Protein 8B7S (pdb70)

Structure (mmCIF, N/CA/C/O backbone):
data_8B7S
#
_entry.id   8B7S
#
_cell.length_a   74.623
_cell.length_b   43.806
_cell.length_c   164.698
_cell.angle_alpha   90.000
_cell.angle_beta   91.060
_cell.angle_gamma   90.000
#
_symmetry.space_group_name_H-M   'I 1 2 1'
#
loop_
_entity.id
_entity.type
_entity.pdbx_description
1 polymer 'Chloramphenicol-inactivating oxidoreductase'
2 non-polymer 'FLAVIN-ADENINE DINUCLEOTIDE'
3 water water
#
loop_
_atom_site.group_PDB
_atom_site.id
_atom_site.type_symbol
_atom_site.label_atom_id
_atom_site.label_alt_id
_atom_site.label_comp_id
_atom_site.label_asym_id
_atom_site.label_entity_id
_atom_site.label_seq_id
_atom_site.pdbx_PDB_ins_code
_atom_site.Cartn_x
_atom_site.Cartn_y
_atom_site.Cartn_z
_atom_site.occupancy
_atom_site.B_iso_or_equiv
_atom_site.auth_seq_id
_atom_site.auth_comp_id
_atom_site.auth_asym_id
_atom_site.auth_atom_id
_atom_site.pdbx_PDB_model_num
ATOM 1 N N . GLY A 1 4 ? 35.662 -3.191 28.951 1.00 145.02 2 GLY A N 1
ATOM 2 C CA . GLY A 1 4 ? 35.330 -3.255 27.540 1.00 140.42 2 GLY A CA 1
ATOM 3 C C . GLY A 1 4 ? 36.137 -4.296 26.789 1.00 141.91 2 GLY A C 1
ATOM 4 O O . GLY A 1 4 ? 36.353 -4.177 25.584 1.00 140.57 2 GLY A O 1
ATOM 7 N N . SER A 1 5 ? 36.584 -5.325 27.512 1.00 145.32 3 SER A N 1
ATOM 8 C CA . SER A 1 5 ? 37.374 -6.383 26.890 1.00 141.91 3 SER A CA 1
ATOM 9 C C . SER A 1 5 ? 36.632 -7.008 25.713 1.00 129.21 3 SER A C 1
ATOM 10 O O . SER A 1 5 ? 37.239 -7.305 24.677 1.00 134.62 3 SER A O 1
ATOM 18 N N . LYS A 1 6 ? 35.327 -7.222 25.853 1.00 116.56 4 LYS A N 1
ATOM 19 C CA . LYS A 1 6 ? 34.526 -7.795 24.780 1.00 105.97 4 LYS A CA 1
ATOM 20 C C . LYS A 1 6 ? 34.152 -6.706 23.784 1.00 90.09 4 LYS A C 1
ATOM 21 O O . LYS A 1 6 ? 33.755 -5.604 24.165 1.00 82.55 4 LYS A O 1
ATOM 40 N N . GLN A 1 7 ? 34.291 -7.017 22.492 1.00 81.89 5 GLN A N 1
ATOM 41 C CA . GLN A 1 7 ? 33.983 -6.056 21.438 1.00 76.08 5 GLN A CA 1
ATOM 42 C C . GLN A 1 7 ? 33.102 -6.704 20.382 1.00 66.98 5 GLN A C 1
ATOM 43 O O . GLN A 1 7 ? 33.428 -7.779 19.865 1.00 65.95 5 GLN A O 1
ATOM 57 N N . PHE A 1 8 ? 31.991 -6.043 20.064 1.00 67.21 6 PHE A N 1
ATOM 58 C CA . PHE A 1 8 ? 31.062 -6.495 19.042 1.00 54.73 6 PHE A CA 1
ATOM 59 C C . PHE A 1 8 ? 30.867 -5.397 18.006 1.00 52.67 6 PHE A C 1
ATOM 60 O O . PHE A 1 8 ? 31.169 -4.225 18.244 1.00 51.87 6 PHE A O 1
ATOM 77 N N . ASP A 1 9 ? 30.355 -5.783 16.838 1.00 47.31 7 ASP A N 1
ATOM 78 C CA . ASP A 1 9 ? 30.015 -4.784 15.833 1.00 44.62 7 ASP A CA 1
ATOM 79 C C . ASP A 1 9 ? 28.849 -3.926 16.306 1.00 41.56 7 ASP A C 1
ATOM 80 O O . ASP A 1 9 ? 28.946 -2.693 16.334 1.00 39.96 7 ASP A O 1
ATOM 89 N N . TYR A 1 10 ? 27.755 -4.561 16.725 1.00 39.18 8 TYR A N 1
ATOM 90 C CA . TYR A 1 10 ? 26.594 -3.842 17.221 1.00 35.94 8 TYR A CA 1
ATOM 91 C C . TYR A 1 10 ? 26.179 -4.353 18.594 1.00 34.92 8 TYR A C 1
ATOM 92 O O . TYR A 1 10 ? 26.198 -5.564 18.856 1.00 34.71 8 TYR A O 1
ATOM 110 N N . ILE A 1 11 ? 25.774 -3.425 19.454 1.00 37.41 9 ILE A N 1
ATOM 111 C CA . ILE A 1 11 ? 25.141 -3.745 20.725 1.00 38.10 9 ILE A CA 1
ATOM 112 C C . ILE A 1 11 ? 23.710 -3.241 20.667 1.00 35.65 9 ILE A C 1
ATOM 113 O O . ILE A 1 11 ? 23.474 -2.070 20.341 1.00 33.86 9 ILE A O 1
ATOM 129 N N . ILE A 1 12 ? 22.759 -4.110 20.991 1.00 33.35 10 ILE A N 1
ATOM 130 C CA . ILE A 1 12 ? 21.342 -3.774 20.955 1.00 29.26 10 ILE A CA 1
ATOM 131 C C . ILE A 1 12 ? 20.831 -3.767 22.388 1.00 27.91 10 ILE A C 1
ATOM 132 O O . ILE A 1 12 ? 20.960 -4.768 23.108 1.00 26.89 10 ILE A O 1
ATOM 148 N N . ILE A 1 13 ? 20.258 -2.645 22.800 1.00 29.03 11 ILE A N 1
ATOM 149 C CA . ILE A 1 13 ? 19.737 -2.473 24.149 1.00 29.14 11 ILE A CA 1
ATOM 150 C C . ILE A 1 13 ? 18.235 -2.718 24.098 1.00 28.93 11 ILE A C 1
ATOM 151 O O . ILE A 1 13 ? 17.482 -1.889 23.570 1.00 28.73 11 ILE A O 1
ATOM 167 N N . GLY A 1 14 ? 17.793 -3.832 24.675 1.00 32.79 12 GLY A N 1
ATOM 168 C CA . GLY A 1 14 ? 16.384 -4.138 24.741 1.00 32.70 12 GLY A CA 1
ATOM 169 C C . GLY A 1 14 ? 15.987 -5.232 23.778 1.00 32.24 12 GLY A C 1
ATOM 170 O O . GLY A 1 14 ? 16.113 -5.070 22.559 1.00 32.70 12 GLY A O 1
ATOM 174 N N . GLY A 1 15 ? 15.507 -6.356 24.303 1.00 36.49 13 GLY A N 1
ATOM 175 C CA . GLY A 1 15 ? 15.118 -7.454 23.451 1.00 37.16 13 GLY A CA 1
ATOM 176 C C . GLY A 1 15 ? 13.621 -7.637 23.374 1.00 35.01 13 GLY A C 1
ATOM 177 O O . GLY A 1 15 ? 13.120 -8.760 23.484 1.00 35.96 13 GLY A O 1
ATOM 181 N N . GLY A 1 16 ? 12.888 -6.551 23.195 1.00 32.67 14 GLY A N 1
ATOM 182 C CA . GLY A 1 16 ? 11.452 -6.607 23.028 1.00 33.34 14 GLY A CA 1
ATOM 183 C C . GLY A 1 16 ? 11.056 -6.760 21.578 1.00 35.55 14 GLY A C 1
ATOM 184 O O . GLY A 1 16 ? 11.754 -7.391 20.778 1.00 34.26 14 GLY A O 1
ATOM 188 N N . SER A 1 17 ? 9.926 -6.143 21.225 1.00 35.47 15 SER A N 1
ATOM 189 C CA . SER A 1 17 ? 9.365 -6.341 19.896 1.00 36.93 15 SER A CA 1
ATOM 190 C C . SER A 1 17 ? 10.321 -5.871 18.813 1.00 34.25 15 SER A C 1
ATOM 191 O O . SER A 1 17 ? 10.631 -6.614 17.876 1.00 41.70 15 SER A O 1
ATOM 199 N N . ALA A 1 18 ? 10.807 -4.634 18.921 1.00 27.81 16 ALA A N 1
ATOM 200 C CA . ALA A 1 18 ? 11.692 -4.129 17.879 1.00 26.45 16 ALA A CA 1
ATOM 201 C C . ALA A 1 18 ? 13.107 -4.681 18.031 1.00 30.28 16 ALA A C 1
ATOM 202 O O . ALA A 1 18 ? 13.718 -5.105 17.047 1.00 31.33 16 ALA A O 1
ATOM 209 N N . GLY A 1 19 ? 13.633 -4.696 19.255 1.00 31.88 17 GLY A N 1
ATOM 210 C CA . GLY A 1 19 ? 15.021 -5.094 19.462 1.00 31.08 17 GLY A CA 1
ATOM 211 C C . GLY A 1 19 ? 15.307 -6.529 19.046 1.00 31.88 17 GLY A C 1
ATOM 212 O O . GLY A 1 19 ? 16.387 -6.840 18.548 1.00 35.63 17 GLY A O 1
ATOM 216 N N . ALA A 1 20 ? 14.351 -7.434 19.279 1.00 29.90 18 ALA A N 1
ATOM 217 C CA . ALA A 1 20 ? 14.545 -8.817 18.840 1.00 31.71 18 ALA A CA 1
ATOM 218 C C . ALA A 1 20 ? 14.602 -8.918 17.320 1.00 33.14 18 ALA A C 1
ATOM 219 O O . ALA A 1 20 ? 15.349 -9.748 16.785 1.00 32.07 18 ALA A O 1
ATOM 226 N N . VAL A 1 21 ? 13.837 -8.086 16.612 1.00 34.34 19 VAL A N 1
ATOM 227 C CA . VAL A 1 21 ? 13.906 -8.080 15.156 1.00 31.14 19 VAL A CA 1
ATOM 228 C C . VAL A 1 21 ? 15.272 -7.588 14.694 1.00 28.58 19 VAL A C 1
ATOM 229 O O . VAL A 1 21 ? 15.916 -8.199 13.834 1.00 30.34 19 VAL A O 1
ATOM 242 N N . VAL A 1 22 ? 15.732 -6.468 15.257 1.00 29.81 20 VAL A N 1
ATOM 243 C CA . VAL A 1 22 ? 17.032 -5.931 14.868 1.00 34.54 20 VAL A CA 1
ATOM 244 C C . VAL A 1 22 ? 18.117 -6.974 15.085 1.00 38.13 20 VAL A C 1
ATOM 245 O O . VAL A 1 22 ? 18.966 -7.201 14.215 1.00 34.27 20 VAL A O 1
ATOM 258 N N . ALA A 1 23 ? 18.103 -7.625 16.250 1.00 34.63 21 ALA A N 1
ATOM 259 C CA . ALA A 1 23 ? 19.113 -8.636 16.554 1.00 32.43 21 ALA A CA 1
ATOM 260 C C . ALA A 1 23 ? 19.082 -9.755 15.523 1.00 32.22 21 ALA A C 1
ATOM 261 O O . ALA A 1 23 ? 20.124 -10.199 15.033 1.00 35.02 21 ALA A O 1
ATOM 268 N N . ASN A 1 24 ? 17.887 -10.232 15.192 1.00 31.30 22 ASN A N 1
ATOM 269 C CA . ASN A 1 24 ? 17.761 -11.298 14.204 1.00 35.03 22 ASN A CA 1
ATOM 270 C C . ASN A 1 24 ? 18.277 -10.847 12.845 1.00 36.32 22 ASN A C 1
ATOM 271 O O . ASN A 1 24 ? 19.025 -11.572 12.180 1.00 39.60 22 ASN A O 1
ATOM 282 N N . ARG A 1 25 ? 17.895 -9.643 12.414 1.00 33.96 23 ARG A N 1
ATOM 283 C CA . ARG A 1 25 ? 18.207 -9.224 11.054 1.00 35.40 23 ARG A CA 1
ATOM 284 C C . ARG A 1 25 ? 19.662 -8.799 10.895 1.00 36.00 23 ARG A C 1
ATOM 285 O O . ARG A 1 25 ? 20.281 -9.075 9.863 1.00 36.93 23 ARG A O 1
ATOM 306 N N . LEU A 1 26 ? 20.228 -8.122 11.897 1.00 31.33 24 LEU A N 1
ATOM 307 C CA . LEU A 1 26 ? 21.610 -7.676 11.780 1.00 34.39 24 LEU A CA 1
ATOM 308 C C . LEU A 1 26 ? 22.589 -8.844 11.845 1.00 36.98 24 LEU A C 1
ATOM 309 O O . LEU A 1 26 ? 23.676 -8.771 11.266 1.00 38.82 24 LEU A O 1
ATOM 325 N N . SER A 1 27 ? 22.231 -9.918 12.550 1.00 35.87 25 SER A N 1
ATOM 326 C CA . SER A 1 27 ? 23.105 -11.082 12.644 1.00 39.34 25 SER A CA 1
ATOM 327 C C . SER A 1 27 ? 22.933 -12.040 11.473 1.00 40.58 25 SER A C 1
ATOM 328 O O . SER A 1 27 ? 23.537 -13.117 11.487 1.00 42.19 25 SER A O 1
ATOM 336 N N . GLU A 1 28 ? 22.109 -11.678 10.477 1.00 39.07 26 GLU A N 1
ATOM 337 C CA . GLU A 1 28 ? 22.004 -12.455 9.247 1.00 41.89 26 GLU A CA 1
ATOM 338 C C . GLU A 1 28 ? 23.317 -12.454 8.477 1.00 42.98 26 GLU A C 1
ATOM 339 O O . GLU A 1 28 ? 23.583 -13.378 7.696 1.00 43.80 26 GLU A O 1
ATOM 351 N N . ASP A 1 29 ? 24.136 -11.424 8.664 1.00 45.30 27 ASP A N 1
ATOM 352 C CA . ASP A 1 29 ? 25.424 -11.309 7.986 1.00 49.10 27 ASP A CA 1
ATOM 353 C C . ASP A 1 29 ? 26.477 -12.000 8.845 1.00 50.06 27 ASP A C 1
ATOM 354 O O . ASP A 1 29 ? 26.768 -11.561 9.965 1.00 47.00 27 ASP A O 1
ATOM 363 N N . SER A 1 30 ? 27.039 -13.089 8.315 1.00 52.41 28 SER A N 1
ATOM 364 C CA . SER A 1 30 ? 27.958 -13.925 9.081 1.00 55.83 28 SER A CA 1
ATOM 365 C C . SER A 1 30 ? 29.064 -13.112 9.736 1.00 55.95 28 SER A C 1
ATOM 366 O O . SER A 1 30 ? 29.423 -13.358 10.893 1.00 58.64 28 SER A O 1
ATOM 374 N N . GLY A 1 31 ? 29.623 -12.145 9.015 1.00 54.69 29 GLY A N 1
ATOM 375 C CA . GLY A 1 31 ? 30.729 -11.369 9.528 1.00 55.27 29 GLY A CA 1
ATOM 376 C C . GLY A 1 31 ? 30.361 -10.200 10.411 1.00 54.05 29 GLY A C 1
ATOM 377 O O . GLY A 1 31 ? 31.221 -9.359 10.687 1.00 54.84 29 GLY A O 1
ATOM 381 N N . THR A 1 32 ? 29.109 -10.119 10.861 1.00 51.97 30 THR A N 1
ATOM 382 C CA . THR A 1 32 ? 28.643 -9.053 11.741 1.00 49.33 30 THR A CA 1
ATOM 383 C C . THR A 1 32 ? 28.295 -9.668 13.092 1.00 46.68 30 THR A C 1
ATOM 384 O O . THR A 1 32 ? 27.352 -10.459 13.190 1.00 46.21 30 THR A O 1
ATOM 395 N N . SER A 1 33 ? 29.049 -9.306 14.125 1.00 43.30 31 SER A N 1
ATOM 396 C CA . SER A 1 33 ? 28.794 -9.802 15.469 1.00 42.30 31 SER A CA 1
ATOM 397 C C . SER A 1 33 ? 27.787 -8.890 16.155 1.00 38.76 31 SER A C 1
ATOM 398 O O . SER A 1 33 ? 27.832 -7.664 16.002 1.00 35.61 31 SER A O 1
ATOM 406 N N . VAL A 1 34 ? 26.886 -9.498 16.918 1.00 38.79 32 VAL A N 1
ATOM 407 C CA . VAL A 1 34 ? 25.751 -8.804 17.506 1.00 36.04 32 VAL A CA 1
ATOM 408 C C . VAL A 1 34 ? 25.618 -9.248 18.953 1.00 32.74 32 VAL A C 1
ATOM 409 O O . VAL A 1 34 ? 25.597 -10.449 19.238 1.00 32.21 32 VAL A O 1
ATOM 422 N N . LEU A 1 35 ? 25.509 -8.288 19.858 1.00 32.91 33 LEU A N 1
ATOM 423 C CA . LEU A 1 35 ? 25.244 -8.552 21.268 1.00 36.09 33 LEU A CA 1
ATOM 424 C C . LEU A 1 35 ? 23.893 -7.941 21.611 1.00 35.77 33 LEU A C 1
ATOM 425 O O . LEU A 1 35 ? 23.636 -6.778 21.277 1.00 36.55 33 LEU A O 1
ATOM 441 N N . LEU A 1 36 ? 23.025 -8.719 22.253 1.00 36.28 34 LEU A N 1
ATOM 442 C CA . LEU A 1 36 ? 21.716 -8.233 22.672 1.00 35.57 34 LEU A CA 1
ATOM 443 C C . LEU A 1 36 ? 21.650 -8.229 24.192 1.00 35.16 34 LEU A C 1
ATOM 444 O O . LEU A 1 36 ? 21.825 -9.276 24.828 1.00 36.80 34 LEU A O 1
ATOM 460 N N . LEU A 1 37 ? 21.373 -7.063 24.766 1.00 33.94 35 LEU A N 1
ATOM 461 C CA . LEU A 1 37 ? 21.271 -6.904 26.214 1.00 37.03 35 LEU A CA 1
ATOM 462 C C . LEU A 1 37 ? 19.812 -6.691 26.593 1.00 34.69 35 LEU A C 1
ATOM 463 O O . LEU A 1 37 ? 19.167 -5.756 26.102 1.00 33.89 35 LEU A O 1
ATOM 479 N N . GLU A 1 38 ? 19.311 -7.534 27.490 1.00 35.70 36 GLU A N 1
ATOM 480 C CA . GLU A 1 38 ? 17.921 -7.507 27.927 1.00 35.65 36 GLU A CA 1
ATOM 481 C C . GLU A 1 38 ? 17.886 -7.541 29.444 1.00 35.81 36 GLU A C 1
ATOM 482 O O . GLU A 1 38 ? 18.515 -8.403 30.064 1.00 34.02 36 GLU A O 1
ATOM 494 N N . ALA A 1 39 ? 17.159 -6.594 30.042 1.00 36.70 37 ALA A N 1
ATOM 495 C CA . ALA A 1 39 ? 17.077 -6.535 31.496 1.00 38.61 37 ALA A CA 1
ATOM 496 C C . ALA A 1 39 ? 16.326 -7.727 32.070 1.00 39.17 37 ALA A C 1
ATOM 497 O O . ALA A 1 39 ? 16.600 -8.138 33.201 1.00 38.15 37 ALA A O 1
ATOM 504 N N . GLY A 1 40 ? 15.383 -8.290 31.326 1.00 35.08 38 GLY A N 1
ATOM 505 C CA . GLY A 1 40 ? 14.585 -9.404 31.791 1.00 40.00 38 GLY A CA 1
ATOM 506 C C . GLY A 1 40 ? 15.258 -10.740 31.552 1.00 45.20 38 GLY A C 1
ATOM 507 O O . GLY A 1 40 ? 16.412 -10.830 31.108 1.00 44.20 38 GLY A O 1
ATOM 511 N N . GLY A 1 41 ? 14.519 -11.808 31.866 1.00 52.77 39 GLY A N 1
ATOM 512 C CA . GLY A 1 41 ? 14.912 -13.156 31.545 1.00 61.57 39 GLY A CA 1
ATOM 513 C C . GLY A 1 41 ? 14.081 -13.746 30.421 1.00 65.34 39 GLY A C 1
ATOM 514 O O . GLY A 1 41 ? 13.380 -13.038 29.686 1.00 64.83 39 GLY A O 1
ATOM 518 N N . SER A 1 42 ? 14.159 -15.067 30.287 1.00 75.40 40 SER A N 1
ATOM 519 C CA . SER A 1 42 ? 13.393 -15.779 29.275 1.00 85.61 40 SER A CA 1
ATOM 520 C C . SER A 1 42 ? 12.053 -16.245 29.842 1.00 92.04 40 SER A C 1
ATOM 521 O O . SER A 1 42 ? 11.775 -16.127 31.039 1.00 91.01 40 SER A O 1
ATOM 529 N N . ASP A 1 43 ? 11.213 -16.775 28.958 1.00 101.88 41 ASP A N 1
ATOM 530 C CA . ASP A 1 43 ? 9.914 -17.310 29.349 1.00 104.10 41 ASP A CA 1
ATOM 531 C C . ASP A 1 43 ? 9.054 -16.240 30.009 1.00 104.75 41 ASP A C 1
ATOM 532 O O . ASP A 1 43 ? 7.925 -16.506 30.419 1.00 106.05 41 ASP A O 1
ATOM 541 N N . ALA A 1 59 ? 1.009 -7.532 35.610 1.00 142.96 57 ALA A N 1
ATOM 542 C CA . ALA A 1 59 ? 1.503 -8.865 35.943 1.00 137.89 57 ALA A CA 1
ATOM 543 C C . ALA A 1 59 ? 2.275 -8.830 37.268 1.00 128.24 57 ALA A C 1
ATOM 544 O O . ALA A 1 59 ? 1.696 -8.534 38.312 1.00 131.04 57 ALA A O 1
ATOM 550 N N . SER A 1 60 ? 3.567 -9.124 37.230 1.00 122.66 58 SER A N 1
ATOM 551 C CA . SER A 1 60 ? 4.393 -9.169 38.431 1.00 113.40 58 SER A CA 1
ATOM 552 C C . SER A 1 60 ? 5.774 -8.620 38.120 1.00 111.78 58 SER A C 1
ATOM 553 O O . SER A 1 60 ? 6.210 -8.635 36.964 1.00 110.67 58 SER A O 1
ATOM 561 N N . PRO A 1 61 ? 6.496 -8.138 39.139 1.00 110.07 59 PRO A N 1
ATOM 562 C CA . PRO A 1 61 ? 7.790 -7.482 38.876 1.00 106.36 59 PRO A CA 1
ATOM 563 C C . PRO A 1 61 ? 8.795 -8.356 38.148 1.00 102.19 59 PRO A C 1
ATOM 564 O O . PRO A 1 61 ? 9.756 -7.820 37.579 1.00 99.55 59 PRO A O 1
ATOM 575 N N . LYS A 1 62 ? 8.619 -9.678 38.152 1.00 102.22 60 LYS A N 1
ATOM 576 C CA . LYS A 1 62 ? 9.573 -10.544 37.470 1.00 98.33 60 LYS A CA 1
ATOM 577 C C . LYS A 1 62 ? 9.544 -10.321 35.963 1.00 89.91 60 LYS A C 1
ATOM 578 O O . LYS A 1 62 ? 10.593 -10.343 35.307 1.00 89.50 60 LYS A O 1
ATOM 597 N N . PHE A 1 63 ? 8.358 -10.096 35.398 1.00 81.86 61 PHE A N 1
ATOM 598 C CA . PHE A 1 63 ? 8.198 -9.956 33.957 1.00 77.36 61 PHE A CA 1
ATOM 599 C C . PHE A 1 63 ? 7.405 -8.705 33.594 1.00 73.33 61 PHE A C 1
ATOM 600 O O . PHE A 1 63 ? 6.798 -8.629 32.524 1.00 73.90 61 PHE A O 1
ATOM 617 N N . ASN A 1 64 ? 7.422 -7.701 34.476 1.00 68.56 62 ASN A N 1
ATOM 618 C CA . ASN A 1 64 ? 6.706 -6.446 34.266 1.00 65.32 62 ASN A CA 1
ATOM 619 C C . ASN A 1 64 ? 7.485 -5.341 34.960 1.00 59.13 62 ASN A C 1
ATOM 620 O O . ASN A 1 64 ? 7.894 -5.503 36.113 1.00 57.66 62 ASN A O 1
ATOM 631 N N . TRP A 1 65 ? 7.692 -4.224 34.258 1.00 49.67 63 TRP A N 1
ATOM 632 C CA . TRP A 1 65 ? 8.432 -3.112 34.844 1.00 47.28 63 TRP A CA 1
ATOM 633 C C . TRP A 1 65 ? 7.613 -2.373 35.895 1.00 49.97 63 TRP A C 1
ATOM 634 O O . TRP A 1 65 ? 8.183 -1.811 36.838 1.00 54.60 63 TRP A O 1
ATOM 655 N N . MET A 1 66 ? 6.291 -2.349 35.752 1.00 49.64 64 MET A N 1
ATOM 656 C CA . MET A 1 66 ? 5.431 -1.604 36.664 1.00 49.48 64 MET A CA 1
ATOM 657 C C . MET A 1 66 ? 5.954 -0.178 36.860 1.00 48.52 64 MET A C 1
ATOM 658 O O . MET A 1 66 ? 6.425 0.210 37.931 1.00 50.03 64 MET A O 1
ATOM 672 N N . TYR A 1 67 ? 5.861 0.595 35.784 1.00 47.04 65 TYR A N 1
ATOM 673 C CA . TYR A 1 67 ? 6.255 1.998 35.819 1.00 42.39 65 TYR A CA 1
ATOM 674 C C . TYR A 1 67 ? 5.130 2.845 36.412 1.00 43.63 65 TYR A C 1
ATOM 675 O O . TYR A 1 67 ? 4.017 2.873 35.868 1.00 42.85 65 TYR A O 1
ATOM 693 N N . ASP A 1 68 ? 5.431 3.571 37.484 1.00 42.58 66 ASP A N 1
ATOM 694 C CA . ASP A 1 68 ? 4.469 4.486 38.078 1.00 45.00 66 ASP A CA 1
ATOM 695 C C . ASP A 1 68 ? 4.333 5.743 37.237 1.00 41.48 66 ASP A C 1
ATOM 696 O O . ASP A 1 68 ? 5.312 6.224 36.654 1.00 44.29 66 ASP A O 1
ATOM 705 N N . VAL A 1 69 ? 3.121 6.282 37.187 1.00 40.40 67 VAL A N 1
ATOM 706 C CA . VAL A 1 69 ? 2.827 7.500 36.447 1.00 41.21 67 VAL A CA 1
ATOM 707 C C . VAL A 1 69 ? 2.382 8.562 37.445 1.00 40.75 67 VAL A C 1
ATOM 708 O O . VAL A 1 69 ? 1.610 8.274 38.370 1.00 40.23 67 VAL A O 1
ATOM 721 N N . GLU A 1 70 ? 2.864 9.791 37.251 1.00 42.43 68 GLU A N 1
ATOM 722 C CA . GLU A 1 70 ? 2.580 10.866 38.187 1.00 46.82 68 GLU A CA 1
ATOM 723 C C . GLU A 1 70 ? 1.078 11.135 38.251 1.00 49.85 68 GLU A C 1
ATOM 724 O O . GLU A 1 70 ? 0.334 10.794 37.324 1.00 50.62 68 GLU A O 1
ATOM 736 N N . PRO A 1 71 ? 0.610 11.750 39.333 1.00 55.54 69 PRO A N 1
ATOM 737 C CA . PRO A 1 71 ? -0.826 12.013 39.461 1.00 55.70 69 PRO A CA 1
ATOM 738 C C . PRO A 1 71 ? -1.347 12.743 38.235 1.00 54.19 69 PRO A C 1
ATOM 739 O O . PRO A 1 71 ? -0.700 13.645 37.698 1.00 53.64 69 PRO A O 1
ATOM 750 N N . ASP A 1 72 ? -2.525 12.337 37.785 1.00 54.62 70 ASP A N 1
ATOM 751 C CA . ASP A 1 72 ? -3.069 12.827 36.533 1.00 53.34 70 ASP A CA 1
ATOM 752 C C . ASP A 1 72 ? -4.100 13.901 36.824 1.00 56.99 70 ASP A C 1
ATOM 753 O O . ASP A 1 72 ? -5.178 13.584 37.345 1.00 59.48 70 ASP A O 1
ATOM 762 N N . PRO A 1 73 ? -3.823 15.175 36.526 1.00 59.07 71 PRO A N 1
ATOM 763 C CA . PRO A 1 73 ? -4.832 16.212 36.795 1.00 60.12 71 PRO A CA 1
ATOM 764 C C . PRO A 1 73 ? -6.101 16.048 35.981 1.00 58.42 71 PRO A C 1
ATOM 765 O O . PRO A 1 73 ? -7.164 16.520 36.409 1.00 61.21 71 PRO A O 1
ATOM 776 N N . SER A 1 74 ? -6.029 15.408 34.811 1.00 55.07 72 SER A N 1
ATOM 777 C CA . SER A 1 74 ? -7.234 15.140 34.038 1.00 55.71 72 SER A CA 1
ATOM 778 C C . SER A 1 74 ? -8.139 14.122 34.721 1.00 57.67 72 SER A C 1
ATOM 779 O O . SER A 1 74 ? -9.290 13.960 34.300 1.00 54.04 72 SER A O 1
ATOM 787 N N . ARG A 1 75 ? -7.650 13.445 35.759 1.00 64.08 73 ARG A N 1
ATOM 788 C CA . ARG A 1 75 ? -8.429 12.455 36.494 1.00 70.69 73 ARG A CA 1
ATOM 789 C C . ARG A 1 75 ? -8.201 12.622 37.994 1.00 79.02 73 ARG A C 1
ATOM 790 O O . ARG A 1 75 ? -7.885 11.672 38.712 1.00 76.90 73 ARG A O 1
ATOM 811 N N . ASP A 1 76 ? -8.355 13.853 38.479 1.00 95.85 74 ASP A N 1
ATOM 812 C CA . ASP A 1 76 ? -8.295 14.151 39.911 1.00 100.75 74 ASP A CA 1
ATOM 813 C C . ASP A 1 76 ? -7.050 13.554 40.565 1.00 95.05 74 ASP A C 1
ATOM 814 O O . ASP A 1 76 ? -7.110 12.975 41.652 1.00 98.97 74 ASP A O 1
ATOM 823 N N . GLY A 1 77 ? -5.908 13.697 39.897 1.00 86.94 75 GLY A N 1
ATOM 824 C CA . GLY A 1 77 ? -4.668 13.192 40.446 1.00 82.77 75 GLY A CA 1
ATOM 825 C C . GLY A 1 77 ? -4.542 11.688 40.488 1.00 77.35 75 GLY A C 1
ATOM 826 O O . GLY A 1 77 ? -3.647 11.176 41.167 1.00 75.54 75 GLY A O 1
ATOM 830 N N . ARG A 1 78 ? -5.411 10.960 39.790 1.00 73.39 76 ARG A N 1
ATOM 831 C CA . ARG A 1 78 ? -5.290 9.511 39.730 1.00 74.02 76 ARG A CA 1
ATOM 832 C C . ARG A 1 78 ? -3.884 9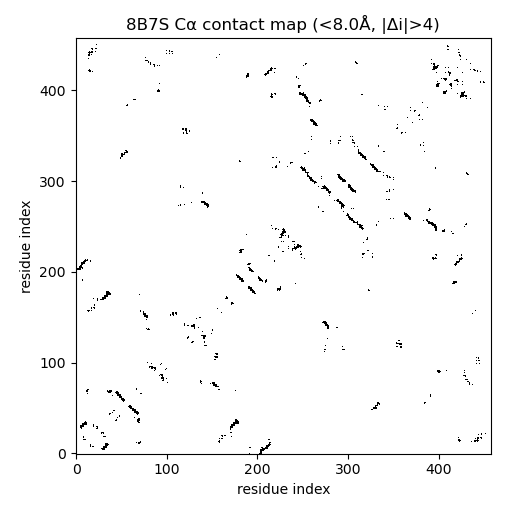.130 39.283 1.00 69.17 76 ARG A C 1
ATOM 833 O O . ARG A 1 78 ? -3.312 9.745 38.378 1.00 69.51 76 ARG A O 1
ATOM 854 N N . VAL A 1 79 ? -3.324 8.122 39.945 1.00 63.70 77 VAL A N 1
ATOM 855 C CA . VAL A 1 79 ? -1.994 7.606 39.638 1.00 63.64 77 VAL A CA 1
ATOM 856 C C . VAL A 1 79 ? -2.164 6.200 39.077 1.00 63.57 77 VAL A C 1
ATOM 857 O O . VAL A 1 79 ? -2.671 5.305 39.767 1.00 66.16 77 VAL A O 1
ATOM 870 N N . ASP A 1 80 ? -1.745 6.004 37.831 1.00 62.48 78 ASP A N 1
ATOM 871 C CA . ASP A 1 80 ? -1.800 4.691 37.212 1.00 62.10 78 ASP A CA 1
ATOM 872 C C . ASP A 1 80 ? -0.429 4.029 37.240 1.00 56.71 78 ASP A C 1
ATOM 873 O O . ASP A 1 80 ? 0.599 4.664 37.483 1.00 54.52 78 ASP A O 1
ATOM 882 N N . ILE A 1 81 ? -0.436 2.722 37.012 1.00 51.66 79 ILE A N 1
ATOM 883 C CA . ILE A 1 81 ? 0.779 1.931 36.871 1.00 52.24 79 ILE A CA 1
ATOM 884 C C . ILE A 1 81 ? 0.779 1.395 35.450 1.00 52.66 79 ILE A C 1
ATOM 885 O O . ILE A 1 81 ? -0.149 0.680 35.051 1.00 55.65 79 ILE A O 1
ATOM 901 N N . TRP A 1 82 ? 1.795 1.761 34.682 1.00 47.58 80 TRP A N 1
ATOM 902 C CA . TRP A 1 82 ? 1.916 1.285 33.311 1.00 43.55 80 TRP A CA 1
ATOM 903 C C . TRP A 1 82 ? 2.748 0.016 33.294 1.00 48.08 80 TRP A C 1
ATOM 904 O O . TRP A 1 82 ? 3.938 0.069 33.626 1.00 52.05 80 TRP A O 1
ATOM 925 N N . PRO A 1 83 ? 2.179 -1.126 32.930 1.00 46.67 81 PRO A N 1
ATOM 926 C CA . PRO A 1 83 ? 3.014 -2.312 32.738 1.00 47.78 81 PRO A CA 1
ATOM 927 C C . PRO A 1 83 ? 3.813 -2.172 31.457 1.00 47.35 81 PRO A C 1
ATOM 928 O O . PRO A 1 83 ? 3.428 -1.455 30.528 1.00 47.81 81 PRO A O 1
ATOM 939 N N . ALA A 1 84 ? 4.947 -2.849 31.422 1.00 44.65 82 ALA A N 1
ATOM 940 C CA . ALA A 1 84 ? 5.784 -2.895 30.238 1.00 38.44 82 ALA A CA 1
ATOM 941 C C . ALA A 1 84 ? 6.550 -4.202 30.309 1.00 40.01 82 ALA A C 1
ATOM 942 O O . ALA A 1 84 ? 6.975 -4.614 31.389 1.00 40.45 82 ALA A O 1
ATOM 949 N N . GLY A 1 85 ? 6.688 -4.868 29.170 1.00 38.16 83 GLY A N 1
ATOM 950 C CA . GLY A 1 85 ? 7.343 -6.156 29.145 1.00 38.61 83 GLY A CA 1
ATOM 951 C C . GLY A 1 85 ? 8.751 -6.101 29.694 1.00 37.78 83 GLY A C 1
ATOM 952 O O . GLY A 1 85 ? 9.543 -5.235 29.309 1.00 37.73 83 GLY A O 1
ATOM 956 N N . LYS A 1 86 ? 9.071 -7.007 30.614 1.00 40.55 84 LYS A N 1
ATOM 957 C CA . LYS A 1 86 ? 10.432 -7.169 31.114 1.00 41.29 84 LYS A CA 1
ATOM 958 C C . LYS A 1 86 ? 10.804 -8.640 30.925 1.00 44.96 84 LYS A C 1
ATOM 959 O O . LYS A 1 86 ? 10.994 -9.389 31.886 1.00 51.00 84 LYS A O 1
ATOM 978 N N . VAL A 1 87 ? 10.910 -9.038 29.656 1.00 46.23 85 VAL A N 1
ATOM 979 C CA . VAL A 1 87 ? 11.036 -10.435 29.264 1.00 47.37 85 VAL A CA 1
ATOM 980 C C . VAL A 1 87 ? 11.486 -10.460 27.812 1.00 45.60 85 VAL A C 1
ATOM 981 O O . VAL A 1 87 ? 11.008 -9.672 26.986 1.00 50.91 85 VAL A O 1
ATOM 994 N N . LEU A 1 88 ? 12.418 -11.355 27.491 1.00 43.26 86 LEU A N 1
ATOM 995 C CA . LEU A 1 88 ? 12.902 -11.461 26.119 1.00 46.81 86 LEU A CA 1
ATOM 996 C C . LEU A 1 88 ? 11.734 -11.705 25.174 1.00 56.35 86 LEU A C 1
ATOM 997 O O . LEU A 1 88 ? 10.847 -12.519 25.451 1.00 58.06 86 LEU A O 1
ATOM 1013 N N . GLY A 1 89 ? 11.737 -10.989 24.055 1.00 61.61 87 GLY A N 1
ATOM 1014 C CA . GLY A 1 89 ? 10.641 -11.060 23.113 1.00 67.31 87 GLY A CA 1
ATOM 1015 C C . GLY A 1 89 ? 9.445 -10.271 23.599 1.00 75.47 87 GLY A C 1
ATOM 1016 O O . GLY A 1 89 ? 9.198 -9.148 23.146 1.00 75.33 87 GLY A O 1
ATOM 1020 N N . GLY A 1 90 ? 8.707 -10.839 24.523 1.00 82.77 88 GLY A N 1
ATOM 1021 C CA . GLY A 1 90 ? 7.553 -10.162 25.062 1.00 84.49 88 GLY A CA 1
ATOM 1022 C C . GLY A 1 90 ? 6.495 -11.173 25.466 1.00 91.21 88 GLY A C 1
ATOM 1023 O O . GLY A 1 90 ? 6.811 -12.309 25.816 1.00 92.06 88 GLY A O 1
ATOM 1027 N N . GLY A 1 91 ? 5.247 -10.727 25.387 1.00 95.89 89 GLY A N 1
ATOM 1028 C CA . GLY A 1 91 ? 4.125 -11.498 25.876 1.00 101.93 89 GLY A CA 1
ATOM 1029 C C . GLY A 1 91 ? 2.893 -10.617 25.922 1.00 108.26 89 GLY A C 1
ATOM 1030 O O . GLY A 1 91 ? 2.909 -9.482 25.451 1.00 105.68 89 GLY A O 1
ATOM 1034 N N . SER A 1 92 ? 1.822 -11.156 26.493 1.00 119.68 90 SER A N 1
ATOM 1035 C CA . SER A 1 92 ? 0.599 -10.377 26.630 1.00 117.76 90 SER A CA 1
ATOM 1036 C C . SER A 1 92 ? 0.093 -9.898 25.267 1.00 116.99 90 SER A C 1
ATOM 1037 O O . SER A 1 92 ? -1.086 -9.624 25.081 1.00 117.74 90 SER A O 1
ATOM 1045 N N . MET A 1 98 ? -0.428 -13.068 14.652 1.00 103.57 96 MET A N 1
ATOM 1046 C CA . MET A 1 98 ? -1.432 -12.009 14.759 1.00 103.38 96 MET A CA 1
ATOM 1047 C C . MET A 1 98 ? -1.657 -11.414 13.358 1.00 105.53 96 MET A C 1
ATOM 1048 O O . MET A 1 98 ? -1.174 -11.964 12.372 1.00 102.96 96 MET A O 1
ATOM 1061 N N . PHE A 1 99 ? -2.432 -10.331 13.263 1.00 110.72 97 PHE A N 1
ATOM 1062 C CA . PHE A 1 99 ? -2.798 -9.706 11.963 1.00 118.78 97 PHE A CA 1
ATOM 1063 C C . PHE A 1 99 ? -2.525 -8.204 12.037 1.00 128.23 97 PHE A C 1
ATOM 1064 O O . PHE A 1 99 ? -2.748 -7.623 13.113 1.00 132.60 97 PHE A O 1
ATOM 1081 N N . VAL A 1 100 ? -2.069 -7.593 10.942 1.00 121.12 98 VAL A N 1
ATOM 1082 C CA . VAL A 1 100 ? -1.717 -6.142 10.917 1.00 105.61 98 VAL A CA 1
ATOM 1083 C C . VAL A 1 100 ? -2.509 -5.439 9.808 1.00 104.64 98 VAL A C 1
ATOM 1084 O O . VAL A 1 100 ? -2.051 -5.459 8.654 1.00 110.20 98 VAL A O 1
ATOM 1097 N N . ARG A 1 101 ? -3.640 -4.816 10.148 1.00 103.96 99 ARG A N 1
ATOM 1098 C CA . ARG A 1 101 ? -4.491 -4.076 9.180 1.00 98.76 99 ARG A CA 1
ATOM 1099 C C . ARG A 1 101 ? -3.923 -2.662 9.057 1.00 97.05 99 ARG A C 1
ATOM 1100 O O . ARG A 1 101 ? -4.389 -1.775 9.797 1.00 93.85 99 ARG A O 1
ATOM 1121 N N . GLY A 1 102 ? -2.949 -2.456 8.172 1.00 97.50 100 GLY A N 1
ATOM 1122 C CA . GLY A 1 102 ? -2.268 -1.155 8.036 1.00 96.59 100 GLY A CA 1
ATOM 1123 C C . GLY A 1 102 ? -3.225 -0.008 7.786 1.00 89.46 100 GLY A C 1
ATOM 1124 O O . GLY A 1 102 ? -3.962 -0.078 6.785 1.00 91.86 100 GLY A O 1
ATOM 1128 N N . ASN A 1 103 ? -3.226 1.012 8.648 1.00 73.83 101 ASN A N 1
ATOM 1129 C CA . ASN A 1 103 ? -4.038 2.235 8.430 1.00 63.61 101 ASN A CA 1
ATOM 1130 C C . ASN A 1 103 ? -3.132 3.207 7.685 1.00 56.34 101 ASN A C 1
ATOM 1131 O O . ASN A 1 103 ? -2.211 3.744 8.324 1.00 51.11 101 ASN A O 1
ATOM 1142 N N . ALA A 1 104 ? -3.369 3.428 6.395 1.00 52.19 102 ALA A N 1
ATOM 1143 C CA . ALA A 1 104 ? -2.469 4.235 5.579 1.00 48.30 102 ALA A CA 1
ATOM 1144 C C . ALA A 1 104 ? -2.470 5.695 6.007 1.00 44.72 102 ALA A C 1
ATOM 1145 O O . ALA A 1 104 ? -1.468 6.396 5.823 1.00 43.27 102 ALA A O 1
ATOM 1152 N N . TRP A 1 105 ? -3.584 6.180 6.558 1.00 41.74 103 TRP A N 1
ATOM 1153 C CA . TRP A 1 105 ? -3.625 7.558 7.032 1.00 45.40 103 TRP A CA 1
ATOM 1154 C C . TRP A 1 105 ? -2.561 7.797 8.092 1.00 39.12 103 TRP A C 1
ATOM 1155 O O . TRP A 1 105 ? -1.926 8.860 8.122 1.00 38.36 103 TRP A O 1
ATOM 1176 N N . ASP A 1 106 ? -2.323 6.804 8.956 1.00 33.41 104 ASP A N 1
ATOM 1177 C CA . ASP A 1 106 ? -1.391 6.984 10.064 1.00 36.75 104 ASP A CA 1
ATOM 1178 C C . ASP A 1 106 ? 0.048 7.088 9.573 1.00 35.26 104 ASP A C 1
ATOM 1179 O O . ASP A 1 106 ? 0.803 7.962 10.013 1.00 37.08 104 ASP A O 1
ATOM 1188 N N . TYR A 1 107 ? 0.455 6.196 8.671 1.00 33.66 105 TYR A N 1
ATOM 1189 C CA . TYR A 1 107 ? 1.831 6.224 8.190 1.00 32.64 105 TYR A CA 1
ATOM 1190 C C . TYR A 1 107 ? 2.062 7.382 7.232 1.00 32.42 105 TYR A C 1
ATOM 1191 O O . TYR A 1 107 ? 3.159 7.949 7.208 1.00 32.63 105 TYR A O 1
ATOM 1209 N N . ASP A 1 108 ? 1.048 7.768 6.456 1.00 32.91 106 ASP A N 1
ATOM 1210 C CA . ASP A 1 108 ? 1.196 8.964 5.637 1.00 33.51 106 ASP A CA 1
ATOM 1211 C C . ASP A 1 108 ? 1.332 10.203 6.517 1.00 34.93 106 ASP A C 1
ATOM 1212 O O . ASP A 1 108 ? 2.060 11.139 6.164 1.00 34.88 106 ASP A O 1
ATOM 1221 N N . LEU A 1 109 ? 0.668 10.210 7.670 1.00 37.03 107 LEU A N 1
ATOM 1222 C CA . LEU A 1 109 ? 0.840 11.308 8.613 1.00 38.63 107 LEU A CA 1
ATOM 1223 C C . LEU A 1 109 ? 2.267 11.359 9.146 1.00 35.91 107 LEU A C 1
ATOM 1224 O O . LEU A 1 109 ? 2.813 12.446 9.364 1.00 39.68 107 LEU A O 1
ATOM 1240 N N . TRP A 1 110 ? 2.889 10.195 9.373 1.00 33.11 108 TRP A N 1
ATOM 1241 C CA . TRP A 1 110 ? 4.282 10.181 9.801 1.00 31.04 108 TRP A CA 1
ATOM 1242 C C . TRP A 1 110 ? 5.165 10.908 8.793 1.00 36.36 108 TRP A C 1
ATOM 1243 O O . TRP A 1 110 ? 5.992 11.750 9.160 1.00 36.95 108 TRP A O 1
ATOM 1264 N N . ALA A 1 111 ? 5.023 10.562 7.510 1.00 39.18 109 ALA A N 1
ATOM 1265 C CA . ALA A 1 111 ? 5.824 11.199 6.476 1.00 40.09 109 ALA A CA 1
ATOM 1266 C C . ALA A 1 111 ? 5.508 12.683 6.364 1.00 42.30 109 ALA A C 1
ATOM 1267 O O . ALA A 1 111 ? 6.407 13.484 6.081 1.00 42.43 109 ALA A O 1
ATOM 1274 N N . GLN A 1 112 ? 4.249 13.063 6.590 1.00 45.13 110 GLN A N 1
ATOM 1275 C CA . GLN A 1 112 ? 3.885 14.475 6.565 1.00 49.06 110 GLN A CA 1
ATOM 1276 C C . GLN A 1 112 ? 4.563 15.252 7.686 1.00 46.90 110 GLN A C 1
ATOM 1277 O O . GLN A 1 112 ? 4.787 16.460 7.556 1.00 46.89 110 GLN A O 1
ATOM 1291 N N . LYS A 1 113 ? 4.895 14.588 8.800 1.00 41.82 111 LYS A N 1
ATOM 1292 C CA . LYS A 1 113 ? 5.602 15.227 9.905 1.00 43.07 111 LYS A CA 1
ATOM 1293 C C . LYS A 1 113 ? 7.110 15.008 9.846 1.00 41.61 111 LYS A C 1
ATOM 1294 O O . LYS A 1 113 ? 7.796 15.182 10.861 1.00 46.66 111 LYS A O 1
ATOM 1313 N N . GLY A 1 114 ? 7.639 14.629 8.686 1.00 41.49 112 GLY A N 1
ATOM 1314 C CA . GLY A 1 114 ? 9.069 14.627 8.460 1.00 39.29 112 GLY A CA 1
ATOM 1315 C C . GLY A 1 114 ? 9.715 13.262 8.402 1.00 39.28 112 GLY A C 1
ATOM 1316 O O . GLY A 1 114 ? 10.909 13.183 8.082 1.00 40.73 112 GLY A O 1
ATOM 1320 N N . ALA A 1 115 ? 8.990 12.186 8.704 1.00 40.95 113 ALA A N 1
ATOM 1321 C CA . ALA A 1 115 ? 9.581 10.850 8.674 1.00 40.51 113 ALA A CA 1
ATOM 1322 C C . ALA A 1 115 ? 9.660 10.388 7.218 1.00 41.00 113 ALA A C 1
ATOM 1323 O O . ALA A 1 115 ? 8.952 9.486 6.764 1.00 40.43 113 ALA A O 1
ATOM 1330 N N . THR A 1 116 ? 10.550 11.045 6.476 1.00 41.32 114 THR A N 1
ATOM 1331 C CA . THR A 1 116 ? 10.746 10.735 5.069 1.00 41.70 114 THR A CA 1
ATOM 1332 C C . THR A 1 116 ? 10.974 9.244 4.868 1.00 39.65 114 THR A C 1
ATOM 1333 O O . THR A 1 116 ? 11.824 8.635 5.523 1.00 37.11 114 THR A O 1
ATOM 1344 N N . GLY A 1 117 ? 10.216 8.664 3.947 1.00 39.46 115 GLY A N 1
ATOM 1345 C CA . GLY A 1 117 ? 10.332 7.260 3.643 1.00 39.22 115 GLY A CA 1
ATOM 1346 C C . GLY A 1 117 ? 9.460 6.347 4.471 1.00 36.68 115 GLY A C 1
ATOM 1347 O O . GLY A 1 117 ? 9.369 5.154 4.153 1.00 35.18 115 GLY A O 1
ATOM 1351 N N . TRP A 1 118 ? 8.818 6.859 5.521 1.00 34.46 116 TRP A N 1
ATOM 1352 C CA . TRP A 1 118 ? 7.967 6.059 6.398 1.00 33.16 116 TRP A CA 1
ATOM 1353 C C . TRP A 1 118 ? 6.488 6.261 6.098 1.00 33.52 116 TRP A C 1
ATOM 1354 O O . TRP A 1 118 ? 5.636 6.088 6.972 1.00 34.96 116 TRP A O 1
ATOM 1375 N N . ASP A 1 119 ? 6.168 6.655 4.869 1.00 33.37 117 ASP A N 1
ATOM 1376 C CA . ASP A 1 119 ? 4.775 6.753 4.480 1.00 36.89 117 ASP A CA 1
ATOM 1377 C C . ASP A 1 119 ? 4.222 5.349 4.281 1.00 36.84 117 ASP A C 1
ATOM 1378 O O . ASP A 1 119 ? 4.931 4.343 4.398 1.00 33.02 117 ASP A O 1
ATOM 1387 N N . TYR A 1 120 ? 2.929 5.282 3.990 1.00 36.61 118 TYR A N 1
ATOM 1388 C CA . TYR A 1 120 ? 2.277 3.991 3.841 1.00 36.34 118 TYR A CA 1
ATOM 1389 C C . TYR A 1 120 ? 2.975 3.143 2.784 1.00 35.97 118 TYR A C 1
ATOM 1390 O O . TYR A 1 120 ? 3.243 1.956 3.000 1.00 31.80 118 TYR A O 1
ATOM 1408 N N . ALA A 1 121 ? 3.296 3.740 1.633 1.00 37.77 119 ALA A N 1
ATOM 1409 C CA . ALA A 1 121 ? 4.039 3.006 0.614 1.00 38.18 119 ALA A CA 1
ATOM 1410 C C . ALA A 1 121 ? 5.394 2.542 1.132 1.00 35.23 119 ALA A C 1
ATOM 1411 O O . ALA A 1 121 ? 5.931 1.533 0.655 1.00 35.34 119 ALA A O 1
ATOM 1418 N N . GLY A 1 122 ? 5.957 3.248 2.120 1.00 36.46 120 GLY A N 1
ATOM 1419 C CA . GLY A 1 122 ? 7.274 2.897 2.611 1.00 35.61 120 GLY A CA 1
ATOM 1420 C C . GLY A 1 122 ? 7.290 1.759 3.607 1.00 33.76 120 GLY A C 1
ATOM 1421 O O . GLY A 1 122 ? 8.263 1.002 3.666 1.00 34.95 120 GLY A O 1
ATOM 1425 N N . VAL A 1 123 ? 6.232 1.619 4.405 1.00 32.05 121 VAL A N 1
ATOM 1426 C CA . VAL A 1 123 ? 6.210 0.570 5.421 1.00 31.95 121 VAL A CA 1
ATOM 1427 C C . VAL A 1 123 ? 5.558 -0.709 4.915 1.00 38.11 121 VAL A C 1
ATOM 1428 O O . VAL A 1 123 ? 5.782 -1.779 5.488 1.00 39.16 121 VAL A O 1
ATOM 1441 N N . LEU A 1 124 ? 4.767 -0.622 3.8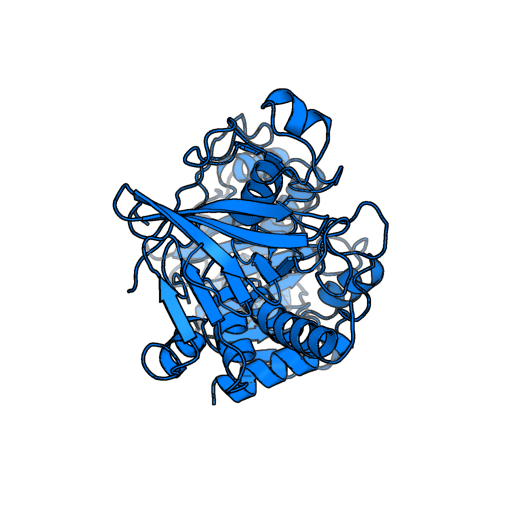52 1.00 38.14 122 LEU A N 1
ATOM 1442 C CA . LEU A 1 124 ? 4.068 -1.794 3.343 1.00 44.33 122 LEU A CA 1
ATOM 1443 C C . LEU A 1 124 ? 4.997 -2.937 2.960 1.00 41.14 122 LEU A C 1
ATOM 1444 O O . LEU A 1 124 ? 4.627 -4.102 3.199 1.00 40.89 122 LEU A O 1
ATOM 1460 N N . PRO A 1 125 ? 6.168 -2.706 2.365 1.00 42.95 123 PRO A N 1
ATOM 1461 C CA . PRO A 1 125 ? 7.068 -3.841 2.085 1.00 44.16 123 PRO A CA 1
ATOM 1462 C C . PRO A 1 125 ? 7.508 -4.563 3.343 1.00 43.16 123 PRO A C 1
ATOM 1463 O O . PRO A 1 125 ? 7.697 -5.785 3.325 1.00 42.01 123 PRO A O 1
ATOM 1474 N N . TYR A 1 126 ? 7.669 -3.832 4.451 1.00 39.81 124 TYR A N 1
ATOM 1475 C CA . TYR A 1 126 ? 8.129 -4.434 5.701 1.00 37.28 124 TYR A CA 1
ATOM 1476 C C . TYR A 1 126 ? 7.007 -5.146 6.436 1.00 40.19 124 TYR A C 1
ATOM 1477 O O . TYR A 1 126 ? 7.274 -6.100 7.172 1.00 42.94 124 TYR A O 1
ATOM 1495 N N . PHE A 1 127 ? 5.751 -4.742 6.232 1.00 37.28 125 PHE A N 1
ATOM 1496 C CA . PHE A 1 127 ? 4.652 -5.577 6.712 1.00 38.54 125 PHE A CA 1
ATOM 1497 C C . PHE A 1 127 ? 4.583 -6.876 5.918 1.00 44.51 125 PHE A C 1
ATOM 1498 O O . PHE A 1 127 ? 4.248 -7.928 6.472 1.00 45.93 125 PHE A O 1
ATOM 1515 N N . ARG A 1 128 ? 4.937 -6.836 4.636 1.00 45.45 126 ARG A N 1
ATOM 1516 C CA . ARG A 1 128 ? 4.964 -8.061 3.844 1.00 52.39 126 ARG A CA 1
ATOM 1517 C C . ARG A 1 128 ? 6.126 -8.953 4.257 1.00 46.60 126 ARG A C 1
ATOM 1518 O O . ARG A 1 128 ? 5.975 -10.175 4.367 1.00 47.56 126 ARG A O 1
ATOM 1539 N N . LYS A 1 129 ? 7.296 -8.359 4.480 1.00 41.18 127 LYS A N 1
ATOM 1540 C CA . LYS A 1 129 ? 8.435 -9.131 4.966 1.00 38.17 127 LYS A CA 1
ATOM 1541 C C . LYS A 1 129 ? 8.097 -9.822 6.280 1.00 42.04 127 LYS A C 1
ATOM 1542 O O . LYS A 1 129 ? 8.479 -10.978 6.503 1.00 46.45 127 LYS A O 1
ATOM 1561 N N . MET A 1 130 ? 7.337 -9.144 7.151 1.00 42.83 128 MET A N 1
ATOM 1562 C CA . MET A 1 130 ? 6.885 -9.764 8.395 1.00 44.91 128 MET A CA 1
ATOM 1563 C C . MET A 1 130 ? 5.988 -10.966 8.127 1.00 48.28 128 MET A C 1
ATOM 1564 O O . MET A 1 130 ? 6.037 -11.961 8.861 1.00 52.61 128 MET A O 1
ATOM 1578 N N . GLU A 1 131 ? 5.147 -10.886 7.088 1.00 51.12 129 GLU A N 1
ATOM 1579 C CA . GLU A 1 131 ? 4.298 -12.019 6.732 1.00 56.92 129 GLU A CA 1
ATOM 1580 C C . GLU A 1 131 ? 5.136 -13.182 6.216 1.00 56.02 129 GLU A C 1
ATOM 1581 O O . GLU A 1 131 ? 4.904 -14.337 6.597 1.00 57.28 129 GLU A O 1
ATOM 1593 N N . SER A 1 132 ? 6.108 -12.895 5.351 1.00 52.87 130 SER A N 1
ATOM 1594 C CA . SER A 1 132 ? 7.039 -13.925 4.914 1.00 55.97 130 SER A CA 1
ATOM 1595 C C . SER A 1 132 ? 7.655 -14.651 6.102 1.00 54.42 130 SER A C 1
ATOM 1596 O O . SER A 1 132 ? 7.788 -15.880 6.089 1.00 54.11 130 SER A O 1
ATOM 1604 N N . TYR A 1 133 ? 8.041 -13.902 7.143 1.00 49.70 131 TYR A N 1
ATOM 1605 C CA . TYR A 1 133 ? 8.745 -14.513 8.266 1.00 53.97 131 TYR A CA 1
ATOM 1606 C C . TYR A 1 133 ? 7.825 -15.439 9.047 1.00 58.97 131 TYR A C 1
ATOM 1607 O O . TYR A 1 133 ? 8.248 -16.508 9.500 1.00 58.93 131 TYR A O 1
ATOM 1625 N N . ALA A 1 134 ? 6.564 -15.055 9.207 1.00 61.77 132 ALA A N 1
ATOM 1626 C CA . ALA A 1 134 ? 5.602 -15.914 9.873 1.00 65.35 132 ALA A CA 1
ATOM 1627 C C . ALA A 1 134 ? 5.319 -17.190 9.077 1.00 71.20 132 ALA A C 1
ATOM 1628 O O . ALA A 1 134 ? 4.556 -18.043 9.531 1.00 76.27 132 ALA A O 1
ATOM 1635 N N . LEU A 1 135 ? 5.923 -17.324 7.889 1.00 82.89 133 LEU A N 1
ATOM 1636 C CA . LEU A 1 135 ? 5.854 -18.574 7.121 1.00 85.34 133 LEU A CA 1
ATOM 1637 C C . LEU A 1 135 ? 4.430 -18.826 6.639 1.00 86.42 133 LEU A C 1
ATOM 1638 O O . LEU A 1 135 ? 3.804 -17.940 6.058 1.00 85.20 133 LEU A O 1
ATOM 1654 N N . ASN A 1 156 ? -20.072 -14.712 18.674 1.00 143.96 154 ASN A N 1
ATOM 1655 C CA . ASN A 1 156 ? -20.283 -14.905 17.214 1.00 133.69 154 ASN A CA 1
ATOM 1656 C C . ASN A 1 156 ? -21.670 -14.382 16.840 1.00 130.13 154 ASN A C 1
ATOM 1657 O O . ASN A 1 156 ? -21.737 -13.446 16.033 1.00 131.64 154 ASN A O 1
ATOM 1668 N N . GLU A 1 157 ? -22.732 -14.963 17.395 1.00 129.43 155 GLU A N 1
ATOM 1669 C CA . GLU A 1 157 ? -24.120 -14.497 17.139 1.00 130.28 155 GLU A CA 1
ATOM 1670 C C . GLU A 1 157 ? -24.279 -13.099 17.738 1.00 127.44 155 GLU A C 1
ATOM 1671 O O . GLU A 1 157 ? -24.903 -12.251 17.078 1.00 125.79 155 GLU A O 1
ATOM 1683 N N . LEU A 1 158 ? -23.738 -12.868 18.936 1.00 125.61 156 LEU A N 1
ATOM 1684 C CA . LEU A 1 158 ? -23.802 -11.542 19.605 1.00 118.80 156 LEU A CA 1
ATOM 1685 C C . LEU A 1 158 ? -22.955 -10.553 18.805 1.00 118.10 156 LEU A C 1
ATOM 1686 O O . LEU A 1 158 ? -23.397 -9.400 18.650 1.00 122.71 156 LEU A O 1
ATOM 1702 N N . THR A 1 159 ? -21.795 -10.986 18.307 1.00 108.01 157 THR A N 1
ATOM 1703 C CA . THR A 1 159 ? -20.894 -10.124 17.499 1.00 93.99 157 THR A CA 1
ATOM 1704 C C . THR A 1 159 ? -21.615 -9.824 16.183 1.00 89.57 157 THR A C 1
ATOM 1705 O O . THR A 1 159 ? -21.590 -8.655 15.758 1.00 85.88 157 THR A O 1
ATOM 1716 N N . ASP A 1 160 ? -22.265 -10.826 15.585 1.00 92.03 158 ASP A N 1
ATOM 1717 C CA . ASP A 1 160 ? -23.045 -10.642 14.335 1.00 85.57 158 ASP A CA 1
ATOM 1718 C C . ASP A 1 160 ? -24.178 -9.661 14.631 1.00 77.44 158 ASP A C 1
ATOM 1719 O O . ASP A 1 160 ? -24.393 -8.745 13.817 1.00 75.64 158 ASP A O 1
ATOM 1728 N N . LEU A 1 161 ? -24.855 -9.834 15.766 1.00 73.18 159 LEU A N 1
ATOM 1729 C CA . LEU A 1 161 ? -25.977 -8.951 16.172 1.00 73.36 159 LEU A CA 1
ATOM 1730 C C . LEU A 1 161 ? -25.455 -7.522 16.309 1.00 69.05 159 LEU A C 1
ATOM 1731 O O . LEU A 1 161 ? -26.101 -6.623 15.762 1.00 69.33 159 LEU A O 1
ATOM 1747 N N . TRP A 1 162 ? -24.320 -7.327 16.984 1.00 66.74 160 TRP A N 1
ATOM 1748 C CA . TRP A 1 162 ? -23.730 -5.980 17.203 1.00 65.65 160 TRP A CA 1
ATOM 1749 C C . TRP A 1 162 ? -23.402 -5.338 15.856 1.00 64.61 160 TRP A C 1
ATOM 1750 O O . TRP A 1 162 ? -23.729 -4.157 15.690 1.00 62.62 160 TRP A O 1
ATOM 1771 N N . VAL A 1 163 ? -22.783 -6.080 14.937 1.00 59.45 161 VAL A N 1
ATOM 1772 C CA . VAL A 1 163 ? -22.361 -5.536 13.612 1.00 58.25 161 VAL A CA 1
ATOM 1773 C C . VAL A 1 163 ? -23.615 -5.151 12.826 1.00 62.25 161 VAL A C 1
ATOM 1774 O O . VAL A 1 163 ? -23.585 -4.105 12.163 1.00 59.13 161 VAL A O 1
ATOM 1787 N N . LYS A 1 164 ? -24.673 -5.959 12.904 1.00 67.06 162 LYS A N 1
ATOM 1788 C CA . LYS A 1 164 ? -25.949 -5.685 12.193 1.00 71.13 162 LYS A CA 1
ATOM 1789 C C . LYS A 1 164 ? -26.547 -4.380 12.721 1.00 70.55 162 LYS A C 1
ATOM 1790 O O . LYS A 1 164 ? -27.011 -3.582 11.894 1.00 69.78 162 LYS A O 1
ATOM 1809 N N . SER A 1 165 ? -26.528 -4.165 14.038 1.00 66.29 163 SER A N 1
ATOM 1810 C CA . SER A 1 165 ? -27.070 -2.952 14.642 1.00 67.39 163 SER A CA 1
ATOM 1811 C C . SER A 1 165 ? -26.276 -1.723 14.220 1.00 66.55 163 SER A C 1
ATOM 1812 O O . SER A 1 165 ? -26.854 -0.667 13.934 1.00 65.79 163 SER A O 1
ATOM 1820 N N . ALA A 1 166 ? -24.945 -1.833 14.191 1.00 66.75 164 ALA A N 1
ATOM 1821 C CA . ALA A 1 166 ? -24.124 -0.724 13.719 1.00 64.91 164 ALA A CA 1
ATOM 1822 C C . ALA A 1 166 ? -24.510 -0.323 12.302 1.00 66.49 164 ALA A C 1
ATOM 1823 O O . ALA A 1 166 ? -24.609 0.869 11.990 1.00 66.39 164 ALA A O 1
ATOM 1830 N N . GLU A 1 167 ? -24.737 -1.304 11.426 1.00 69.99 165 GLU A N 1
ATOM 1831 C CA . GLU A 1 167 ? -25.134 -0.987 10.060 1.00 78.30 165 GLU A CA 1
ATOM 1832 C C . GLU A 1 167 ? -26.471 -0.257 10.035 1.00 82.04 165 GLU A C 1
ATOM 1833 O O . GLU A 1 167 ? -26.652 0.699 9.270 1.00 78.09 165 GLU A O 1
ATOM 1845 N N . LYS A 1 168 ? -27.417 -0.680 10.877 1.00 94.31 166 LYS A N 1
ATOM 1846 C CA . LYS A 1 168 ? -28.733 -0.051 10.869 1.00 95.06 166 LYS A CA 1
ATOM 1847 C C . LYS A 1 168 ? -28.652 1.409 11.301 1.00 94.22 166 LYS A C 1
ATOM 1848 O O . LYS A 1 168 ? -29.320 2.272 10.724 1.00 98.72 166 LYS A O 1
ATOM 1867 N N . ILE A 1 169 ? -27.844 1.710 12.322 1.00 85.81 167 ILE A N 1
ATOM 1868 C CA . ILE A 1 169 ? -27.714 3.101 12.755 1.00 83.77 167 ILE A CA 1
ATOM 1869 C C . ILE A 1 169 ? -26.997 3.954 11.722 1.00 77.78 167 ILE A C 1
ATOM 1870 O O . ILE A 1 169 ? -27.011 5.185 11.832 1.00 76.42 167 ILE A O 1
ATOM 1886 N N . GLY A 1 170 ? -26.378 3.335 10.717 1.00 71.85 168 GLY A N 1
ATOM 1887 C CA . GLY A 1 170 ? -25.800 4.077 9.616 1.00 68.50 168 GLY A CA 1
ATOM 1888 C C . GLY A 1 170 ? -24.295 3.959 9.495 1.00 67.12 168 GLY A C 1
ATOM 1889 O O . GLY A 1 170 ? -23.684 4.646 8.672 1.00 68.13 168 GLY A O 1
ATOM 1893 N N . ILE A 1 171 ? -23.681 3.105 10.309 1.00 63.76 169 ILE A N 1
ATOM 1894 C CA . ILE A 1 171 ? -22.239 2.882 10.232 1.00 59.51 169 ILE A CA 1
ATOM 1895 C C . ILE A 1 171 ? -21.978 1.985 9.025 1.00 60.26 169 ILE A C 1
ATOM 1896 O O . ILE A 1 171 ? -22.362 0.812 9.019 1.00 57.43 169 ILE A O 1
ATOM 1912 N N . ARG A 1 172 ? -21.327 2.531 8.000 1.00 65.28 170 ARG A N 1
ATOM 1913 C CA . ARG A 1 172 ? -21.058 1.754 6.800 1.00 63.03 170 ARG A CA 1
ATOM 1914 C C . ARG A 1 172 ? -20.185 0.553 7.147 1.00 58.96 170 ARG A C 1
ATOM 1915 O O . ARG A 1 172 ? -19.325 0.609 8.028 1.00 54.82 170 ARG A O 1
ATOM 1936 N N . ARG A 1 173 ? -20.426 -0.553 6.447 1.00 63.98 171 ARG A N 1
ATOM 1937 C CA . ARG A 1 173 ? -19.622 -1.756 6.630 1.00 62.99 171 ARG A CA 1
ATOM 1938 C C . ARG A 1 173 ? -18.292 -1.597 5.904 1.00 56.81 171 ARG A C 1
ATOM 1939 O O . ARG A 1 173 ? -18.250 -1.140 4.757 1.00 56.69 171 ARG A O 1
ATOM 1960 N N . ASN A 1 174 ? -17.195 -1.920 6.592 1.00 50.23 172 ASN A N 1
ATOM 1961 C CA . ASN A 1 174 ? -15.834 -1.762 6.020 1.00 52.52 172 ASN A CA 1
ATOM 1962 C C . ASN A 1 174 ? -15.643 -2.768 4.888 1.00 51.50 172 ASN A C 1
ATOM 1963 O O . ASN A 1 174 ? -15.990 -3.946 5.087 1.00 52.92 172 ASN A O 1
ATOM 1974 N N . ASP A 1 175 ? -15.115 -2.321 3.753 1.00 48.89 173 ASP A N 1
ATOM 1975 C CA . ASP A 1 175 ? -14.859 -3.178 2.602 1.00 49.30 173 ASP A CA 1
ATOM 1976 C C . ASP A 1 175 ? -13.774 -2.542 1.738 1.00 48.43 173 ASP A C 1
ATOM 1977 O O . ASP A 1 175 ? -13.161 -1.537 2.114 1.00 51.12 173 ASP A O 1
ATOM 1986 N N . ASP A 1 176 ? -13.559 -3.125 0.554 1.00 48.95 174 ASP A N 1
ATOM 1987 C CA . ASP A 1 176 ? -12.427 -2.750 -0.284 1.00 48.23 174 ASP A CA 1
ATOM 1988 C C . ASP A 1 176 ? -12.512 -1.306 -0.763 1.00 48.54 174 ASP A C 1
ATOM 1989 O O . ASP A 1 176 ? -11.477 -0.668 -0.981 1.00 50.90 174 ASP A O 1
ATOM 1998 N N . LEU A 1 177 ? -13.721 -0.772 -0.941 1.00 52.28 175 LEU A N 1
ATOM 1999 C CA . LEU A 1 177 ? -13.836 0.597 -1.432 1.00 50.58 175 LEU A CA 1
ATOM 2000 C C . LEU A 1 177 ? -13.264 1.619 -0.454 1.00 54.35 175 LEU A C 1
ATOM 2001 O O . LEU A 1 177 ? -13.041 2.769 -0.853 1.00 49.74 175 LEU A O 1
ATOM 2017 N N . ASN A 1 178 ? -13.018 1.234 0.802 1.00 52.87 176 ASN A N 1
ATOM 2018 C CA . ASN A 1 178 ? -12.446 2.143 1.788 1.00 53.94 176 ASN A CA 1
ATOM 2019 C C . ASN A 1 178 ? -10.941 2.325 1.622 1.00 53.32 176 ASN A C 1
ATOM 2020 O O . ASN A 1 178 ? -10.387 3.298 2.147 1.00 54.50 176 ASN A O 1
ATOM 2031 N N . GLY A 1 179 ? -10.271 1.412 0.920 1.00 50.22 177 GLY A N 1
ATOM 2032 C CA . GLY A 1 179 ? -8.832 1.474 0.761 1.00 52.19 177 GLY A CA 1
ATOM 2033 C C . GLY A 1 179 ? -8.083 0.864 1.924 1.00 53.34 177 GLY A C 1
ATOM 2034 O O . GLY A 1 179 ? -8.459 -0.200 2.429 1.00 52.32 177 GLY A O 1
ATOM 2038 N N . ALA A 1 180 ? -7.010 1.523 2.356 1.00 53.54 178 ALA A N 1
ATOM 2039 C CA . ALA A 1 180 ? -6.237 1.094 3.520 1.00 54.12 178 ALA A CA 1
ATOM 2040 C C . ALA A 1 180 ? -6.667 1.841 4.774 1.00 57.66 178 ALA A C 1
ATOM 2041 O O . ALA A 1 180 ? -5.834 2.274 5.573 1.00 58.06 178 ALA A O 1
ATOM 2048 N N . SER A 1 181 ? -7.970 2.044 4.934 1.00 59.25 179 SER A N 1
ATOM 2049 C CA . SER A 1 181 ? -8.545 2.505 6.185 1.00 60.34 179 SER A CA 1
ATOM 2050 C C . SER A 1 181 ? -9.467 1.413 6.706 1.00 67.24 179 SER A C 1
ATOM 2051 O O . SER A 1 181 ? -9.970 0.577 5.954 1.00 69.75 179 SER A O 1
ATOM 2059 N N . GLN A 1 182 ? -9.702 1.428 8.012 1.00 64.64 180 GLN A N 1
ATOM 2060 C CA . GLN A 1 182 ? -10.615 0.447 8.641 1.00 66.95 180 GLN A CA 1
ATOM 2061 C C . GLN A 1 182 ? -11.903 1.192 8.999 1.00 64.25 180 GLN A C 1
ATOM 2062 O O . GLN A 1 182 ? -12.661 0.667 9.832 1.00 70.02 180 GLN A O 1
ATOM 2076 N N . GLU A 1 183 ? -12.150 2.362 8.392 1.00 57.91 181 GLU A N 1
ATOM 2077 C CA . GLU A 1 183 ? -13.378 3.102 8.635 1.00 56.82 181 GLU A CA 1
ATOM 2078 C C . GLU A 1 183 ? -14.585 2.223 8.343 1.00 53.50 181 GLU A C 1
ATOM 2079 O O . GLU A 1 183 ? -14.624 1.491 7.351 1.00 49.38 181 GLU A O 1
ATOM 2091 N N . GLY A 1 184 ? -15.570 2.304 9.231 1.00 53.71 182 GLY A N 1
ATOM 2092 C CA . GLY A 1 184 ? -16.734 1.445 9.178 1.00 48.90 182 GLY A CA 1
ATOM 2093 C C . GLY A 1 184 ? -16.656 0.361 10.224 1.00 47.53 182 GLY A C 1
ATOM 2094 O O . GLY A 1 184 ? -15.775 0.330 11.087 1.00 50.21 182 GLY A O 1
ATOM 2098 N N . VAL A 1 185 ? -17.604 -0.567 10.128 1.00 49.56 183 VAL A N 1
ATOM 2099 C CA . VAL A 1 185 ? -17.743 -1.662 11.082 1.00 53.12 183 VAL A CA 1
ATOM 2100 C C . VAL A 1 185 ? -17.391 -2.963 10.377 1.00 56.56 183 VAL A C 1
ATOM 2101 O O . VAL A 1 185 ? -17.844 -3.211 9.252 1.00 54.47 183 VAL A O 1
ATOM 2114 N N . GLY A 1 186 ? -16.551 -3.765 11.018 1.00 59.65 184 GLY A N 1
ATOM 2115 C CA . GLY A 1 186 ? -16.135 -5.055 10.456 1.00 62.89 184 GLY A CA 1
ATOM 2116 C C . GLY A 1 186 ? -15.769 -6.014 11.562 1.00 63.69 184 GLY A C 1
ATOM 2117 O O . GLY A 1 186 ? -15.708 -5.573 12.724 1.00 62.29 184 GLY A O 1
ATOM 2121 N N . TYR A 1 187 ? -15.525 -7.272 11.223 1.00 64.89 185 TYR A N 1
ATOM 2122 C CA . TYR A 1 187 ? -15.127 -8.309 12.204 1.00 65.63 185 TYR A CA 1
ATOM 2123 C C . TYR A 1 187 ? -13.606 -8.348 12.312 1.00 70.81 185 TYR A C 1
ATOM 2124 O O . TYR A 1 187 ? -12.940 -8.410 11.266 1.00 72.29 185 TYR A O 1
ATOM 2142 N N . CYS A 1 188 ? -13.073 -8.300 13.531 1.00 82.91 186 CYS A N 1
ATOM 2143 C CA . CYS A 1 188 ? -11.636 -8.354 13.774 1.00 89.96 186 CYS A CA 1
ATOM 2144 C C . CYS A 1 188 ? -11.016 -9.681 13.362 1.00 98.46 186 CYS A C 1
ATOM 2145 O O . CYS A 1 188 ? -9.931 -9.713 12.791 1.00 98.08 186 CYS A O 1
ATOM 2153 N N . ASP A 1 189 ? -11.706 -10.777 13.653 1.00 107.58 187 ASP A N 1
ATOM 2154 C CA . ASP A 1 189 ? -11.210 -12.105 13.313 1.00 117.33 187 ASP A CA 1
ATOM 2155 C C . ASP A 1 189 ? -11.582 -12.451 11.877 1.00 127.41 187 ASP A C 1
ATOM 2156 O O . ASP A 1 189 ? -12.489 -13.244 11.627 1.00 127.66 187 ASP A O 1
ATOM 2165 N N . ALA A 1 190 ? -10.876 -11.837 10.936 1.00 134.04 188 ALA A N 1
ATOM 2166 C CA . ALA A 1 190 ? -11.118 -12.051 9.522 1.00 140.83 188 ALA A CA 1
ATOM 2167 C C . ALA A 1 190 ? -9.879 -11.634 8.749 1.00 144.04 188 ALA A C 1
ATOM 2168 O O . ALA A 1 190 ? -8.964 -11.030 9.308 1.00 142.94 188 ALA A O 1
ATOM 2175 N N . SER A 1 191 ? -9.830 -11.983 7.471 1.00 149.58 189 SER A N 1
ATOM 2176 C CA . SER A 1 191 ? -8.705 -11.593 6.643 1.00 152.10 189 SER A CA 1
ATOM 2177 C C . SER A 1 191 ? -9.194 -10.490 5.694 1.00 154.30 189 SER A C 1
ATOM 2178 O O . SER A 1 191 ? -10.167 -10.688 4.973 1.00 152.34 189 SER A O 1
ATOM 2186 N N . GLN A 1 192 ? -8.541 -9.326 5.736 1.00 140.51 190 GLN A N 1
ATOM 2187 C CA . GLN A 1 192 ? -8.924 -8.161 4.898 1.00 133.13 190 GLN A CA 1
ATOM 2188 C C . GLN A 1 192 ? -7.865 -7.916 3.825 1.00 130.12 190 GLN A C 1
ATOM 2189 O O . GLN A 1 192 ? -6.700 -8.281 4.063 1.00 115.86 190 GLN A O 1
ATOM 2203 N N . LYS A 1 193 ? -8.247 -7.307 2.703 1.00 128.38 191 LYS A N 1
ATOM 2204 C CA . LYS A 1 193 ? -7.348 -6.975 1.606 1.00 132.17 191 LYS A CA 1
ATOM 2205 C C . LYS A 1 193 ? -6.274 -5.965 2.000 1.00 129.90 191 LYS A C 1
ATOM 2206 O O . LYS A 1 193 ? -5.277 -5.819 1.299 1.00 131.69 191 LYS A O 1
ATOM 2225 N N . ASP A 1 194 ? -6.487 -5.234 3.100 1.00 119.50 192 ASP A N 1
ATOM 2226 C CA . ASP A 1 194 ? -5.541 -4.185 3.567 1.00 103.58 192 ASP A CA 1
ATOM 2227 C C . ASP A 1 194 ? -4.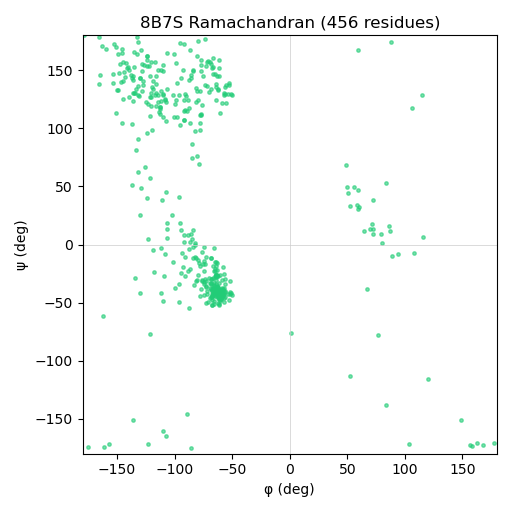791 -4.686 4.799 1.00 95.22 192 ASP A C 1
ATOM 2228 O O . ASP A 1 194 ? -4.153 -3.853 5.470 1.00 88.36 192 ASP A O 1
ATOM 2237 N N . GLY A 1 195 ? -4.868 -5.986 5.092 1.00 94.32 193 GLY A N 1
ATOM 2238 C CA . GLY A 1 195 ? -4.231 -6.563 6.289 1.00 98.55 193 GLY A CA 1
ATOM 2239 C C . GLY A 1 195 ? -3.218 -7.636 5.949 1.00 106.49 193 GLY A C 1
ATOM 2240 O O . GLY A 1 195 ? -3.322 -8.210 4.849 1.00 112.13 193 GLY A O 1
ATOM 2244 N N . TRP A 1 196 ? -2.271 -7.902 6.849 1.00 110.40 194 TRP A N 1
ATOM 2245 C CA . TRP A 1 196 ? -1.253 -8.925 6.664 1.00 106.84 194 TRP A CA 1
ATOM 2246 C C . TRP A 1 196 ? -1.145 -9.779 7.922 1.00 103.42 194 TRP A C 1
ATOM 2247 O O . TRP A 1 196 ? -1.841 -9.557 8.917 1.00 104.90 194 TRP A O 1
ATOM 2268 N N . ARG A 1 197 ? -0.264 -10.776 7.867 1.00 101.18 195 ARG A N 1
ATOM 2269 C CA . ARG A 1 197 ? 0.081 -11.604 9.016 1.00 100.65 195 ARG A CA 1
ATOM 2270 C C . ARG A 1 197 ? 1.504 -11.282 9.459 1.00 92.96 195 ARG A C 1
ATOM 2271 O O . ARG A 1 197 ? 2.355 -10.912 8.643 1.00 91.74 195 ARG A O 1
ATOM 2292 N N . HIS A 1 198 ? 1.754 -11.416 10.763 1.00 84.51 196 HIS A N 1
ATOM 2293 C CA . HIS A 1 198 ? 3.083 -11.167 11.301 1.00 78.57 196 HIS A CA 1
ATOM 2294 C C . HIS A 1 198 ? 3.358 -12.121 12.456 1.00 74.41 196 HIS A C 1
ATOM 2295 O O . HIS A 1 198 ? 2.460 -12.797 12.965 1.00 70.98 196 HIS A O 1
ATOM 2309 N N . SER A 1 199 ? 4.623 -12.153 12.866 1.00 70.08 197 SER A N 1
ATOM 2310 C CA . SER A 1 199 ? 5.095 -13.004 13.946 1.00 65.08 197 SER A CA 1
ATOM 2311 C C . SER A 1 199 ? 5.371 -12.180 15.196 1.00 63.59 197 SER A C 1
ATOM 2312 O O . SER A 1 199 ? 5.460 -10.949 15.155 1.00 64.51 197 SER A O 1
ATOM 2320 N N . THR A 1 200 ? 5.492 -12.887 16.317 1.00 67.48 198 THR A N 1
ATOM 2321 C CA . THR A 1 200 ? 5.928 -12.299 17.571 1.00 61.02 198 THR A CA 1
ATOM 2322 C C . THR A 1 200 ? 7.447 -12.173 17.571 1.00 56.43 198 THR A C 1
ATOM 2323 O O . THR A 1 200 ? 8.150 -12.809 16.780 1.00 55.04 198 THR A O 1
ATOM 2334 N N . ALA A 1 201 ? 7.954 -11.334 18.472 1.00 51.35 199 ALA A N 1
ATOM 2335 C CA . ALA A 1 201 ? 9.398 -11.199 18.610 1.00 46.94 199 ALA A CA 1
ATOM 2336 C C . ALA A 1 201 ? 10.035 -12.499 19.078 1.00 45.21 199 ALA A C 1
ATOM 2337 O O . ALA A 1 201 ? 11.208 -12.757 18.782 1.00 41.91 199 ALA A O 1
ATOM 2344 N N . GLN A 1 202 ? 9.290 -13.336 19.801 1.00 52.85 200 GLN A N 1
ATOM 2345 C CA . GLN A 1 202 ? 9.864 -14.598 20.244 1.00 64.71 200 GLN A CA 1
ATOM 2346 C C . GLN A 1 202 ? 10.148 -15.537 19.081 1.00 55.21 200 GLN A C 1
ATOM 2347 O O . GLN A 1 202 ? 10.935 -16.479 19.240 1.00 52.71 200 GLN A O 1
ATOM 2361 N N . ALA A 1 203 ? 9.538 -15.304 17.919 1.00 45.71 201 ALA A N 1
ATOM 2362 C CA . ALA A 1 203 ? 9.911 -16.048 16.724 1.00 44.81 201 ALA A CA 1
ATOM 2363 C C . ALA A 1 203 ? 11.229 -15.553 16.147 1.00 42.74 201 ALA A C 1
ATOM 2364 O O . ALA A 1 203 ? 11.980 -16.338 15.556 1.00 45.26 201 ALA A O 1
ATOM 2371 N N . TYR A 1 204 ? 11.533 -14.264 16.320 1.00 39.12 202 TYR A N 1
ATOM 2372 C CA . TYR A 1 204 ? 12.800 -13.734 15.828 1.00 38.82 202 TYR A CA 1
ATOM 2373 C C . TYR A 1 204 ? 13.971 -14.216 16.677 1.00 41.54 202 TYR A C 1
ATOM 2374 O O . TYR A 1 204 ? 15.077 -14.394 16.156 1.00 42.35 202 TYR A O 1
ATOM 2392 N N . ILE A 1 205 ? 13.749 -14.443 17.972 1.00 43.53 203 ILE A N 1
ATOM 2393 C CA . ILE A 1 205 ? 14.837 -14.870 18.843 1.00 43.81 203 ILE A CA 1
ATOM 2394 C C . ILE A 1 205 ? 15.052 -16.374 18.755 1.00 43.91 203 ILE A C 1
ATOM 2395 O O . ILE A 1 205 ? 16.191 -16.848 18.845 1.00 43.50 203 ILE A O 1
ATOM 2411 N N . ARG A 1 206 ? 13.976 -17.143 18.578 1.00 46.78 204 ARG A N 1
ATOM 2412 C CA . ARG A 1 206 ? 14.099 -18.595 18.555 1.00 52.62 204 ARG A CA 1
ATOM 2413 C C . ARG A 1 206 ? 14.965 -19.081 17.402 1.00 56.60 204 ARG A C 1
ATOM 2414 O O . ARG A 1 206 ? 15.571 -20.154 17.496 1.00 58.78 204 ARG A O 1
ATOM 2435 N N . GLY A 1 207 ? 15.041 -18.322 16.319 1.00 61.83 205 GLY A N 1
ATOM 2436 C CA . GLY A 1 207 ? 15.831 -18.750 15.185 1.00 63.60 205 GLY A CA 1
ATOM 2437 C C . GLY A 1 207 ? 17.315 -18.467 15.259 1.00 61.40 205 GLY A C 1
ATOM 2438 O O . GLY A 1 207 ? 18.041 -18.836 14.331 1.00 64.20 205 GLY A O 1
ATOM 2442 N N . ILE A 1 208 ? 17.801 -17.840 16.328 1.00 58.27 206 ILE A N 1
ATOM 2443 C CA . ILE A 1 208 ? 19.195 -17.416 16.369 1.00 55.75 206 ILE A CA 1
ATOM 2444 C C . ILE A 1 208 ? 19.841 -17.775 17.700 1.00 52.04 206 ILE A C 1
ATOM 2445 O O . ILE A 1 208 ? 21.056 -17.999 17.770 1.00 47.49 206 ILE A O 1
ATOM 2461 N N . LYS A 1 209 ? 19.038 -17.829 18.760 1.00 53.65 207 LYS A N 1
ATOM 2462 C CA . LYS A 1 209 ? 19.541 -18.034 20.114 1.00 53.26 207 LYS A CA 1
ATOM 2463 C C . LYS A 1 209 ? 20.264 -19.367 20.227 1.00 53.64 207 LYS A C 1
ATOM 2464 O O . LYS A 1 209 ? 19.642 -20.426 20.116 1.00 58.87 207 LYS A O 1
ATOM 2483 N N . GLY A 1 210 ? 21.577 -19.323 20.453 1.00 52.43 208 GLY A N 1
ATOM 2484 C CA . GLY A 1 210 ? 22.369 -20.535 20.500 1.00 55.16 208 GLY A CA 1
ATOM 2485 C C . GLY A 1 210 ? 22.586 -21.200 19.164 1.00 53.18 208 GLY A C 1
ATOM 2486 O O . GLY A 1 210 ? 23.099 -22.321 19.120 1.00 51.66 208 GLY A O 1
ATOM 2490 N N . LYS A 1 211 ? 22.209 -20.541 18.072 1.00 51.58 209 LYS A N 1
ATOM 2491 C CA . LYS A 1 211 ? 22.341 -21.096 16.736 1.00 51.57 209 LYS A CA 1
ATOM 2492 C C . LYS A 1 211 ? 23.265 -20.291 15.837 1.00 53.04 209 LYS A C 1
ATOM 2493 O O . LYS A 1 211 ? 23.808 -20.856 14.878 1.00 55.55 209 LYS A O 1
ATOM 2512 N N . ARG A 1 212 ? 23.468 -19.005 16.120 1.00 52.22 210 ARG A N 1
ATOM 2513 C CA . ARG A 1 212 ? 24.328 -18.141 15.324 1.00 48.61 210 ARG A CA 1
ATOM 2514 C C . ARG A 1 212 ? 25.550 -17.757 16.145 1.00 44.84 210 ARG A C 1
ATOM 2515 O O . ARG A 1 212 ? 25.422 -17.103 17.187 1.00 44.91 210 ARG A O 1
ATOM 2536 N N . ALA A 1 213 ? 26.731 -18.141 15.658 1.00 44.43 211 ALA A N 1
ATOM 2537 C CA . ALA A 1 213 ? 27.960 -17.851 16.385 1.00 47.02 211 ALA A CA 1
ATOM 2538 C C . ALA A 1 213 ? 28.208 -16.356 16.499 1.00 46.48 211 ALA A C 1
ATOM 2539 O O . ALA A 1 213 ? 28.853 -15.906 17.451 1.00 45.76 211 ALA A O 1
ATOM 2546 N N . ASN A 1 214 ? 27.721 -15.572 15.542 1.00 44.39 212 ASN A N 1
ATOM 2547 C CA . ASN A 1 214 ? 27.913 -14.128 15.566 1.00 43.58 212 ASN A CA 1
ATOM 2548 C C . ASN A 1 214 ? 26.851 -13.414 16.394 1.00 44.03 212 ASN A C 1
ATOM 2549 O O . ASN A 1 214 ? 26.800 -12.181 16.381 1.00 45.28 212 ASN A O 1
ATOM 2560 N N . PHE A 1 215 ? 26.017 -14.156 17.119 1.00 43.05 213 PHE A N 1
ATOM 2561 C CA . PHE A 1 215 ? 24.987 -13.575 17.967 1.00 39.76 213 PHE A CA 1
ATOM 2562 C C . PHE A 1 215 ? 25.199 -13.991 19.415 1.00 39.31 213 PHE A C 1
ATOM 2563 O O . PHE A 1 215 ? 25.359 -15.180 19.712 1.00 38.56 213 PHE A O 1
ATOM 2580 N N . THR A 1 216 ? 25.185 -13.013 20.315 1.00 41.87 214 THR A N 1
ATOM 2581 C CA . THR A 1 216 ? 25.358 -13.263 21.738 1.00 44.76 214 THR A CA 1
ATOM 2582 C C . THR A 1 216 ? 24.254 -12.559 22.503 1.00 45.42 214 THR A C 1
ATOM 2583 O O . THR A 1 216 ? 23.833 -11.459 22.136 1.00 44.22 214 THR A O 1
ATOM 2594 N N . LEU A 1 217 ? 23.786 -13.202 23.567 1.00 46.69 215 LEU A N 1
ATOM 2595 C CA . LEU A 1 217 ? 22.664 -12.704 24.348 1.00 46.88 215 LEU A CA 1
ATOM 2596 C C . LEU A 1 217 ? 23.045 -12.655 25.817 1.00 42.67 215 LEU A C 1
ATOM 2597 O O . LEU A 1 217 ? 23.586 -13.630 26.353 1.00 47.61 215 LEU A O 1
ATOM 2613 N N . GLU A 1 218 ? 22.758 -11.525 26.466 1.00 43.67 216 GLU A N 1
ATOM 2614 C CA . GLU A 1 218 ? 22.921 -11.386 27.909 1.00 44.83 216 GLU A CA 1
ATOM 2615 C C . GLU A 1 218 ? 21.567 -11.019 28.503 1.00 40.30 216 GLU A C 1
ATOM 2616 O O . GLU A 1 218 ? 21.063 -9.913 28.280 1.00 40.01 216 GLU A O 1
ATOM 2628 N N . LEU A 1 219 ? 20.976 -11.948 29.241 1.00 39.08 217 LEU A N 1
ATOM 2629 C CA . LEU A 1 219 ? 19.761 -11.687 29.996 1.00 41.58 217 LEU A CA 1
ATOM 2630 C C . LEU A 1 219 ? 20.130 -11.110 31.363 1.00 41.06 217 LEU A C 1
ATOM 2631 O O . LEU A 1 219 ? 21.293 -11.113 31.778 1.00 42.17 217 LEU A O 1
ATOM 2647 N N . LYS A 1 220 ? 19.123 -10.584 32.058 1.00 42.90 218 LYS A N 1
ATOM 2648 C CA . LYS A 1 220 ? 19.326 -9.927 33.351 1.00 47.61 218 LYS A CA 1
ATOM 2649 C C . LYS A 1 220 ? 20.404 -8.846 33.270 1.00 42.51 218 LYS A C 1
ATOM 2650 O O . LYS A 1 220 ? 21.151 -8.619 34.224 1.00 42.53 218 LYS A O 1
ATOM 2669 N N . ALA A 1 221 ? 20.501 -8.181 32.124 1.00 38.98 219 ALA A N 1
ATOM 2670 C CA . ALA A 1 221 ? 21.507 -7.146 31.892 1.00 39.06 219 ALA A CA 1
ATOM 2671 C C . ALA A 1 221 ? 20.809 -5.793 31.890 1.00 40.63 219 ALA A C 1
ATOM 2672 O O . ALA A 1 221 ? 20.113 -5.454 30.929 1.00 39.30 219 ALA A O 1
ATOM 2679 N N . PHE A 1 222 ? 20.998 -5.023 32.962 1.00 40.51 220 PHE A N 1
ATOM 2680 C CA . PHE A 1 222 ? 20.330 -3.732 33.104 1.00 38.31 220 PHE A CA 1
ATOM 2681 C C . PHE A 1 222 ? 21.272 -2.642 32.605 1.00 39.22 220 PHE A C 1
ATOM 2682 O O . PHE A 1 222 ? 22.210 -2.241 33.296 1.00 38.94 220 PHE A O 1
ATOM 2699 N N . VAL A 1 223 ? 21.000 -2.159 31.396 1.00 33.59 221 VAL A N 1
ATOM 2700 C CA . VAL A 1 223 ? 21.816 -1.116 30.796 1.00 35.16 221 VAL A CA 1
ATOM 2701 C C . VAL A 1 223 ? 21.587 0.187 31.541 1.00 37.02 221 VAL A C 1
ATOM 2702 O O . VAL A 1 223 ? 20.445 0.596 31.782 1.00 34.44 221 VAL A O 1
ATOM 2715 N N . GLU A 1 224 ? 22.682 0.841 31.913 1.00 36.18 222 GLU A N 1
ATOM 2716 C CA . GLU A 1 224 ? 22.647 2.061 32.704 1.00 38.45 222 GLU A CA 1
ATOM 2717 C C . GLU A 1 224 ? 23.035 3.299 31.920 1.00 35.15 222 GLU A C 1
ATOM 2718 O O . GLU A 1 224 ? 22.588 4.393 32.267 1.00 35.83 222 GLU A O 1
ATOM 2730 N N . ARG A 1 225 ? 23.855 3.164 30.880 1.00 36.03 223 ARG A N 1
ATOM 2731 C CA . ARG A 1 225 ? 24.405 4.326 30.205 1.00 42.06 223 ARG A CA 1
ATOM 2732 C C . ARG A 1 225 ? 24.970 3.900 28.862 1.00 39.74 223 ARG A C 1
ATOM 2733 O O . ARG A 1 225 ? 25.491 2.792 28.714 1.00 41.18 223 ARG A O 1
ATOM 2754 N N . ILE A 1 226 ? 24.859 4.795 27.886 1.00 38.72 224 ILE A N 1
ATOM 2755 C CA . ILE A 1 226 ? 25.520 4.644 26.592 1.00 40.11 224 ILE A CA 1
ATOM 2756 C C . ILE A 1 226 ? 26.815 5.436 26.653 1.00 43.43 224 ILE A C 1
ATOM 2757 O O . ILE A 1 226 ? 26.809 6.617 27.029 1.00 44.95 224 ILE A O 1
ATOM 2773 N N . ILE A 1 227 ? 27.921 4.799 26.292 1.00 42.46 225 ILE A N 1
ATOM 2774 C CA . ILE A 1 227 ? 29.237 5.426 26.363 1.00 42.56 225 ILE A CA 1
ATOM 2775 C C . ILE A 1 227 ? 29.488 6.142 25.044 1.00 41.87 225 ILE A C 1
ATOM 2776 O O . ILE A 1 227 ? 29.406 5.535 23.973 1.00 46.64 225 ILE A O 1
ATOM 2792 N N . ILE A 1 228 ? 29.780 7.436 25.122 1.00 42.68 226 ILE A N 1
ATOM 2793 C CA . ILE A 1 228 ? 29.963 8.270 23.942 1.00 43.79 226 ILE A CA 1
ATOM 2794 C C . ILE A 1 228 ? 31.327 8.938 24.037 1.00 48.95 226 ILE A C 1
ATOM 2795 O O . ILE A 1 228 ? 31.609 9.652 25.007 1.00 52.40 226 ILE A O 1
ATOM 2811 N N . GLU A 1 229 ? 32.162 8.719 23.022 1.00 51.39 227 GLU A N 1
ATOM 2812 C CA . GLU A 1 229 ? 33.498 9.294 22.962 1.00 52.39 227 GLU A CA 1
ATOM 2813 C C . GLU A 1 229 ? 33.738 9.818 21.555 1.00 54.73 227 GLU A C 1
ATOM 2814 O O . GLU A 1 229 ? 33.505 9.105 20.575 1.00 58.21 227 GLU A O 1
ATOM 2826 N N . GLY A 1 230 ? 34.193 11.064 21.460 1.00 56.71 228 GLY A N 1
ATOM 2827 C CA . GLY A 1 230 ? 34.415 11.684 20.170 1.00 59.10 228 GLY A CA 1
ATOM 2828 C C . GLY A 1 230 ? 33.156 11.739 19.333 1.00 57.27 228 GLY A C 1
ATOM 2829 O O . GLY A 1 230 ? 33.175 11.386 18.150 1.00 57.57 228 GLY A O 1
ATOM 2833 N N . GLY A 1 231 ? 32.050 12.172 19.939 1.00 55.75 229 GLY A N 1
ATOM 2834 C CA . GLY A 1 231 ? 30.783 12.260 19.240 1.00 52.79 229 GLY A CA 1
ATOM 2835 C C . GLY A 1 231 ? 30.215 10.941 18.772 1.00 52.82 229 GLY A C 1
ATOM 2836 O O . GLY A 1 231 ? 29.308 10.927 17.935 1.00 53.00 229 GLY A O 1
ATOM 2840 N N . ARG A 1 232 ? 30.779 9.827 19.234 1.00 52.13 230 ARG A N 1
ATOM 2841 C CA . ARG A 1 232 ? 30.356 8.496 18.736 1.00 50.01 230 ARG A CA 1
ATOM 2842 C C . ARG A 1 232 ? 30.003 7.564 19.891 1.00 45.78 230 ARG A C 1
ATOM 2843 O O . ARG A 1 232 ? 30.739 7.559 20.892 1.00 43.64 230 ARG A O 1
ATOM 2864 N N . ALA A 1 233 ? 28.914 6.813 19.754 1.00 39.01 231 ALA A N 1
ATOM 2865 C CA . ALA A 1 233 ? 28.530 5.806 20.743 1.00 39.44 231 ALA A CA 1
ATOM 2866 C C . ALA A 1 233 ? 29.427 4.588 20.545 1.00 41.46 231 ALA A C 1
ATOM 2867 O O . ALA A 1 233 ? 29.331 3.893 19.528 1.00 44.71 231 ALA A O 1
ATOM 2874 N N . VAL A 1 234 ? 30.305 4.325 21.507 1.00 42.21 232 VAL A N 1
ATOM 2875 C CA . VAL A 1 234 ? 31.299 3.272 21.350 1.00 43.52 232 VAL A CA 1
ATOM 2876 C C . VAL A 1 234 ? 31.067 2.101 22.279 1.00 41.50 232 VAL A C 1
ATOM 2877 O O . VAL A 1 234 ? 31.797 1.102 22.188 1.00 41.93 232 VAL A O 1
ATOM 2890 N N . GLY A 1 235 ? 30.067 2.164 23.146 1.00 41.51 233 GLY A N 1
ATOM 2891 C CA . GLY A 1 235 ? 29.835 1.049 24.044 1.00 42.97 233 GLY A CA 1
ATOM 2892 C C . GLY A 1 235 ? 28.699 1.332 24.997 1.00 40.47 233 GLY A C 1
ATOM 2893 O O . GLY A 1 235 ? 27.980 2.327 24.873 1.00 38.96 233 GLY A O 1
ATOM 2897 N N . VAL A 1 236 ? 28.556 0.436 25.965 1.00 42.38 234 VAL A N 1
ATOM 2898 C CA . VAL A 1 236 ? 27.446 0.459 26.900 1.00 45.91 234 VAL A CA 1
ATOM 2899 C C . VAL A 1 236 ? 27.940 -0.009 28.259 1.00 47.39 234 VAL A C 1
ATOM 2900 O O . VAL A 1 236 ? 28.758 -0.932 28.349 1.00 43.47 234 VAL A O 1
ATOM 2913 N N . ARG A 1 237 ? 27.448 0.629 29.316 1.00 45.93 235 ARG A N 1
ATOM 2914 C CA . ARG A 1 237 ? 27.665 0.171 30.679 1.00 46.98 235 ARG A CA 1
ATOM 2915 C C . ARG A 1 237 ? 26.368 -0.437 31.196 1.00 43.39 235 ARG A C 1
ATOM 2916 O O . ARG A 1 237 ? 25.290 0.138 31.016 1.00 44.34 235 ARG A O 1
ATOM 2937 N N . TYR A 1 238 ? 26.474 -1.604 31.826 1.00 41.83 236 TYR A N 1
ATOM 2938 C CA . TYR A 1 238 ? 25.309 -2.280 32.367 1.00 41.47 236 TYR A CA 1
ATOM 2939 C C . TYR A 1 238 ? 25.709 -3.008 33.638 1.00 44.01 236 TYR A C 1
ATOM 2940 O O . TYR A 1 238 ? 26.892 -3.207 33.921 1.00 42.31 236 TYR A O 1
ATOM 2958 N N . SER A 1 239 ? 24.705 -3.401 34.407 1.00 42.42 237 SER A N 1
ATOM 2959 C CA . SER A 1 239 ? 24.920 -4.193 35.610 1.00 46.34 237 SER A CA 1
ATOM 2960 C C . SER A 1 239 ? 24.211 -5.533 35.468 1.00 45.28 237 SER A C 1
ATOM 2961 O O . SER A 1 239 ? 23.106 -5.617 34.921 1.00 43.76 237 SER A O 1
ATOM 2969 N N . LYS A 1 240 ? 24.874 -6.580 35.947 1.00 47.35 238 LYS A N 1
ATOM 2970 C CA . LYS A 1 240 ? 24.307 -7.920 35.967 1.00 48.19 238 LYS A CA 1
ATOM 2971 C C . LYS A 1 240 ? 24.886 -8.672 37.153 1.00 52.70 238 LYS A C 1
ATOM 2972 O O . LYS A 1 240 ? 26.102 -8.652 37.372 1.00 52.00 238 LYS A O 1
ATOM 2991 N N . ASN A 1 241 ? 24.010 -9.332 37.910 1.00 56.80 239 ASN A N 1
ATOM 2992 C CA . ASN A 1 241 ? 24.420 -10.140 39.056 1.00 58.01 239 ASN A CA 1
ATOM 2993 C C . ASN A 1 241 ? 25.140 -9.310 40.109 1.00 55.67 239 ASN A C 1
ATOM 2994 O O . ASN A 1 241 ? 26.034 -9.807 40.800 1.00 57.34 239 ASN A O 1
ATOM 3005 N N . GLY A 1 242 ? 24.756 -8.044 40.240 1.00 50.72 240 GLY A N 1
ATOM 3006 C CA . GLY A 1 242 ? 25.379 -7.157 41.196 1.00 51.96 240 GLY A CA 1
ATOM 3007 C C . GLY A 1 242 ? 26.710 -6.580 40.777 1.00 56.06 240 GLY A C 1
ATOM 3008 O O . GLY A 1 242 ? 27.373 -5.939 41.601 1.00 59.10 240 GLY A O 1
ATOM 3012 N N . ARG A 1 243 ? 27.121 -6.766 39.527 1.00 57.89 241 ARG A N 1
ATOM 3013 C CA . ARG A 1 243 ? 28.433 -6.332 39.066 1.00 58.05 241 ARG A CA 1
ATOM 3014 C C . ARG A 1 243 ? 28.297 -5.351 37.905 1.00 54.14 241 ARG A C 1
ATOM 3015 O O . ARG A 1 243 ? 27.378 -5.489 37.082 1.00 48.70 241 ARG A O 1
ATOM 3036 N N . GLY A 1 244 ? 29.186 -4.384 37.857 1.00 54.28 242 GLY A N 1
ATOM 3037 C CA . GLY A 1 244 ? 29.183 -3.384 36.800 1.00 52.81 242 GLY A CA 1
ATOM 3038 C C . GLY A 1 244 ? 30.038 -3.832 35.633 1.00 55.48 242 GLY A C 1
ATOM 3039 O O . GLY A 1 244 ? 31.204 -4.198 35.809 1.00 58.78 242 GLY A O 1
ATOM 3043 N N . MET A 1 245 ? 29.448 -3.800 34.440 1.00 54.21 243 MET A N 1
ATOM 3044 C CA . MET A 1 245 ? 30.086 -4.298 33.235 1.00 58.58 243 MET A CA 1
ATOM 3045 C C . MET A 1 245 ? 30.126 -3.206 32.176 1.00 55.34 243 MET A C 1
ATOM 3046 O O . MET A 1 245 ? 29.267 -2.322 32.142 1.00 55.97 243 MET A O 1
ATOM 3060 N N . GLU A 1 246 ? 31.105 -3.297 31.289 1.00 54.47 244 GLU A N 1
ATOM 3061 C CA . GLU A 1 246 ? 31.144 -2.439 30.113 1.00 54.88 244 GLU A CA 1
ATOM 3062 C C . GLU A 1 246 ? 31.531 -3.283 28.912 1.00 50.37 244 GLU A C 1
ATOM 3063 O O . GLU A 1 246 ? 32.337 -4.212 29.021 1.00 48.41 244 GLU A O 1
ATOM 3075 N N . VAL A 1 247 ? 30.926 -2.972 27.771 1.00 47.52 245 VAL A N 1
ATOM 3076 C CA . VAL A 1 247 ? 31.192 -3.686 26.528 1.00 46.13 245 VAL A CA 1
ATOM 3077 C C . VAL A 1 247 ? 31.204 -2.668 25.397 1.00 42.74 245 VAL A C 1
ATOM 3078 O O . VAL A 1 247 ? 30.566 -1.613 25.473 1.00 41.88 245 VAL A O 1
ATOM 3091 N N . ARG A 1 248 ? 31.969 -2.981 24.357 1.00 44.16 246 ARG A N 1
ATOM 3092 C CA . ARG A 1 248 ? 32.300 -2.038 23.302 1.00 44.79 246 ARG A CA 1
ATOM 3093 C C . ARG A 1 248 ? 31.648 -2.430 21.987 1.00 42.43 246 ARG A C 1
ATOM 3094 O O . ARG A 1 248 ? 31.456 -3.614 21.699 1.00 42.87 246 ARG A O 1
ATOM 3115 N N . ALA A 1 249 ? 31.343 -1.421 21.176 1.00 41.46 247 ALA A N 1
ATOM 3116 C CA . ALA A 1 249 ? 30.726 -1.611 19.867 1.00 43.61 247 ALA A CA 1
ATOM 3117 C C . ALA A 1 249 ? 31.626 -1.014 18.795 1.00 40.94 247 ALA A C 1
ATOM 3118 O O . ALA A 1 249 ? 32.015 0.157 18.887 1.00 40.06 247 ALA A O 1
ATOM 3125 N N . ARG A 1 250 ? 31.949 -1.818 17.777 1.00 42.84 248 ARG A N 1
ATOM 3126 C CA . ARG A 1 250 ? 32.743 -1.328 16.658 1.00 48.10 248 ARG A CA 1
ATOM 3127 C C . ARG A 1 250 ? 31.928 -0.395 15.771 1.00 46.61 248 ARG A C 1
ATOM 3128 O O . ARG A 1 250 ? 32.380 0.705 15.424 1.00 43.79 248 ARG A O 1
ATOM 3149 N N . LYS A 1 251 ? 30.735 -0.829 15.371 1.00 49.17 249 LYS A N 1
ATOM 3150 C CA . LYS A 1 251 ? 29.921 -0.068 14.437 1.00 49.42 249 LYS A CA 1
ATOM 3151 C C . LYS A 1 251 ? 28.883 0.806 15.118 1.00 43.31 249 LYS A C 1
ATOM 3152 O O . LYS A 1 251 ? 28.611 1.907 14.625 1.00 41.53 249 LYS A O 1
ATOM 3171 N N . GLY A 1 252 ? 28.312 0.387 16.234 1.00 41.81 250 GLY A N 1
ATOM 3172 C CA . GLY A 1 252 ? 27.464 1.292 16.970 1.00 40.08 250 GLY A CA 1
ATOM 3173 C C . GLY A 1 252 ? 26.492 0.571 17.892 1.00 38.30 250 GLY A C 1
ATOM 3174 O O . GLY A 1 252 ? 26.537 -0.646 18.049 1.00 38.04 250 GLY A O 1
ATOM 3178 N N . VAL A 1 253 ? 25.618 1.375 18.474 1.00 37.13 251 VAL A N 1
ATOM 3179 C CA . VAL A 1 253 ? 24.694 0.952 19.511 1.00 34.86 251 VAL A CA 1
ATOM 3180 C C . VAL A 1 253 ? 23.281 1.190 19.017 1.00 32.10 251 VAL A C 1
ATOM 3181 O O . VAL A 1 253 ? 22.979 2.248 18.458 1.00 34.63 251 VAL A O 1
ATOM 3194 N N . VAL A 1 254 ? 22.408 0.210 19.231 1.00 30.79 252 VAL A N 1
ATOM 3195 C CA . VAL A 1 254 ? 21.008 0.318 18.844 1.00 33.07 252 VAL A CA 1
ATOM 3196 C C . VAL A 1 254 ? 20.185 0.369 20.119 1.00 30.64 252 VAL A C 1
ATOM 3197 O O . VAL A 1 254 ? 20.173 -0.593 20.899 1.00 31.36 252 VAL A O 1
ATOM 3210 N N . LEU A 1 255 ? 19.498 1.481 20.340 1.00 30.43 253 LEU A N 1
ATOM 3211 C CA . LEU A 1 255 ? 18.657 1.644 21.526 1.00 32.17 253 LEU A CA 1
ATOM 3212 C C . LEU A 1 255 ? 17.245 1.182 21.183 1.00 30.14 253 LEU A C 1
ATOM 3213 O O . LEU A 1 255 ? 16.522 1.859 20.443 1.00 30.47 253 LEU A O 1
ATOM 3229 N N . SER A 1 256 ? 16.852 0.025 21.710 1.00 29.96 254 SER A N 1
ATOM 3230 C CA . SER A 1 256 ? 15.538 -0.553 21.457 1.00 26.95 254 SER A CA 1
ATOM 3231 C C . SER A 1 256 ? 14.811 -0.810 22.774 1.00 28.51 254 SER A C 1
ATOM 3232 O O . SER A 1 256 ? 14.156 -1.838 22.955 1.00 29.38 254 SER A O 1
ATOM 3240 N N . ALA A 1 257 ? 14.927 0.110 23.721 1.00 31.31 255 ALA A N 1
ATOM 3241 C CA . ALA A 1 257 ? 14.415 -0.135 25.060 1.00 31.07 255 ALA A CA 1
ATOM 3242 C C . ALA A 1 257 ? 12.947 0.234 25.222 1.00 33.54 255 ALA A C 1
ATOM 3243 O O . ALA A 1 257 ? 12.415 0.100 26.327 1.00 29.57 255 ALA A O 1
ATOM 3250 N N . GLY A 1 258 ? 12.281 0.687 24.172 1.00 31.25 256 GLY A N 1
ATOM 3251 C CA . GLY A 1 258 ? 10.902 1.080 24.252 1.00 33.44 256 GLY A CA 1
ATOM 3252 C C . GLY A 1 258 ? 10.704 2.534 24.648 1.00 32.84 256 GLY A C 1
ATOM 3253 O O . GLY A 1 258 ? 11.641 3.256 24.989 1.00 31.13 256 GLY A O 1
ATOM 3257 N N . ALA A 1 259 ? 9.441 2.956 24.619 1.00 28.17 257 ALA A N 1
ATOM 3258 C CA . ALA A 1 259 ? 9.109 4.377 24.661 1.00 30.57 257 ALA A CA 1
ATOM 3259 C C . ALA A 1 259 ? 9.287 4.988 26.040 1.00 28.06 257 ALA A C 1
ATOM 3260 O O . ALA A 1 259 ? 9.331 6.217 26.154 1.00 30.55 257 ALA A O 1
ATOM 3267 N N . ILE A 1 260 ? 9.427 4.179 27.083 1.00 29.61 258 ILE A N 1
ATOM 3268 C CA . ILE A 1 260 ? 9.713 4.692 28.408 1.00 31.84 258 ILE A CA 1
ATOM 3269 C C . ILE A 1 260 ? 11.201 4.645 28.715 1.00 29.17 258 ILE A C 1
ATOM 3270 O O . ILE A 1 260 ? 11.790 5.642 29.133 1.00 32.14 258 ILE A O 1
ATOM 3286 N N . ALA A 1 261 ? 11.832 3.488 28.488 1.00 29.99 259 ALA A N 1
ATOM 3287 C CA . ALA A 1 261 ? 13.211 3.305 28.905 1.00 30.61 259 ALA A CA 1
ATOM 3288 C C . ALA A 1 261 ? 14.208 3.927 27.937 1.00 34.95 259 ALA A C 1
ATOM 3289 O O . ALA A 1 261 ? 15.287 4.351 28.366 1.00 36.14 259 ALA A O 1
ATOM 3296 N N . SER A 1 262 ? 13.882 3.983 26.643 1.00 32.60 260 SER A N 1
ATOM 3297 C CA . SER A 1 262 ? 14.793 4.602 25.684 1.00 34.33 260 SER A CA 1
ATOM 3298 C C . SER A 1 262 ? 15.024 6.074 25.977 1.00 34.83 260 SER A C 1
ATOM 3299 O O . SER A 1 262 ? 16.188 6.506 25.993 1.00 35.36 260 SER A O 1
ATOM 3307 N N . PRO A 1 263 ? 13.997 6.902 26.170 1.00 33.11 261 PRO A N 1
ATOM 3308 C CA . PRO A 1 263 ? 14.293 8.303 26.515 1.00 37.01 261 PRO A CA 1
ATOM 3309 C C . PRO A 1 263 ? 15.068 8.409 27.816 1.00 38.28 261 PRO A C 1
ATOM 3310 O O . PRO A 1 263 ? 15.989 9.224 27.914 1.00 38.85 261 PRO A O 1
ATOM 3321 N N . LYS A 1 264 ? 14.738 7.576 28.813 1.00 39.94 262 LYS A N 1
ATOM 3322 C CA . LYS A 1 264 ? 15.489 7.589 30.060 1.00 41.49 262 LYS A CA 1
ATOM 3323 C C . LYS A 1 264 ? 16.965 7.298 29.817 1.00 36.42 262 LYS A C 1
ATOM 3324 O O . LYS A 1 264 ? 17.842 7.953 30.398 1.00 37.46 262 LYS A O 1
ATOM 3343 N N . LEU A 1 265 ? 17.261 6.308 28.979 1.00 34.00 263 LEU A N 1
ATOM 3344 C CA . LEU A 1 265 ? 18.653 5.958 28.736 1.00 35.82 263 LEU A CA 1
ATOM 3345 C C . LEU A 1 265 ? 19.381 7.083 28.010 1.00 38.14 263 LEU A C 1
ATOM 3346 O O . LEU A 1 265 ? 20.558 7.339 28.272 1.00 37.73 263 LEU A O 1
ATOM 3362 N N . LEU A 1 266 ? 18.702 7.755 27.070 1.00 34.39 264 LEU A N 1
ATOM 3363 C CA . LEU A 1 266 ? 19.315 8.893 26.389 1.00 34.34 264 LEU A CA 1
ATOM 3364 C C . LEU A 1 266 ? 19.659 9.988 27.396 1.00 36.21 264 LEU A C 1
ATOM 3365 O O . LEU A 1 266 ? 20.768 10.530 27.389 1.00 37.02 264 LEU A O 1
ATOM 3381 N N . LEU A 1 267 ? 18.723 10.301 28.296 1.00 36.62 265 LEU A N 1
ATOM 3382 C CA . LEU A 1 267 ? 18.967 11.328 29.298 1.00 38.30 265 LEU A CA 1
ATOM 3383 C C . LEU A 1 267 ? 20.163 10.968 30.175 1.00 40.40 265 LEU A C 1
ATOM 3384 O O . LEU A 1 267 ? 21.034 11.810 30.430 1.00 38.36 265 LEU A O 1
ATOM 3400 N N . LEU A 1 268 ? 20.213 9.731 30.664 1.00 45.74 266 LEU A N 1
ATOM 3401 C CA . LEU A 1 268 ? 21.330 9.330 31.508 1.00 43.39 266 LEU A CA 1
ATOM 3402 C C . LEU A 1 268 ? 22.648 9.384 30.756 1.00 43.82 266 LEU A C 1
ATOM 3403 O O . LEU A 1 268 ? 23.707 9.484 31.384 1.00 42.55 266 LEU A O 1
ATOM 3419 N N . SER A 1 269 ? 22.608 9.320 29.433 1.00 41.31 267 SER A N 1
ATOM 3420 C CA . SER A 1 269 ? 23.816 9.359 28.622 1.00 41.99 267 SER A CA 1
ATOM 3421 C C . SER A 1 269 ? 24.195 10.769 28.186 1.00 45.47 267 SER A C 1
ATOM 3422 O O . SER A 1 269 ? 25.108 10.920 27.371 1.00 47.45 267 SER A O 1
ATOM 3430 N N . GLY A 1 270 ? 23.521 11.793 28.703 1.00 46.43 268 GLY A N 1
ATOM 3431 C CA . GLY A 1 270 ? 23.818 13.165 28.344 1.00 44.49 268 GLY A CA 1
ATOM 3432 C C . GLY A 1 270 ? 23.117 13.695 27.112 1.00 39.17 268 GLY A C 1
ATOM 3433 O O . GLY A 1 270 ? 23.479 14.778 26.634 1.00 38.27 268 GLY A O 1
ATOM 3437 N N . ILE A 1 271 ? 22.124 12.982 26.591 1.00 38.80 269 ILE A N 1
ATOM 3438 C CA . ILE A 1 271 ? 21.413 13.379 25.380 1.00 40.53 269 ILE A CA 1
ATOM 3439 C C . ILE A 1 271 ? 20.002 13.789 25.780 1.00 38.40 269 ILE A C 1
ATOM 3440 O O . ILE A 1 271 ? 19.180 12.936 26.141 1.00 38.82 269 ILE A O 1
ATOM 3456 N N . GLY A 1 272 ? 19.706 15.080 25.704 1.00 42.75 270 GLY A N 1
ATOM 3457 C CA . GLY A 1 272 ? 18.403 15.564 26.080 1.00 42.88 270 GLY A CA 1
ATOM 3458 C C . GLY A 1 272 ? 18.381 17.055 26.331 1.00 42.11 270 GLY A C 1
ATOM 3459 O O . GLY A 1 272 ? 19.352 17.767 26.062 1.00 49.19 270 GLY A O 1
ATOM 3463 N N . PRO A 1 273 ? 17.266 17.558 26.861 1.00 39.32 271 PRO A N 1
ATOM 3464 C CA . PRO A 1 273 ? 17.154 19.005 27.098 1.00 43.04 271 PRO A CA 1
ATOM 3465 C C . PRO A 1 273 ? 18.177 19.472 28.123 1.00 45.56 271 PRO A C 1
ATOM 3466 O O . PRO A 1 273 ? 18.367 18.840 29.166 1.00 45.53 271 PRO A O 1
ATOM 3477 N N . ALA A 1 274 ? 18.831 20.601 27.827 1.00 50.03 272 ALA A N 1
ATOM 3478 C CA . ALA A 1 274 ? 19.901 21.082 28.694 1.00 53.87 272 ALA A CA 1
ATOM 3479 C C . ALA A 1 274 ? 19.401 21.319 30.117 1.00 57.07 272 ALA A C 1
ATOM 3480 O O . ALA A 1 274 ? 20.109 21.029 31.089 1.00 54.73 272 ALA A O 1
ATOM 3487 N N . GLU A 1 275 ? 18.179 21.844 30.258 1.00 61.44 273 GLU A N 1
ATOM 3488 C CA . GLU A 1 275 ? 17.626 22.109 31.581 1.00 64.90 273 GLU A CA 1
ATOM 3489 C C . GLU A 1 275 ? 17.492 20.822 32.384 1.00 64.39 273 GLU A C 1
ATOM 3490 O O . GLU A 1 275 ? 17.880 20.760 33.557 1.00 65.96 273 GLU A O 1
ATOM 3502 N N . GLU A 1 276 ? 16.946 19.776 31.760 1.00 58.47 274 GLU A N 1
ATOM 3503 C CA . GLU A 1 276 ? 16.807 18.487 32.432 1.00 59.77 274 GLU A CA 1
ATOM 3504 C C . GLU A 1 276 ? 18.164 17.947 32.866 1.00 56.13 274 GLU A C 1
ATOM 3505 O O . GLU A 1 276 ? 18.333 17.505 34.009 1.00 58.37 274 GLU A O 1
ATOM 3517 N N . LEU A 1 277 ? 19.149 17.978 31.966 1.00 54.03 275 LEU A N 1
ATOM 3518 C CA . LEU A 1 277 ? 20.447 17.378 32.270 1.00 54.43 275 LEU A CA 1
ATOM 3519 C C . LEU A 1 277 ? 21.156 18.112 33.400 1.00 56.19 275 LEU A C 1
ATOM 3520 O O . LEU A 1 277 ? 21.736 17.476 34.290 1.00 56.34 275 LEU A O 1
ATOM 3536 N N . ALA A 1 278 ? 21.123 19.446 33.387 1.00 55.77 276 ALA A N 1
ATOM 3537 C CA . ALA A 1 278 ? 21.812 20.211 34.420 1.00 60.56 276 ALA A CA 1
ATOM 3538 C C . ALA A 1 278 ? 21.219 19.927 35.793 1.00 65.11 276 ALA A C 1
ATOM 3539 O O . ALA A 1 278 ? 21.953 19.767 36.777 1.00 67.71 276 ALA A O 1
ATOM 3546 N N . GLN A 1 279 ? 19.891 19.834 35.874 1.00 67.54 277 GLN A N 1
ATOM 3547 C CA . GLN A 1 279 ? 19.244 19.594 37.157 1.00 69.73 277 GLN A CA 1
ATOM 3548 C C . GLN A 1 279 ? 19.815 18.368 37.858 1.00 65.94 277 GLN A C 1
ATOM 3549 O O . GLN A 1 279 ? 20.040 18.388 39.074 1.00 70.79 277 GLN A O 1
ATOM 3563 N N . HIS A 1 280 ? 20.041 17.287 37.117 1.00 59.90 278 HIS A N 1
ATOM 3564 C CA . HIS A 1 280 ? 20.616 16.069 37.674 1.00 55.78 278 HIS A CA 1
ATOM 3565 C C . HIS A 1 280 ? 22.129 16.014 37.501 1.00 53.18 278 HIS A C 1
ATOM 3566 O O . HIS A 1 280 ? 22.730 14.955 37.714 1.00 52.44 278 HIS A O 1
ATOM 3580 N N . GLU A 1 281 ? 22.747 17.134 37.129 1.00 54.21 279 GLU A N 1
ATOM 3581 C CA . GLU A 1 281 ? 24.196 17.237 36.957 1.00 59.45 279 GLU A CA 1
ATOM 3582 C C . GLU A 1 281 ? 24.745 16.100 36.095 1.00 55.54 279 GLU A C 1
ATOM 3583 O O . GLU A 1 281 ? 25.726 15.439 36.438 1.00 55.12 279 GLU A O 1
ATOM 3595 N N . ILE A 1 282 ? 24.103 15.886 34.954 1.00 52.49 280 ILE A N 1
ATOM 3596 C CA . ILE A 1 282 ? 24.576 14.949 33.938 1.00 49.51 280 ILE A CA 1
ATOM 3597 C C . ILE A 1 282 ? 25.291 15.759 32.861 1.00 52.67 280 ILE A C 1
ATOM 3598 O O . ILE A 1 282 ? 24.668 16.650 32.265 1.00 55.46 280 ILE A O 1
ATOM 3614 N N . PRO A 1 283 ? 26.569 15.503 32.587 1.00 54.06 281 PRO A N 1
ATOM 3615 C CA . PRO A 1 283 ? 27.248 16.264 31.527 1.00 54.40 281 PRO A CA 1
ATOM 3616 C C . PRO A 1 283 ? 26.512 16.135 30.202 1.00 50.34 281 PRO A C 1
ATOM 3617 O O . PRO A 1 283 ? 26.197 15.033 29.749 1.00 46.32 281 PRO A O 1
ATOM 3628 N N . MET A 1 284 ? 26.239 17.277 29.587 1.00 54.49 282 MET A N 1
ATOM 3629 C CA . MET A 1 284 ? 25.493 17.305 28.337 1.00 58.58 282 MET A CA 1
ATOM 3630 C C . MET A 1 284 ? 26.416 16.954 27.176 1.00 56.33 282 MET A C 1
ATOM 3631 O O . MET A 1 284 ? 27.442 17.613 26.967 1.00 57.59 282 MET A O 1
ATOM 3645 N N . VAL A 1 285 ? 26.032 15.940 26.407 1.00 54.10 283 VAL A N 1
ATOM 3646 C CA . VAL A 1 285 ? 26.717 15.593 25.171 1.00 55.86 283 VAL A CA 1
ATOM 3647 C C . VAL A 1 285 ? 25.980 16.150 23.961 1.00 54.44 283 VAL A C 1
ATOM 3648 O O . VAL A 1 285 ? 26.609 16.558 22.985 1.00 54.83 283 VAL A O 1
ATOM 3661 N N . VAL A 1 286 ? 24.655 16.134 23.997 1.00 50.70 284 VAL A N 1
ATOM 3662 C CA . VAL A 1 286 ? 23.832 16.681 22.929 1.00 47.53 284 VAL A CA 1
ATOM 3663 C C . VAL A 1 286 ? 22.656 17.399 23.571 1.00 48.39 284 VAL A C 1
ATOM 3664 O O . VAL A 1 286 ? 21.960 16.819 24.410 1.00 46.89 284 VAL A O 1
ATOM 3677 N N . ASP A 1 287 ? 22.448 18.656 23.197 1.00 52.49 285 ASP A N 1
ATOM 3678 C CA . ASP A 1 287 ? 21.225 19.380 23.537 1.00 51.76 285 ASP A CA 1
ATOM 3679 C C . ASP A 1 287 ? 20.144 18.903 22.579 1.00 46.22 285 ASP A C 1
ATOM 3680 O O . ASP A 1 287 ? 20.074 19.349 21.430 1.00 48.88 285 ASP A O 1
ATOM 3689 N N . SER A 1 288 ? 19.302 17.974 23.035 1.00 42.07 286 SER A N 1
ATOM 3690 C CA . SER A 1 288 ? 18.258 17.364 22.205 1.00 41.45 286 SER A CA 1
ATOM 3691 C C . SER A 1 288 ? 16.914 17.679 22.846 1.00 39.63 286 SER A C 1
ATOM 3692 O O . SER A 1 288 ? 16.499 16.988 23.797 1.00 39.41 286 SER A O 1
ATOM 3700 N N . PRO A 1 289 ? 16.193 18.696 22.369 1.00 47.24 287 PRO A N 1
ATOM 3701 C CA . PRO A 1 289 ? 15.070 19.223 23.161 1.00 47.34 287 PRO A CA 1
ATOM 3702 C C . PRO A 1 289 ? 13.916 18.256 23.337 1.00 43.06 287 PRO A C 1
ATOM 3703 O O . PRO A 1 289 ? 13.146 18.411 24.294 1.00 45.92 287 PRO A O 1
ATOM 3714 N N . ASP A 1 290 ? 13.759 17.263 22.459 1.00 41.49 288 ASP A N 1
ATOM 3715 C CA . ASP A 1 290 ? 12.537 16.470 22.429 1.00 41.56 288 ASP A CA 1
ATOM 3716 C C . ASP A 1 290 ? 12.717 15.065 22.992 1.00 37.57 288 ASP A C 1
ATOM 3717 O O . ASP A 1 290 ? 11.778 14.264 22.929 1.00 37.98 288 ASP A O 1
ATOM 3726 N N . VAL A 1 291 ? 13.889 14.743 23.546 1.00 37.48 289 VAL A N 1
ATOM 3727 C CA . VAL A 1 291 ? 14.044 13.476 24.249 1.00 35.52 289 VAL A CA 1
ATOM 3728 C C . VAL A 1 291 ? 13.040 13.425 25.390 1.00 37.25 289 VAL A C 1
ATOM 3729 O O . VAL A 1 291 ? 13.037 14.289 26.276 1.00 39.74 289 VAL A O 1
ATOM 3742 N N . GLY A 1 292 ? 12.186 12.410 25.372 1.00 36.10 290 GLY A N 1
ATOM 3743 C CA . GLY A 1 292 ? 11.167 12.256 26.379 1.00 33.64 290 GLY A CA 1
ATOM 3744 C C . GLY A 1 292 ? 9.936 13.115 26.200 1.00 35.65 290 GLY A C 1
ATOM 3745 O O . GLY A 1 292 ? 9.040 13.057 27.048 1.00 36.79 290 GLY A O 1
ATOM 3749 N N . ALA A 1 293 ? 9.862 13.918 25.148 1.00 33.74 291 ALA A N 1
ATOM 3750 C CA . ALA A 1 293 ? 8.648 14.666 24.853 1.00 34.39 291 ALA A CA 1
ATOM 3751 C C . ALA A 1 293 ? 7.791 13.900 23.845 1.00 35.51 291 ALA A C 1
ATOM 3752 O O . ALA A 1 293 ? 8.200 12.871 23.301 1.00 33.37 291 ALA A O 1
ATOM 3759 N N . ASN A 1 294 ? 6.584 14.407 23.599 1.00 42.94 292 ASN A N 1
ATOM 3760 C CA . ASN A 1 294 ? 5.708 13.854 22.573 1.00 39.62 292 ASN A CA 1
ATOM 3761 C C . ASN A 1 294 ? 5.141 12.492 22.962 1.00 36.04 292 ASN A C 1
ATOM 3762 O O . ASN A 1 294 ? 4.658 11.751 22.099 1.00 38.67 292 ASN A O 1
ATOM 3773 N N . LEU A 1 295 ? 5.192 12.149 24.250 1.00 34.13 293 LEU A N 1
ATOM 3774 C CA . LEU A 1 295 ? 4.674 10.868 24.718 1.00 34.13 293 LEU A CA 1
ATOM 3775 C C . LEU A 1 295 ? 3.178 10.765 24.461 1.00 35.72 293 LEU A C 1
ATOM 3776 O O . LEU A 1 295 ? 2.420 11.690 24.777 1.00 36.11 293 LEU A O 1
ATOM 3792 N N . GLN A 1 296 ? 2.751 9.624 23.919 1.00 35.70 294 GLN A N 1
ATOM 3793 C CA . GLN A 1 296 ? 1.366 9.414 23.518 1.00 37.37 294 GLN A CA 1
ATOM 3794 C C . GLN A 1 296 ? 0.894 8.040 23.969 1.00 37.01 294 GLN A C 1
ATOM 3795 O O . GLN A 1 296 ? 1.660 7.075 23.963 1.00 34.98 294 GLN A O 1
ATOM 3809 N N . GLU A 1 297 ? -0.378 7.962 24.347 1.00 34.93 295 GLU A N 1
ATOM 3810 C CA . GLU A 1 297 ? -1.007 6.718 24.786 1.00 36.55 295 GLU A CA 1
ATOM 3811 C C . GLU A 1 297 ? -2.470 6.772 24.370 1.00 37.71 295 GLU A C 1
ATOM 3812 O O . GLU A 1 297 ? -3.044 7.847 24.182 1.00 40.88 295 GLU A O 1
ATOM 3824 N N . HIS A 1 298 ? -3.072 5.580 24.215 1.00 36.93 296 HIS A N 1
ATOM 3825 C CA . HIS A 1 298 ? -4.479 5.472 23.845 1.00 39.85 296 HIS A CA 1
ATOM 3826 C C . HIS A 1 298 ? -5.354 5.388 25.084 1.00 38.60 296 HIS A C 1
ATOM 3827 O O . HIS A 1 298 ? -5.159 4.465 25.895 1.00 36.57 296 HIS A O 1
ATOM 3842 N N . PRO A 1 299 ? -6.333 6.265 25.263 1.00 40.23 297 PRO A N 1
ATOM 3843 C CA . PRO A 1 299 ? -7.309 6.077 26.338 1.00 41.80 297 PRO A CA 1
ATOM 3844 C C . PRO A 1 299 ? -8.548 5.327 25.876 1.00 41.84 297 PRO A C 1
ATOM 3845 O O . PRO A 1 299 ? -8.981 5.424 24.725 1.00 44.18 297 PRO A O 1
ATOM 3856 N N . ALA A 1 300 ? -9.141 4.594 26.818 1.00 42.74 298 ALA A N 1
ATOM 3857 C CA . ALA A 1 300 ? -10.347 3.834 26.534 1.00 44.34 298 ALA A CA 1
ATOM 3858 C C . ALA A 1 300 ? -11.207 3.749 27.785 1.00 45.86 298 ALA A C 1
ATOM 3859 O O . ALA A 1 300 ? -10.750 4.022 28.898 1.00 46.24 298 ALA A O 1
ATOM 3866 N N . VAL A 1 301 ? -12.468 3.372 27.583 1.00 46.45 299 VAL A N 1
ATOM 3867 C CA . VAL A 1 301 ? -13.419 3.213 28.675 1.00 48.66 299 VAL A CA 1
ATOM 3868 C C . VAL A 1 301 ? -14.389 2.112 28.283 1.00 48.61 299 VAL A C 1
ATOM 3869 O O . VAL A 1 301 ? -14.699 1.928 27.102 1.00 46.88 299 VAL A O 1
ATOM 3882 N N . ILE A 1 302 ? -14.867 1.368 29.281 1.00 49.76 300 ILE A N 1
ATOM 3883 C CA . ILE A 1 302 ? -15.736 0.219 29.038 1.00 51.82 300 ILE A CA 1
ATOM 3884 C C . ILE A 1 302 ? -17.195 0.620 29.230 1.00 56.00 300 ILE A C 1
ATOM 3885 O O . ILE A 1 302 ? -17.519 1.448 30.100 1.00 57.48 300 ILE A O 1
ATOM 3901 N N . MET A 1 303 ? -18.104 0.145 28.343 1.00 55.74 301 MET A N 1
ATOM 3902 C CA . MET A 1 303 ? -19.553 0.194 28.542 1.00 57.31 301 MET A CA 1
ATOM 3903 C C . MET A 1 303 ? -19.971 -1.317 28.661 1.00 59.25 301 MET A C 1
ATOM 3904 O O . MET A 1 303 ? -19.327 -2.171 28.067 1.00 58.17 301 MET A O 1
ATOM 3918 N N . SER A 1 304 ? -21.028 -1.680 29.391 1.00 62.99 302 SER A N 1
ATOM 3919 C CA . SER A 1 304 ? -21.387 -3.110 29.543 1.00 68.39 302 SER A CA 1
ATOM 3920 C C . SER A 1 304 ? -22.904 -3.333 29.652 1.00 70.53 302 SER A C 1
ATOM 3921 O O . SER A 1 304 ? -23.583 -2.539 30.283 1.00 70.71 302 SER A O 1
ATOM 3929 N N . PHE A 1 305 ? -23.445 -4.389 29.020 1.00 74.78 303 PHE A N 1
ATOM 3930 C CA . PHE A 1 305 ? -24.880 -4.626 28.979 1.00 81.15 303 PHE A CA 1
ATOM 3931 C C . PHE A 1 305 ? -25.155 -6.083 29.313 1.00 85.67 303 PHE A C 1
ATOM 3932 O O . PHE A 1 305 ? -24.495 -6.977 28.773 1.00 84.71 303 PHE A O 1
ATOM 3949 N N . HIS A 1 306 ? -26.127 -6.325 30.187 1.00 91.73 304 HIS A N 1
ATOM 3950 C CA . HIS A 1 30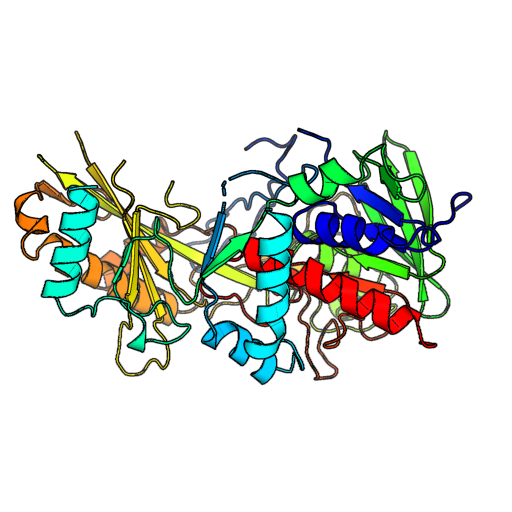6 ? -26.642 -7.675 30.355 1.00 96.70 304 HIS A CA 1
ATOM 3951 C C . HIS A 1 306 ? -27.445 -8.073 29.116 1.00 98.74 304 HIS A C 1
ATOM 3952 O O . HIS A 1 306 ? -27.926 -7.228 28.356 1.00 94.69 304 HIS A O 1
ATOM 3966 N N . VAL A 1 307 ? -27.585 -9.382 28.915 1.00 92.49 305 VAL A N 1
ATOM 3967 C CA . VAL A 1 307 ? -28.322 -9.927 27.781 1.00 97.18 305 VAL A CA 1
ATOM 3968 C C . VAL A 1 307 ? -28.915 -11.272 28.182 1.00 105.11 305 VAL A C 1
ATOM 3969 O O . VAL A 1 307 ? -28.599 -11.827 29.236 1.00 104.24 305 VAL A O 1
ATOM 3982 N N . ASN A 1 308 ? -29.784 -11.798 27.322 1.00 117.57 306 ASN A N 1
ATOM 3983 C CA . ASN A 1 308 ? -30.414 -13.098 27.520 1.00 119.90 306 ASN A CA 1
ATOM 3984 C C . ASN A 1 308 ? -29.966 -14.144 26.514 1.00 125.24 306 ASN A C 1
ATOM 3985 O O . ASN A 1 308 ? -29.739 -15.296 26.891 1.00 126.13 306 ASN A O 1
ATOM 3996 N N . LYS A 1 309 ? -29.833 -13.774 25.245 1.00 130.75 307 LYS A N 1
ATOM 3997 C CA . LYS A 1 309 ? -29.452 -14.723 24.207 1.00 140.78 307 LYS A CA 1
ATOM 3998 C C . LYS A 1 309 ? -28.167 -14.271 23.522 1.00 148.28 307 LYS A C 1
ATOM 3999 O O . LYS A 1 309 ? -27.084 -14.770 23.825 1.00 148.33 307 LYS A O 1
ATOM 4018 N N . PRO A 1 335 ? -8.592 -9.398 27.190 1.00 129.45 333 PRO A N 1
ATOM 4019 C CA . PRO A 1 335 ? -9.799 -8.591 27.397 1.00 128.04 333 PRO A CA 1
ATOM 4020 C C . PRO A 1 335 ? -9.870 -7.429 26.414 1.00 128.84 333 PRO A C 1
ATOM 4021 O O . PRO A 1 335 ? -9.216 -7.461 25.371 1.00 127.76 333 PRO A O 1
ATOM 4032 N N . LEU A 1 336 ? -10.665 -6.416 26.745 1.00 134.65 334 LEU A N 1
ATOM 4033 C CA . LEU A 1 336 ? -10.754 -5.203 25.950 1.00 139.34 334 LEU A CA 1
ATOM 4034 C C . LEU A 1 336 ? -9.714 -4.162 26.343 1.00 153.56 334 LEU A C 1
ATOM 4035 O O . LEU A 1 336 ? -9.639 -3.109 25.699 1.00 154.17 334 LEU A O 1
ATOM 4051 N N . THR A 1 337 ? -8.913 -4.426 27.380 1.00 158.96 335 THR A N 1
ATOM 4052 C CA . THR A 1 337 ? -7.931 -3.443 27.823 1.00 151.88 335 THR A CA 1
ATOM 4053 C C . THR A 1 337 ? -6.975 -3.068 26.697 1.00 149.88 335 THR A C 1
ATOM 4054 O O . THR A 1 337 ? -6.601 -1.899 26.555 1.00 151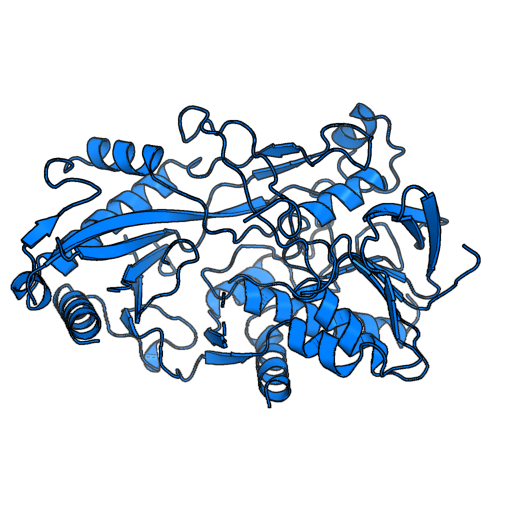.76 335 THR A O 1
ATOM 4065 N N . THR A 1 338 ? -6.560 -4.045 25.895 1.00 155.65 336 THR A N 1
ATOM 4066 C CA . THR A 1 338 ? -5.638 -3.790 24.796 1.00 145.78 336 THR A CA 1
ATOM 4067 C C . THR A 1 338 ? -6.346 -3.466 23.487 1.00 147.42 336 THR A C 1
ATOM 4068 O O . THR A 1 338 ? -5.684 -3.045 22.532 1.00 147.68 336 THR A O 1
ATOM 4079 N N . GLY A 1 339 ? -7.662 -3.655 23.416 1.00 147.27 337 GLY A N 1
ATOM 4080 C CA . GLY A 1 339 ? -8.434 -3.177 22.289 1.00 145.07 337 GLY A CA 1
ATOM 4081 C C . GLY A 1 339 ? -8.451 -4.094 21.084 1.00 146.08 337 GLY A C 1
ATOM 4082 O O . GLY A 1 339 ? -8.138 -3.665 19.970 1.00 147.00 337 GLY A O 1
ATOM 4086 N N . ILE A 1 340 ? -8.813 -5.354 21.295 1.00 144.97 338 ILE A N 1
ATOM 4087 C CA . ILE A 1 340 ? -9.049 -6.293 20.196 1.00 147.16 338 ILE A CA 1
ATOM 4088 C C . ILE A 1 340 ? -10.183 -7.214 20.617 1.00 143.41 338 ILE A C 1
ATOM 4089 O O . ILE A 1 340 ? -10.133 -7.833 21.683 1.00 148.81 338 ILE A O 1
ATOM 4105 N N . GLY A 1 341 ? -11.218 -7.287 19.783 1.00 134.27 339 GLY A N 1
ATOM 4106 C CA . GLY A 1 341 ? -12.378 -8.100 20.082 1.00 132.58 339 GLY A CA 1
ATOM 4107 C C . GLY A 1 341 ? -12.836 -8.892 18.879 1.00 129.94 339 GLY A C 1
ATOM 4108 O O . GLY A 1 341 ? -12.025 -9.249 18.019 1.00 134.30 339 GLY A O 1
ATOM 4112 N N . HIS A 1 342 ? -14.133 -9.178 18.803 1.00 122.03 340 HIS A N 1
ATOM 4113 C CA . HIS A 1 342 ? -14.681 -9.888 17.658 1.00 121.14 340 HIS A CA 1
ATOM 4114 C C . HIS A 1 342 ? -15.097 -8.954 16.533 1.00 112.57 340 HIS A C 1
ATOM 4115 O O . HIS A 1 342 ? -15.172 -9.390 15.378 1.00 112.43 340 HIS A O 1
ATOM 4129 N N . ALA A 1 343 ? -15.366 -7.688 16.842 1.00 102.44 341 ALA A N 1
ATOM 4130 C CA . ALA A 1 343 ? -15.786 -6.719 15.842 1.00 98.79 341 ALA A CA 1
ATOM 4131 C C . ALA A 1 343 ? -15.385 -5.330 16.309 1.00 90.83 341 ALA A C 1
ATOM 4132 O O . ALA A 1 343 ? -15.318 -5.061 17.512 1.00 80.25 341 ALA A O 1
ATOM 4139 N N . GLN A 1 344 ? -15.052 -4.467 15.355 1.00 97.24 342 GLN A N 1
ATOM 4140 C CA . GLN A 1 344 ? -14.641 -3.081 15.672 1.00 81.40 342 GLN A CA 1
ATOM 4141 C C . GLN A 1 344 ? -15.393 -2.123 14.757 1.00 71.20 342 GLN A C 1
ATOM 4142 O O . GLN A 1 344 ? -15.930 -2.588 13.738 1.00 80.96 342 GLN A O 1
ATOM 4156 N N . ALA A 1 345 ? -15.415 -0.844 15.106 1.00 59.98 343 ALA A N 1
ATOM 4157 C CA . ALA A 1 345 ? -16.058 0.198 14.311 1.00 55.26 343 ALA A CA 1
ATOM 4158 C C . ALA A 1 345 ? -15.242 1.479 14.461 1.00 54.38 343 ALA A C 1
ATOM 4159 O O . ALA A 1 345 ? -15.300 2.138 15.505 1.00 54.75 343 ALA A O 1
ATOM 4166 N N . LEU A 1 346 ? -14.481 1.815 13.421 1.00 55.19 344 LEU A N 1
ATOM 4167 C CA . LEU A 1 346 ? -13.803 3.097 13.340 1.00 57.57 344 LEU A CA 1
ATOM 4168 C C . LEU A 1 346 ? -14.780 4.104 12.736 1.00 57.88 344 LEU A C 1
ATOM 4169 O O . LEU A 1 346 ? -15.029 4.078 11.521 1.00 61.67 344 LEU A O 1
ATOM 4185 N N . VAL A 1 347 ? -15.324 4.977 13.573 1.00 53.59 345 VAL A N 1
ATOM 4186 C CA . VAL A 1 347 ? -16.352 5.910 13.143 1.00 57.14 345 VAL A CA 1
ATOM 4187 C C . VAL A 1 347 ? -15.903 7.332 13.449 1.00 60.23 345 VAL A C 1
ATOM 4188 O O . VAL A 1 347 ? -14.988 7.572 14.243 1.00 57.89 345 VAL A O 1
ATOM 4201 N N . LYS A 1 348 ? -16.561 8.280 12.787 1.00 66.51 346 LYS A N 1
ATOM 4202 C CA . LYS A 1 348 ? -16.337 9.702 13.007 1.00 72.77 346 LYS A CA 1
ATOM 4203 C C . LYS A 1 348 ? -17.453 10.248 13.889 1.00 78.69 346 LYS A C 1
ATOM 4204 O O . LYS A 1 348 ? -18.637 10.032 13.603 1.00 78.54 346 LYS A O 1
ATOM 4223 N N . THR A 1 349 ? -17.073 10.945 14.964 1.00 85.05 347 THR A N 1
ATOM 4224 C CA . THR A 1 349 ? -18.074 11.526 15.853 1.00 88.86 347 THR A CA 1
ATOM 4225 C C . THR A 1 349 ? -18.757 12.721 15.198 1.00 97.03 347 THR A C 1
ATOM 4226 O O . THR A 1 349 ? -19.959 12.938 15.387 1.00 96.55 347 THR A O 1
ATOM 4237 N N . ASP A 1 350 ? -18.005 13.508 14.433 1.00 112.95 348 ASP A N 1
ATOM 4238 C CA . ASP A 1 350 ? -18.543 14.598 13.635 1.00 114.42 348 ASP A CA 1
ATOM 4239 C C . ASP A 1 350 ? -18.016 14.456 12.212 1.00 121.92 348 ASP A C 1
ATOM 4240 O O . ASP A 1 350 ? -17.095 13.681 11.943 1.00 114.68 348 ASP A O 1
ATOM 4249 N N . ASP A 1 351 ? -18.604 15.211 11.291 1.00 136.23 349 ASP A N 1
ATOM 4250 C CA . ASP A 1 351 ? -18.071 15.266 9.935 1.00 140.40 349 ASP A CA 1
ATOM 4251 C C . ASP A 1 351 ? -16.933 16.271 9.805 1.00 148.07 349 ASP A C 1
ATOM 4252 O O . ASP A 1 351 ? -16.362 16.405 8.717 1.00 157.94 349 ASP A O 1
ATOM 4261 N N . ARG A 1 352 ? -16.599 16.977 10.885 1.00 138.38 350 ARG A N 1
ATOM 4262 C CA . ARG A 1 352 ? -15.464 17.889 10.905 1.00 138.53 350 ARG A CA 1
ATOM 4263 C C . ARG A 1 352 ? -14.133 17.161 11.006 1.00 133.54 350 ARG A C 1
ATOM 4264 O O . ARG A 1 352 ? -13.082 17.804 10.915 1.00 132.51 350 ARG A O 1
ATOM 4285 N N . TYR A 1 353 ? -14.156 15.845 11.192 1.00 119.63 351 TYR A N 1
ATOM 4286 C CA . TYR A 1 353 ? -12.943 15.047 11.284 1.00 110.39 351 TYR A CA 1
ATOM 4287 C C . TYR A 1 353 ? -12.585 14.477 9.919 1.00 107.76 351 TYR A C 1
ATOM 4288 O O . TYR A 1 353 ? -13.463 14.106 9.136 1.00 111.70 351 TYR A O 1
ATOM 4306 N N . ALA A 1 354 ? -11.285 14.415 9.640 1.00 93.71 352 ALA A N 1
ATOM 4307 C CA . ALA A 1 354 ? -10.802 13.895 8.370 1.00 85.14 352 ALA A CA 1
ATOM 4308 C C . ALA A 1 354 ? -10.630 12.384 8.374 1.00 74.69 352 ALA A C 1
ATOM 4309 O O . ALA A 1 354 ? -10.595 11.774 7.300 1.00 74.00 352 ALA A O 1
ATOM 4316 N N . ALA A 1 355 ? -10.512 11.778 9.548 1.00 66.54 353 ALA A N 1
ATOM 4317 C CA . ALA A 1 355 ? -10.362 10.340 9.700 1.00 57.92 353 ALA A CA 1
ATOM 4318 C C . ALA A 1 355 ? -11.203 9.903 10.886 1.00 55.02 353 ALA A C 1
ATOM 4319 O O . ALA A 1 355 ? -11.405 10.688 11.822 1.00 54.89 353 ALA A O 1
ATOM 4326 N N . PRO A 1 356 ? -11.717 8.674 10.873 1.00 56.47 354 PRO A N 1
ATOM 4327 C CA . PRO A 1 356 ? -12.436 8.179 12.052 1.00 51.71 354 PRO A CA 1
ATOM 4328 C C . PRO A 1 356 ? -11.607 8.395 13.309 1.00 50.88 354 PRO A C 1
ATOM 4329 O O . PRO A 1 356 ? -10.423 8.043 13.362 1.00 49.11 354 PRO A O 1
ATOM 4340 N N . ASN A 1 357 ? -12.231 9.005 14.315 1.00 46.55 355 ASN A N 1
ATOM 4341 C CA . ASN A 1 357 ? -11.544 9.439 15.525 1.00 46.90 355 ASN A CA 1
ATOM 4342 C C . ASN A 1 357 ? -11.869 8.600 16.750 1.00 47.27 355 ASN A C 1
ATOM 4343 O O . ASN A 1 357 ? -11.226 8.783 17.791 1.00 46.19 355 ASN A O 1
ATOM 4354 N N . VAL A 1 358 ? -12.839 7.693 16.657 1.00 42.19 356 VAL A N 1
ATOM 4355 C CA . VAL A 1 358 ? -13.242 6.860 17.781 1.00 53.27 356 VAL A CA 1
ATOM 4356 C C . VAL A 1 358 ? -13.327 5.411 17.328 1.00 56.07 356 VAL A C 1
ATOM 4357 O O . VAL A 1 358 ? -13.883 5.114 16.267 1.00 51.42 356 VAL A O 1
ATOM 4370 N N . GLN A 1 359 ? -12.799 4.510 18.152 1.00 42.48 357 GLN A N 1
ATOM 4371 C CA . GLN A 1 359 ? -12.883 3.079 17.907 1.00 55.53 357 GLN A CA 1
ATOM 4372 C C . GLN A 1 359 ? -13.849 2.450 18.904 1.00 51.64 357 GLN A C 1
ATOM 4373 O O . GLN A 1 359 ? -13.697 2.618 20.119 1.00 47.71 357 GLN A O 1
ATOM 4387 N N . LEU A 1 360 ? -14.839 1.735 18.383 1.00 44.22 358 LEU A N 1
ATOM 4388 C CA . LEU A 1 360 ? -15.807 1.001 19.189 1.00 44.43 358 LEU A CA 1
ATOM 4389 C C . LEU A 1 360 ? -15.549 -0.489 19.017 1.00 45.94 358 LEU A C 1
ATOM 4390 O O . LEU A 1 360 ? -15.472 -0.981 17.885 1.00 47.46 358 LEU A O 1
ATOM 4406 N N . ILE A 1 361 ? -15.417 -1.202 20.136 1.00 45.91 359 ILE A N 1
ATOM 4407 C CA . ILE A 1 361 ? -15.069 -2.616 20.123 1.00 65.54 359 ILE A CA 1
ATOM 4408 C C . ILE A 1 361 ? -16.066 -3.392 20.970 1.00 67.47 359 ILE A C 1
ATOM 4409 O O . ILE A 1 361 ? -16.598 -2.884 21.962 1.00 67.67 359 ILE A O 1
ATOM 4425 N N . ILE A 1 362 ? -16.299 -4.642 20.579 1.00 75.71 360 ILE A N 1
ATOM 4426 C CA . ILE A 1 362 ? -17.169 -5.557 21.307 1.00 81.80 360 ILE A CA 1
ATOM 4427 C C . ILE A 1 362 ? -16.458 -6.899 21.409 1.00 96.08 360 ILE A C 1
ATOM 4428 O O . ILE A 1 362 ? -15.946 -7.414 20.408 1.00 96.22 360 ILE A O 1
ATOM 4444 N N . SER A 1 363 ? -16.399 -7.447 22.624 1.00 107.01 361 SER A N 1
ATOM 4445 C CA . SER A 1 363 ? -15.797 -8.756 22.880 1.00 115.86 361 SER A CA 1
ATOM 4446 C C . SER A 1 363 ? -16.747 -9.544 23.770 1.00 123.60 361 SER A C 1
ATOM 4447 O O . SER A 1 363 ? -16.559 -9.616 24.993 1.00 125.57 361 SER A O 1
ATOM 4455 N N . PRO A 1 364 ? -17.778 -10.155 23.190 1.00 143.45 362 PRO A N 1
ATOM 4456 C CA . PRO A 1 364 ? -18.819 -10.821 23.998 1.00 137.43 362 PRO A CA 1
ATOM 4457 C C . PRO A 1 364 ? -18.384 -12.207 24.466 1.00 137.95 362 PRO A C 1
ATOM 4458 O O . PRO A 1 364 ? -18.787 -13.249 23.949 1.00 139.95 362 PRO A O 1
ATOM 4469 N N . PHE A 1 365 ? -17.520 -12.211 25.476 1.00 138.50 363 PHE A N 1
ATOM 4470 C CA . PHE A 1 365 ? -17.030 -13.448 26.064 1.00 143.49 363 PHE A CA 1
ATOM 4471 C C . PHE A 1 365 ? -16.465 -14.387 25.006 1.00 151.35 363 PHE A C 1
ATOM 4472 O O . PHE A 1 365 ? -17.163 -15.273 24.516 1.00 154.45 363 PHE A O 1
ATOM 4489 N N . LYS A 1 379 ? -26.753 -11.475 35.036 1.00 116.88 377 LYS A N 1
ATOM 4490 C CA . LYS A 1 379 ? -25.704 -12.524 35.145 1.00 116.22 377 LYS A CA 1
ATOM 4491 C C . LYS A 1 379 ? -24.815 -12.481 33.893 1.00 113.63 377 LYS A C 1
ATOM 4492 O O . LYS A 1 379 ? -23.694 -11.953 34.003 1.00 112.63 377 LYS A O 1
ATOM 4510 N N . PRO A 1 380 ? -25.246 -12.986 32.714 1.00 111.14 378 PRO A N 1
ATOM 4511 C CA . PRO A 1 380 ? -24.445 -12.880 31.490 1.00 107.81 378 PRO A CA 1
ATOM 4512 C C . PRO A 1 380 ? -24.424 -11.437 30.972 1.00 104.11 378 PRO A C 1
ATOM 4513 O O . PRO A 1 380 ? -25.474 -10.821 30.970 1.00 102.02 378 PRO A O 1
ATOM 4524 N N . SER A 1 381 ? -23.261 -10.933 30.553 1.00 102.11 379 SER A N 1
ATOM 4525 C CA . SER A 1 381 ? -23.110 -9.537 30.064 1.00 98.24 379 SER A CA 1
ATOM 4526 C C . SER A 1 381 ? -22.271 -9.499 28.786 1.00 97.45 379 SER A C 1
ATOM 4527 O O . SER A 1 381 ? -21.626 -10.518 28.481 1.00 98.12 379 SER A O 1
ATOM 4535 N N . VAL A 1 382 ? -22.291 -8.379 28.060 1.00 96.51 380 VAL A N 1
ATOM 4536 C CA . VAL A 1 382 ? -21.464 -8.185 26.835 1.00 93.25 380 VAL A CA 1
ATOM 4537 C C . VAL A 1 382 ? -20.539 -7.000 27.114 1.00 85.83 380 VAL A C 1
ATOM 4538 O O . VAL A 1 382 ? -21.041 -5.986 27.630 1.00 88.24 380 VAL A O 1
ATOM 4551 N 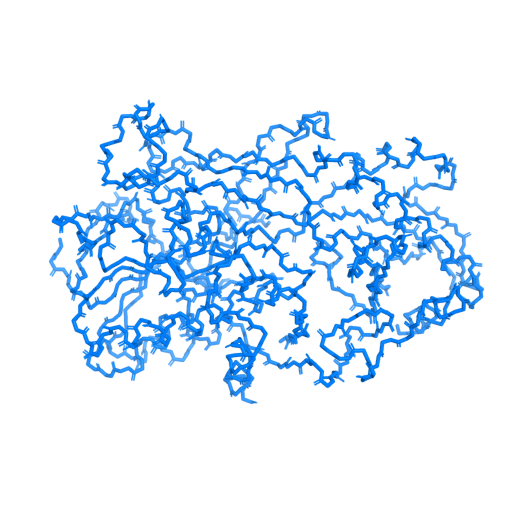N . GLY A 1 383 ? -19.247 -7.112 26.805 1.00 78.56 381 GLY A N 1
ATOM 4552 C CA . GLY A 1 383 ? -18.288 -6.059 27.056 1.00 76.11 381 GLY A CA 1
ATOM 4553 C C . GLY A 1 383 ? -17.980 -5.219 25.822 1.00 73.10 381 GLY A C 1
ATOM 4554 O O . GLY A 1 383 ? -17.562 -5.751 24.795 1.00 74.35 381 GLY A O 1
ATOM 4558 N N . LEU A 1 384 ? -18.170 -3.911 25.960 1.00 66.22 382 LEU A N 1
ATOM 4559 C CA . LEU A 1 384 ? -17.929 -2.965 24.876 1.00 63.99 382 LEU A CA 1
ATOM 4560 C C . LEU A 1 384 ? -16.910 -1.926 25.323 1.00 62.78 382 LEU A C 1
ATOM 4561 O O . LEU A 1 384 ? -16.784 -1.634 26.516 1.00 64.59 382 LEU A O 1
ATOM 4577 N N . ALA A 1 385 ? -16.189 -1.360 24.355 1.00 58.02 383 ALA A N 1
ATOM 4578 C CA . ALA A 1 385 ? -15.145 -0.391 24.656 1.00 53.20 383 ALA A CA 1
ATOM 4579 C C . ALA A 1 385 ? -15.221 0.795 23.707 1.00 51.32 383 ALA A C 1
ATOM 4580 O O . ALA A 1 385 ? -15.492 0.636 22.514 1.00 52.68 383 ALA A O 1
ATOM 4587 N N . VAL A 1 386 ? -14.976 1.982 24.261 1.00 49.03 384 VAL A N 1
ATOM 4588 C CA . VAL A 1 386 ? -14.864 3.220 23.501 1.00 41.66 384 VAL A CA 1
ATOM 4589 C C . VAL A 1 386 ? -13.412 3.671 23.604 1.00 43.76 384 VAL A C 1
ATOM 4590 O O . VAL A 1 386 ? -12.956 4.057 24.686 1.00 45.09 384 VAL A O 1
ATOM 4603 N N . GLY A 1 387 ? -12.699 3.627 22.486 1.00 41.80 385 GLY A N 1
ATOM 4604 C CA . GLY A 1 387 ? -11.305 4.056 22.445 1.00 45.18 385 GLY A CA 1
ATOM 4605 C C . GLY A 1 387 ? -11.129 5.251 21.541 1.00 45.45 385 GLY A C 1
ATOM 4606 O O . GLY A 1 387 ? -11.816 5.377 20.527 1.00 47.67 385 GLY A O 1
ATOM 4610 N N . LEU A 1 388 ? -10.211 6.136 21.918 1.00 45.35 386 LEU A N 1
ATOM 4611 C CA . LEU A 1 388 ? -9.875 7.302 21.107 1.00 47.79 386 LEU A CA 1
ATOM 4612 C C . LEU A 1 388 ? -8.731 6.938 20.165 1.00 46.85 386 LEU A C 1
ATOM 4613 O O . LEU A 1 388 ? -7.621 6.643 20.617 1.00 49.42 386 LEU A O 1
ATOM 4629 N N . ALA A 1 389 ? -8.996 6.971 18.855 1.00 41.67 387 ALA A N 1
ATOM 4630 C CA . ALA A 1 389 ? -8.022 6.450 17.902 1.00 43.67 387 ALA A CA 1
ATOM 4631 C C . ALA A 1 389 ? -6.684 7.175 18.003 1.00 44.79 387 ALA A C 1
ATOM 4632 O O . ALA A 1 389 ? -5.625 6.544 17.955 1.00 38.66 387 ALA A O 1
ATOM 4639 N N . ARG A 1 390 ? -6.708 8.499 18.130 1.00 49.94 388 ARG A N 1
ATOM 4640 C CA . ARG A 1 390 ? -5.498 9.316 18.046 1.00 51.49 388 ARG A CA 1
ATOM 4641 C C . ARG A 1 390 ? -5.509 10.379 19.130 1.00 48.54 388 ARG A C 1
ATOM 4642 O O . ARG A 1 390 ? -6.209 11.398 19.006 1.00 49.96 388 ARG A O 1
ATOM 4663 N N . PRO A 1 391 ? -4.737 10.192 20.204 1.00 47.92 389 PRO A N 1
ATOM 4664 C CA . PRO A 1 391 ? -4.804 11.141 21.320 1.00 50.42 389 PRO A CA 1
ATOM 4665 C C . PRO A 1 391 ? -4.326 12.528 20.918 1.00 46.74 389 PRO A C 1
ATOM 4666 O O . PRO A 1 391 ? -3.428 12.688 20.087 1.00 40.99 389 PRO A O 1
ATOM 4677 N N . GLU A 1 392 ? -4.937 13.542 21.526 1.00 50.32 390 GLU A N 1
ATOM 4678 C CA . GLU A 1 392 ? -4.441 14.904 21.400 1.00 52.78 390 GLU A CA 1
ATOM 4679 C C . GLU A 1 392 ? -3.516 15.293 22.545 1.00 50.45 390 GLU A C 1
ATOM 4680 O O . GLU A 1 392 ? -2.685 16.193 22.376 1.00 51.05 390 GLU A O 1
ATOM 4692 N N . SER A 1 393 ? -3.636 14.643 23.700 1.00 49.00 391 SER A N 1
ATOM 4693 C CA . SER A 1 393 ? -2.773 14.948 24.824 1.00 46.87 391 SER A CA 1
ATOM 4694 C C . SER A 1 393 ? -1.363 14.440 24.549 1.00 42.72 391 SER A C 1
ATOM 4695 O O . SER A 1 393 ? -1.141 13.550 23.728 1.00 40.47 391 SER A O 1
ATOM 4703 N N . ARG A 1 394 ? -0.396 15.042 25.243 1.00 41.64 392 ARG A N 1
ATOM 4704 C CA . ARG A 1 394 ? 1.001 14.648 25.123 1.00 41.99 392 ARG A CA 1
ATOM 4705 C C . ARG A 1 394 ? 1.613 14.631 26.515 1.00 42.41 392 ARG A C 1
ATOM 4706 O O . ARG A 1 394 ? 1.256 15.441 27.375 1.00 47.37 392 ARG A O 1
ATOM 4727 N N . GLY A 1 395 ? 2.537 13.696 26.726 1.00 39.37 393 GLY A N 1
ATOM 4728 C CA . GLY A 1 395 ? 3.173 13.534 28.020 1.00 38.99 393 GLY A CA 1
ATOM 4729 C C . GLY A 1 395 ? 4.680 13.643 27.943 1.00 38.36 393 GLY A C 1
ATOM 4730 O O . GLY A 1 395 ? 5.228 13.993 26.890 1.00 34.64 393 GLY A O 1
ATOM 4734 N N . THR A 1 396 ? 5.360 13.339 29.046 1.00 40.61 394 THR A N 1
ATOM 4735 C CA . THR A 1 396 ? 6.802 13.495 29.122 1.00 43.49 394 THR A CA 1
ATOM 4736 C C . THR A 1 396 ? 7.417 12.335 29.887 1.00 40.21 394 THR A C 1
ATOM 4737 O O . THR A 1 396 ? 6.791 11.739 30.768 1.00 42.97 394 THR A O 1
ATOM 4748 N N . VAL A 1 397 ? 8.668 12.044 29.556 1.00 35.29 395 VAL A N 1
ATOM 4749 C CA . VAL A 1 397 ? 9.490 11.095 30.302 1.00 35.68 395 VAL A CA 1
ATOM 4750 C C . VAL A 1 397 ? 10.743 11.839 30.735 1.00 39.23 395 VAL A C 1
ATOM 4751 O O . VAL A 1 397 ? 11.485 12.359 29.891 1.00 37.33 395 VAL A O 1
ATOM 4764 N N . ARG A 1 398 ? 10.964 11.904 32.043 1.00 41.70 396 ARG A N 1
ATOM 4765 C CA . ARG A 1 398 ? 12.119 12.564 32.630 1.00 45.74 396 ARG A CA 1
ATOM 4766 C C . ARG A 1 398 ? 12.743 11.641 33.667 1.00 43.80 396 ARG A C 1
ATOM 4767 O O . ARG A 1 398 ? 12.206 10.579 33.994 1.00 44.03 396 ARG A O 1
ATOM 4788 N N . LEU A 1 399 ? 13.888 12.070 34.196 1.00 43.19 397 LEU A N 1
ATOM 4789 C CA . LEU A 1 399 ? 14.548 11.342 35.264 1.00 44.02 397 LEU A CA 1
ATOM 4790 C C . LEU A 1 399 ? 13.987 11.743 36.623 1.00 47.16 397 LEU A C 1
ATOM 4791 O O . LEU A 1 399 ? 13.656 12.911 36.856 1.00 49.74 397 LEU A O 1
ATOM 4807 N N . LYS A 1 400 ? 13.883 10.759 37.523 1.00 49.48 398 LYS A N 1
ATOM 4808 C CA . LYS A 1 400 ? 13.702 11.057 38.936 1.00 52.00 398 LYS A CA 1
ATOM 4809 C C . LYS A 1 400 ? 15.005 11.511 39.577 1.00 51.20 398 LYS A C 1
ATOM 4810 O O . LYS A 1 400 ? 14.992 12.310 40.523 1.00 53.31 398 LYS A O 1
ATOM 4829 N N . SER A 1 401 ? 16.128 11.008 39.088 1.00 48.07 399 SER A N 1
ATOM 4830 C CA . SER A 1 401 ? 17.449 11.315 39.639 1.00 49.27 399 SER A CA 1
ATOM 4831 C C . SER A 1 401 ? 18.471 10.859 38.602 1.00 47.55 399 SER A C 1
ATOM 4832 O O . SER A 1 401 ? 18.114 10.300 37.556 1.00 44.27 399 SER A O 1
ATOM 4840 N N . ALA A 1 402 ? 19.744 11.083 38.904 1.00 49.52 400 ALA A N 1
ATOM 4841 C CA . ALA A 1 402 ? 20.811 10.568 38.055 1.00 49.80 400 ALA A CA 1
ATOM 4842 C C . ALA A 1 402 ? 21.135 9.108 38.349 1.00 49.06 400 ALA A C 1
ATOM 4843 O O . ALA A 1 402 ? 22.039 8.548 37.718 1.00 49.38 400 ALA A O 1
ATOM 4850 N N . ASP A 1 403 ? 20.421 8.481 39.283 1.00 50.04 401 ASP A N 1
ATOM 4851 C CA . ASP A 1 403 ? 20.645 7.086 39.642 1.00 50.01 401 ASP A CA 1
ATOM 4852 C C . ASP A 1 403 ? 20.028 6.161 38.606 1.00 46.37 401 ASP A C 1
ATOM 4853 O O . ASP A 1 403 ? 18.796 6.061 38.521 1.00 43.32 401 ASP A O 1
ATOM 4862 N N . PRO A 1 404 ? 20.839 5.430 37.835 1.00 47.31 402 PRO A N 1
ATOM 4863 C CA . PRO A 1 404 ? 20.266 4.645 36.726 1.00 44.22 402 PRO A CA 1
ATOM 4864 C C . PRO A 1 404 ? 19.191 3.664 37.153 1.00 45.60 402 PRO A C 1
ATOM 4865 O O . PRO A 1 404 ? 18.297 3.355 36.359 1.00 42.21 402 PRO A O 1
ATOM 4876 N N . LYS A 1 405 ? 19.256 3.143 38.372 1.00 47.97 403 LYS A N 1
ATOM 4877 C CA . LYS A 1 405 ? 18.301 2.119 38.778 1.00 49.58 403 LYS A CA 1
ATOM 4878 C C . LYS A 1 405 ? 16.955 2.701 39.181 1.00 46.69 403 LYS A C 1
ATOM 4879 O O . LYS A 1 405 ? 15.981 1.950 39.284 1.00 46.62 403 LYS A O 1
ATOM 4898 N N . ASP A 1 406 ? 16.870 4.012 39.379 1.00 45.23 404 ASP A N 1
ATOM 4899 C CA . ASP A 1 406 ? 15.587 4.649 39.628 1.00 45.66 404 ASP A CA 1
ATOM 4900 C C . ASP A 1 406 ? 14.703 4.570 38.388 1.00 44.65 404 ASP A C 1
ATOM 4901 O O . ASP A 1 406 ? 15.176 4.610 37.250 1.00 38.16 404 ASP A O 1
ATOM 4910 N N . LYS A 1 407 ? 13.409 4.451 38.617 1.00 45.97 405 LYS A N 1
ATOM 4911 C CA . LYS A 1 407 ? 12.479 4.430 37.505 1.00 44.88 405 LYS A CA 1
ATOM 4912 C C . LYS A 1 407 ? 12.274 5.840 36.972 1.00 44.90 405 LYS A C 1
ATOM 4913 O O . LYS A 1 407 ? 12.524 6.827 37.667 1.00 45.59 405 LYS A O 1
ATOM 4932 N N . PRO A 1 408 ? 11.829 5.956 35.729 1.00 41.45 406 PRO A N 1
ATOM 4933 C CA . PRO A 1 408 ? 11.657 7.280 35.134 1.00 40.19 406 PRO A CA 1
ATOM 4934 C C . PRO A 1 408 ? 10.515 8.034 35.790 1.00 38.83 406 PRO A C 1
ATOM 4935 O O . PRO A 1 408 ? 9.598 7.457 36.382 1.00 40.29 406 PRO A O 1
ATOM 4946 N N . LEU A 1 409 ? 10.583 9.352 35.673 1.00 37.80 407 LEU A N 1
ATOM 4947 C CA . LEU A 1 409 ? 9.462 10.219 36.005 1.00 39.05 407 LEU A CA 1
ATOM 4948 C C . LEU A 1 409 ? 8.595 10.345 34.760 1.00 39.49 407 LEU A C 1
ATOM 4949 O O . LEU A 1 409 ? 9.061 10.829 33.721 1.00 38.95 407 LEU A O 1
ATOM 4965 N N . ILE A 1 410 ? 7.352 9.873 34.857 1.00 35.94 408 ILE A N 1
ATOM 4966 C CA . ILE A 1 410 ? 6.412 9.864 33.743 1.00 35.88 408 ILE A CA 1
ATOM 4967 C C . ILE A 1 410 ? 5.222 10.746 34.090 1.00 37.90 408 ILE A C 1
ATOM 4968 O O . ILE A 1 410 ? 4.593 10.571 35.142 1.00 37.95 408 ILE A O 1
ATOM 4984 N N . ASN A 1 411 ? 4.901 11.668 33.189 1.00 37.90 409 ASN A N 1
ATOM 4985 C CA . ASN A 1 411 ? 3.691 12.474 33.262 1.00 42.64 409 ASN A CA 1
ATOM 4986 C C . ASN A 1 411 ? 2.872 12.217 32.008 1.00 42.80 409 ASN A C 1
ATOM 4987 O O . ASN A 1 411 ? 3.394 12.327 30.894 1.00 41.56 409 ASN A O 1
ATOM 4998 N N . TYR A 1 412 ? 1.604 11.862 32.187 1.00 42.56 410 TYR A N 1
ATOM 4999 C CA . TYR A 1 412 ? 0.698 11.757 31.056 1.00 44.11 410 TYR A CA 1
ATOM 5000 C C . TYR A 1 412 ? -0.730 12.048 31.506 1.00 46.27 410 TYR A C 1
ATOM 5001 O O . TYR A 1 412 ? -1.302 11.281 32.293 1.00 46.36 410 TYR A O 1
ATOM 5019 N N . PRO A 1 413 ? -1.335 13.149 31.049 1.00 48.68 411 PRO A N 1
ATOM 5020 C CA . PRO A 1 413 ? -2.750 13.386 31.358 1.00 51.22 411 PRO A CA 1
ATOM 5021 C C . PRO A 1 413 ? -3.654 12.624 30.407 1.00 49.27 411 PRO A C 1
ATOM 5022 O O . PRO A 1 413 ? -3.917 13.085 29.290 1.00 51.54 411 PRO A O 1
ATOM 5033 N N . LEU A 1 414 ? -4.139 11.458 30.844 1.00 47.76 412 LEU A N 1
ATOM 5034 C CA . LEU A 1 414 ? -4.881 10.571 29.956 1.00 45.75 412 LEU A CA 1
ATOM 5035 C C . LEU A 1 414 ? -6.019 11.291 29.241 1.00 44.60 412 LEU A C 1
ATOM 5036 O O . LEU A 1 414 ? -6.351 10.944 28.100 1.00 46.45 412 LEU A O 1
ATOM 5052 N N . LEU A 1 415 ? -6.618 12.295 29.883 1.00 43.57 413 LEU A N 1
ATOM 5053 C CA . LEU A 1 415 ? -7.730 13.062 29.323 1.00 50.23 413 LEU A CA 1
ATOM 5054 C C . LEU A 1 415 ? -7.455 14.560 29.425 1.00 51.76 413 LEU A C 1
ATOM 5055 O O . LEU A 1 415 ? -8.292 15.345 29.875 1.00 51.53 413 LEU A O 1
ATOM 5071 N N . GLY A 1 416 ? -6.262 14.979 29.001 1.00 52.43 414 GLY A N 1
ATOM 5072 C CA . GLY A 1 416 ? -5.835 16.346 29.230 1.00 53.16 414 GLY A CA 1
ATOM 5073 C C . GLY A 1 416 ? -6.518 17.376 28.358 1.00 55.42 414 GLY A C 1
ATOM 5074 O O . GLY A 1 416 ? -6.463 18.571 28.670 1.00 58.44 414 GLY A O 1
ATOM 5078 N N . GLU A 1 417 ? -7.150 16.948 27.271 1.00 56.59 415 GLU A N 1
ATOM 5079 C CA . GLU A 1 417 ? -7.856 17.845 26.367 1.00 61.01 415 GLU A CA 1
ATOM 5080 C C . GLU A 1 417 ? -9.354 17.611 26.500 1.00 61.79 415 GLU A C 1
ATOM 5081 O O . GLU A 1 417 ? -9.816 16.468 26.423 1.00 61.98 415 GLU A O 1
ATOM 5093 N N . GLN A 1 418 ? -10.108 18.695 26.697 1.00 61.43 416 GLN A N 1
ATOM 5094 C CA . GLN A 1 418 ? -11.557 18.573 26.824 1.00 62.49 416 GLN A CA 1
ATOM 5095 C C . GLN A 1 418 ? -12.167 17.871 25.619 1.00 59.97 416 GLN A C 1
ATOM 5096 O O . GLN A 1 418 ? -13.153 17.140 25.759 1.00 60.29 416 GLN A O 1
ATOM 5110 N N . SER A 1 419 ? -11.598 18.074 24.430 1.00 57.00 417 SER A N 1
ATOM 5111 C CA . SER A 1 419 ? -12.155 17.448 23.236 1.00 58.32 417 SER A CA 1
ATOM 5112 C C . SER A 1 419 ? -11.961 15.939 23.254 1.00 58.31 417 SER A C 1
ATOM 5113 O O . SER A 1 419 ? -12.780 15.207 22.687 1.00 57.19 417 SER A O 1
ATOM 5121 N N . GLU A 1 420 ? -10.891 15.453 23.889 1.00 54.95 418 GLU A N 1
ATOM 5122 C CA . GLU A 1 420 ? -10.736 14.013 24.069 1.00 51.01 418 GLU A CA 1
ATOM 5123 C C . GLU A 1 420 ? -11.923 13.433 24.822 1.00 52.46 418 GLU A C 1
ATOM 5124 O O . GLU A 1 420 ? -12.429 12.359 24.476 1.00 55.10 418 GLU A O 1
ATOM 5136 N N . VAL A 1 421 ? -12.380 14.129 25.863 1.00 52.88 419 VAL A N 1
ATOM 5137 C CA . VAL A 1 421 ? -13.551 13.673 26.599 1.00 58.33 419 VAL A CA 1
ATOM 5138 C C . VAL A 1 421 ? -14.799 13.802 25.729 1.00 59.84 419 VAL A C 1
ATOM 5139 O O . VAL A 1 421 ? -15.616 12.880 25.650 1.00 61.35 419 VAL A O 1
ATOM 5152 N N . ASP A 1 422 ? -14.955 14.946 25.050 1.00 61.33 420 ASP A N 1
ATOM 5153 C CA . ASP A 1 422 ? -16.107 15.137 24.177 1.00 63.26 420 ASP A CA 1
ATOM 5154 C C . ASP A 1 422 ? -16.234 13.983 23.187 1.00 60.62 420 ASP A C 1
ATOM 5155 O O . ASP A 1 422 ? -17.315 13.409 23.011 1.00 60.37 420 ASP A O 1
ATOM 5164 N N . GLN A 1 423 ? -15.127 13.626 22.533 1.00 57.15 421 GLN A N 1
ATOM 5165 C CA . GLN A 1 423 ? -15.157 12.540 21.561 1.00 56.27 421 GLN A CA 1
ATOM 5166 C C . GLN A 1 423 ? -15.514 11.217 22.224 1.00 54.85 421 GLN A C 1
ATOM 5167 O O . GLN A 1 423 ? -16.239 10.400 21.646 1.00 54.98 421 GLN A O 1
ATOM 5181 N N . MET A 1 424 ? -15.012 10.983 23.435 1.00 52.91 422 MET A N 1
ATOM 5182 C CA . MET A 1 424 ? -15.308 9.728 24.118 1.00 52.07 422 MET A CA 1
ATOM 5183 C C . MET A 1 424 ? -16.750 9.703 24.606 1.00 53.14 422 MET A C 1
ATOM 5184 O O . MET A 1 424 ? -17.401 8.654 24.582 1.00 53.39 422 MET A O 1
ATOM 5198 N N . VAL A 1 425 ? -17.275 10.852 25.031 1.00 53.52 423 VAL A N 1
ATOM 5199 C CA . VAL A 1 425 ? -18.696 10.923 25.350 1.00 55.94 423 VAL A CA 1
ATOM 5200 C C . VAL A 1 425 ? -19.520 10.682 24.093 1.00 55.86 423 VAL A C 1
ATOM 5201 O O . VAL A 1 425 ? -20.505 9.936 24.112 1.00 57.54 423 VAL A O 1
ATOM 5214 N N . ALA A 1 426 ? -19.128 11.302 22.979 1.00 54.31 424 ALA A N 1
ATOM 5215 C CA . ALA A 1 426 ? -19.806 11.029 21.720 1.00 54.43 424 ALA A CA 1
ATOM 5216 C C . ALA A 1 426 ? -19.700 9.552 21.367 1.00 53.79 424 ALA A C 1
ATOM 5217 O O . ALA A 1 426 ? -20.661 8.951 20.869 1.00 54.51 424 ALA A O 1
ATOM 5224 N N . GLY A 1 427 ? -18.544 8.945 21.633 1.00 53.57 425 GLY A N 1
ATOM 5225 C CA . GLY A 1 427 ? -18.411 7.517 21.416 1.00 51.34 425 GLY A CA 1
ATOM 5226 C C . GLY A 1 427 ? -19.382 6.709 22.254 1.00 51.84 425 GLY A C 1
ATOM 5227 O O . GLY A 1 427 ? -19.977 5.741 21.773 1.00 48.97 425 GLY A O 1
ATOM 5231 N N . CYS A 1 428 ? -19.560 7.095 23.520 1.00 50.53 426 CYS A N 1
ATOM 5232 C CA . CYS A 1 428 ? -20.475 6.361 24.387 1.00 53.80 426 CYS A CA 1
ATOM 5233 C C . CYS A 1 428 ? -21.903 6.436 23.865 1.00 53.99 426 CYS A C 1
ATOM 5234 O O . CYS A 1 428 ? -22.662 5.464 23.965 1.00 55.47 426 CYS A O 1
ATOM 5242 N N . ARG A 1 429 ? -22.293 7.588 23.309 1.00 55.52 427 ARG A N 1
ATOM 5243 C CA . ARG A 1 429 ? -23.646 7.733 22.792 1.00 59.39 427 ARG A CA 1
ATOM 5244 C C . ARG A 1 429 ? -23.866 6.864 21.561 1.00 57.96 427 ARG A C 1
ATOM 5245 O O . ARG A 1 429 ? -24.968 6.338 21.367 1.00 59.82 427 ARG A O 1
ATOM 5266 N N . ILE A 1 430 ? -22.834 6.683 20.730 1.00 55.28 428 ILE A N 1
ATOM 5267 C CA . ILE A 1 430 ? -22.969 5.798 19.577 1.00 58.77 428 ILE A CA 1
ATOM 5268 C C . ILE A 1 430 ? -23.192 4.361 20.041 1.00 56.12 428 ILE A C 1
ATOM 5269 O O . ILE A 1 430 ? -24.051 3.647 19.510 1.00 56.61 428 ILE A O 1
ATOM 5285 N N . LEU A 1 431 ? -22.420 3.909 21.036 1.00 55.41 429 LEU A N 1
ATOM 5286 C CA . LEU A 1 431 ? -22.580 2.541 21.521 1.00 59.32 429 LEU A CA 1
ATOM 5287 C C . LEU A 1 431 ? -23.992 2.294 22.033 1.00 66.25 429 LEU A C 1
ATOM 5288 O O . LEU A 1 431 ? -24.504 1.174 21.929 1.00 66.43 429 LEU A O 1
ATOM 5304 N N . ARG A 1 432 ? -24.618 3.344 22.552 1.00 68.69 430 ARG A N 1
ATOM 5305 C CA . ARG A 1 432 ? -25.982 3.242 23.037 1.00 69.80 430 ARG A CA 1
ATOM 5306 C C . ARG A 1 432 ? -26.908 3.086 21.842 1.00 71.10 430 ARG A C 1
ATOM 5307 O O . ARG A 1 432 ? -27.737 2.184 21.839 1.00 74.28 430 ARG A O 1
ATOM 5328 N N . LYS A 1 433 ? -26.758 3.952 20.836 1.00 71.31 431 LYS A N 1
ATOM 5329 C CA . LYS A 1 433 ? -27.553 3.846 19.621 1.00 74.36 431 LYS A CA 1
ATOM 5330 C C . LYS A 1 433 ? -27.465 2.440 19.043 1.00 71.26 431 LYS A C 1
ATOM 5331 O O . LYS A 1 433 ? -28.470 1.874 18.594 1.00 73.22 431 LYS A O 1
ATOM 5350 N N . ILE A 1 434 ? -26.266 1.855 19.057 1.00 69.31 432 ILE A N 1
ATOM 5351 C CA . ILE A 1 434 ? -26.072 0.531 18.479 1.00 71.39 432 ILE A CA 1
ATOM 5352 C C . ILE A 1 434 ? -26.817 -0.517 19.293 1.00 75.00 432 ILE A C 1
ATOM 5353 O O . ILE A 1 434 ? -27.536 -1.359 18.743 1.00 75.21 432 ILE A O 1
ATOM 5369 N N . ALA A 1 435 ? -26.663 -0.477 20.618 1.00 76.65 433 ALA A N 1
ATOM 5370 C CA . ALA A 1 435 ? -27.299 -1.477 21.465 1.00 76.88 433 ALA A CA 1
ATOM 5371 C C . ALA A 1 435 ? -28.817 -1.354 21.427 1.00 80.17 433 ALA A C 1
ATOM 5372 O O . ALA A 1 435 ? -29.528 -2.366 21.474 1.00 81.67 433 ALA A O 1
ATOM 5379 N N . HIS A 1 436 ? -29.335 -0.126 21.344 1.00 84.40 434 HIS A N 1
ATOM 5380 C CA . HIS A 1 436 ? -30.776 0.081 21.325 1.00 92.26 434 HIS A CA 1
ATOM 5381 C C . HIS A 1 436 ? -31.398 -0.186 19.961 1.00 98.84 434 HIS A C 1
ATOM 5382 O O . HIS A 1 436 ? -32.620 -0.348 19.874 1.00 97.72 434 HIS A O 1
ATOM 5396 N N . ALA A 1 437 ? -30.598 -0.244 18.904 1.00 103.98 435 ALA A N 1
ATOM 5397 C CA . ALA A 1 437 ? -31.136 -0.508 17.580 1.00 109.06 435 ALA A CA 1
ATOM 5398 C C . ALA A 1 437 ? -31.309 -2.005 17.350 1.00 110.93 435 ALA A C 1
ATOM 5399 O O . ALA A 1 437 ? -30.574 -2.835 17.895 1.00 110.23 435 ALA A O 1
ATOM 5406 N N . GLU A 1 438 ? -32.308 -2.340 16.537 1.00 116.10 436 GLU A N 1
ATOM 5407 C CA . GLU A 1 438 ? -32.527 -3.715 16.117 1.00 118.08 436 GLU A CA 1
ATOM 5408 C C . GLU A 1 438 ? -31.329 -4.190 15.297 1.00 132.59 436 GLU A C 1
ATOM 5409 O O . GLU A 1 438 ? -30.730 -3.406 14.550 1.00 123.84 436 GLU A O 1
ATOM 5421 N N . PRO A 1 439 ? -30.948 -5.473 15.396 1.00 133.72 437 PRO A N 1
ATOM 5422 C CA . PRO A 1 439 ? -31.462 -6.603 16.176 1.00 141.10 437 PRO A CA 1
ATOM 5423 C C . PRO A 1 439 ? -30.780 -6.812 17.522 1.00 151.08 437 PRO A C 1
ATOM 5424 O O . PRO A 1 439 ? -31.223 -7.660 18.295 1.00 156.87 437 PRO A O 1
ATOM 5435 N N . PHE A 1 440 ? -29.708 -6.068 17.799 1.00 145.37 438 PHE A N 1
ATOM 5436 C CA . PHE A 1 440 ? -29.017 -6.242 19.072 1.00 126.45 438 PHE A CA 1
ATOM 5437 C C . PHE A 1 440 ? -29.930 -5.878 20.237 1.00 124.22 438 PHE A C 1
ATOM 5438 O O . PHE A 1 440 ? -29.881 -6.510 21.298 1.00 129.94 438 PHE A O 1
ATOM 5455 N N . ARG A 1 441 ? -30.772 -4.859 20.053 1.00 128.33 439 ARG A N 1
ATOM 5456 C CA . ARG A 1 441 ? -31.749 -4.501 21.077 1.00 127.58 439 ARG A CA 1
ATOM 5457 C C . ARG A 1 441 ? -32.658 -5.674 21.418 1.00 133.43 439 ARG A C 1
ATOM 5458 O O . ARG A 1 441 ? -33.204 -5.738 22.524 1.00 134.32 439 ARG A O 1
ATOM 5479 N N . ASP A 1 442 ? -32.842 -6.612 20.481 1.00 138.40 440 ASP A N 1
ATOM 5480 C CA . ASP A 1 442 ? -33.695 -7.772 20.722 1.00 145.49 440 ASP A CA 1
ATOM 5481 C C . ASP A 1 442 ? -33.050 -8.797 21.645 1.00 153.31 440 ASP A C 1
ATOM 5482 O O . ASP A 1 442 ? -33.684 -9.814 21.949 1.00 156.58 440 ASP A O 1
ATOM 5491 N N . VAL A 1 443 ? -31.814 -8.568 22.080 1.00 151.27 441 VAL A N 1
ATOM 5492 C CA . VAL A 1 443 ? -31.161 -9.396 23.084 1.00 156.29 441 VAL A CA 1
ATOM 5493 C C . VAL A 1 443 ? -30.711 -8.584 24.286 1.00 139.14 441 VAL A C 1
ATOM 5494 O O . VAL A 1 443 ? -30.065 -9.131 25.187 1.00 130.23 441 VAL A O 1
ATOM 5507 N N . LEU A 1 444 ? -31.035 -7.297 24.324 1.00 129.49 442 LEU A N 1
ATOM 5508 C CA . LEU A 1 444 ? -30.594 -6.408 25.385 1.00 122.57 442 LEU A CA 1
ATOM 5509 C C . LEU A 1 444 ? -31.420 -6.622 26.645 1.00 124.82 442 LEU A C 1
ATOM 5510 O O . LEU A 1 444 ? -32.597 -6.987 26.590 1.00 124.82 442 LEU A O 1
ATOM 5526 N N . VAL A 1 445 ? -30.782 -6.391 27.792 1.00 124.37 443 VAL A N 1
ATOM 5527 C CA . VAL A 1 445 ? -31.453 -6.485 29.084 1.00 127.33 443 VAL A CA 1
ATOM 5528 C C . VAL A 1 445 ? -31.351 -5.139 29.793 1.00 128.00 443 VAL A C 1
ATOM 5529 O O . VAL A 1 445 ? -32.326 -4.384 29.865 1.00 129.66 443 VAL A O 1
ATOM 5542 N N . ASP A 1 446 ? -30.184 -4.860 30.357 1.00 127.31 444 ASP A N 1
ATOM 5543 C CA . ASP A 1 446 ? -29.964 -3.609 31.061 1.00 127.87 444 ASP A CA 1
ATOM 5544 C C . ASP A 1 446 ? -28.534 -3.124 30.837 1.00 126.68 444 ASP A C 1
ATOM 5545 O O . ASP A 1 446 ? -27.628 -3.939 30.695 1.00 124.57 444 ASP A O 1
ATOM 5554 N N . GLU A 1 447 ? -28.320 -1.809 30.813 1.00 125.27 445 GLU A N 1
ATOM 5555 C CA . GLU A 1 447 ? -26.972 -1.270 30.730 1.00 125.96 445 GLU A CA 1
ATOM 5556 C C . GLU A 1 447 ? -26.411 -1.529 32.132 1.00 131.52 445 GLU A C 1
ATOM 5557 O O . GLU A 1 447 ? -27.107 -1.317 33.119 1.00 133.26 445 GLU A O 1
ATOM 5569 N N . ARG A 1 448 ? -25.167 -1.983 32.222 1.00 130.90 446 ARG A N 1
ATOM 5570 C CA . ARG A 1 448 ? -24.563 -2.372 33.494 1.00 130.57 446 ARG A CA 1
ATOM 5571 C C . ARG A 1 448 ? -23.447 -1.523 34.114 1.00 128.60 446 ARG A C 1
ATOM 5572 O O . ARG A 1 448 ? -23.524 -1.192 35.294 1.00 130.38 446 ARG A O 1
ATOM 5593 N N . LEU A 1 449 ? -22.422 -1.155 33.347 1.00 128.40 447 LEU A N 1
ATOM 5594 C CA . LEU A 1 449 ? -21.293 -0.416 33.933 1.00 129.41 447 LEU A CA 1
ATOM 5595 C C . LEU A 1 449 ? -21.420 1.107 33.985 1.00 140.24 447 LEU A C 1
ATOM 5596 O O . LEU A 1 449 ? -21.249 1.692 35.051 1.00 127.85 447 LEU A O 1
ATOM 5612 N N . PRO A 1 450 ? -21.688 1.763 32.848 1.00 65.56 448 PRO A N 1
ATOM 5613 C CA . PRO A 1 450 ? -21.816 3.216 32.974 1.00 69.15 448 PRO A CA 1
ATOM 5614 C C . PRO A 1 450 ? -23.030 3.527 33.823 1.00 70.66 448 PRO A C 1
ATOM 5615 O O . PRO A 1 450 ? -22.926 4.253 34.804 1.00 6.41 448 PRO A O 1
ATOM 5626 N N . GLY A 1 451 ? -24.166 2.947 33.468 1.00 143.85 449 GLY A N 1
ATOM 5627 C CA . GLY A 1 451 ? -25.377 3.162 34.211 1.00 127.55 449 GLY A CA 1
ATOM 5628 C C . GLY A 1 451 ? -26.370 3.899 33.338 1.00 116.84 449 GLY A C 1
ATOM 5629 O O . GLY A 1 451 ? -26.049 4.951 32.792 1.00 113.43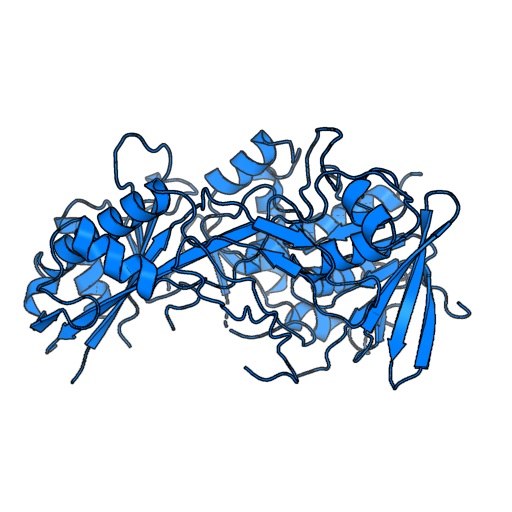 449 GLY A O 1
ATOM 5633 N N . ALA A 1 452 ? -27.585 3.381 33.226 1.00 113.75 450 ALA A N 1
ATOM 5634 C CA . ALA A 1 452 ? -28.614 4.025 32.417 1.00 106.28 450 ALA A CA 1
ATOM 5635 C C . ALA A 1 452 ? -28.874 5.460 32.855 1.00 104.98 450 ALA A C 1
ATOM 5636 O O . ALA A 1 452 ? -29.126 6.336 32.032 1.00 101.57 450 ALA A O 1
ATOM 5643 N N . GLU A 1 453 ? -28.830 5.685 34.161 1.00 111.40 451 GLU A N 1
ATOM 5644 C CA . GLU A 1 453 ? -29.101 7.003 34.725 1.00 105.99 451 GLU A CA 1
ATOM 5645 C C . GLU A 1 453 ? -28.059 8.033 34.304 1.00 96.31 451 GLU A C 1
ATOM 5646 O O . GLU A 1 453 ? -28.333 9.236 34.371 1.00 93.51 451 GLU A O 1
ATOM 5658 N N . VAL A 1 454 ? -26.865 7.596 33.881 1.00 89.78 452 VAL A N 1
ATOM 5659 C CA . VAL A 1 454 ? -25.832 8.491 33.399 1.00 85.35 452 VAL A CA 1
ATOM 5660 C C . VAL A 1 454 ? -26.254 8.859 31.982 1.00 83.40 452 VAL A C 1
ATOM 5661 O O . VAL A 1 454 ? -26.134 8.043 31.075 1.00 81.25 452 VAL A O 1
ATOM 5674 N N . GLU A 1 455 ? -26.762 10.071 31.790 1.00 84.03 453 GLU A N 1
ATOM 5675 C CA . GLU A 1 455 ? -27.262 10.489 30.484 1.00 84.51 453 GLU A CA 1
ATOM 5676 C C . GLU A 1 455 ? -26.724 11.834 30.023 1.00 81.42 453 GLU A C 1
ATOM 5677 O O . GLU A 1 455 ? -26.389 11.980 28.844 1.00 81.92 453 GLU A O 1
ATOM 5689 N N . SER A 1 456 ? -26.639 12.821 30.910 1.00 80.01 454 SER A N 1
ATOM 5690 C CA . SER A 1 456 ? -26.157 14.133 30.510 1.00 79.26 454 SER A CA 1
ATOM 5691 C C . SER A 1 456 ? -24.683 14.069 30.130 1.00 74.47 454 SER A C 1
ATOM 5692 O O . SER A 1 456 ? -23.931 13.208 30.598 1.00 68.94 454 SER A O 1
ATOM 5700 N N . ASP A 1 457 ? -24.278 14.990 29.252 1.00 74.31 455 ASP A N 1
ATOM 5701 C CA . ASP A 1 457 ? -22.873 15.087 28.875 1.00 71.18 455 ASP A CA 1
ATOM 5702 C C . ASP A 1 457 ? -21.985 15.139 30.113 1.00 71.78 455 ASP A C 1
ATOM 5703 O O . ASP A 1 457 ? -20.954 14.460 30.178 1.00 70.87 455 ASP A O 1
ATOM 5712 N N . ALA A 1 458 ? -22.385 15.924 31.117 1.00 74.58 456 ALA A N 1
ATOM 5713 C CA . ALA A 1 458 ? -21.578 16.062 32.324 1.00 75.46 456 ALA A CA 1
ATOM 5714 C C . ALA A 1 458 ? -21.565 14.779 33.146 1.00 74.96 456 ALA A C 1
ATOM 5715 O O . ALA A 1 458 ? -20.557 14.472 33.792 1.00 73.21 456 ALA A O 1
ATOM 5722 N N . GLU A 1 459 ? -22.666 14.025 33.146 1.00 75.41 457 GLU A N 1
ATOM 5723 C CA . GLU A 1 459 ? -22.679 12.744 33.845 1.00 73.27 457 GLU A CA 1
ATOM 5724 C C . GLU A 1 459 ? -21.781 11.732 33.144 1.00 70.85 457 GLU A C 1
ATOM 5725 O O . GLU A 1 459 ? -21.098 10.938 33.800 1.00 70.16 457 GLU A O 1
ATOM 5737 N N . LEU A 1 460 ? -21.750 11.751 31.811 1.00 68.61 458 LEU A N 1
ATOM 5738 C CA . LEU A 1 460 ? -20.884 10.820 31.096 1.00 65.89 458 LEU A CA 1
ATOM 5739 C C . LEU A 1 460 ? -19.420 11.209 31.246 1.00 65.72 458 LEU A C 1
ATOM 5740 O O . LEU A 1 460 ? -18.554 10.340 31.403 1.00 63.23 458 LEU A O 1
ATOM 5756 N N . GLU A 1 461 ? -19.124 12.509 31.192 1.00 68.05 459 GLU A N 1
ATOM 5757 C CA . GLU A 1 461 ? -17.757 12.964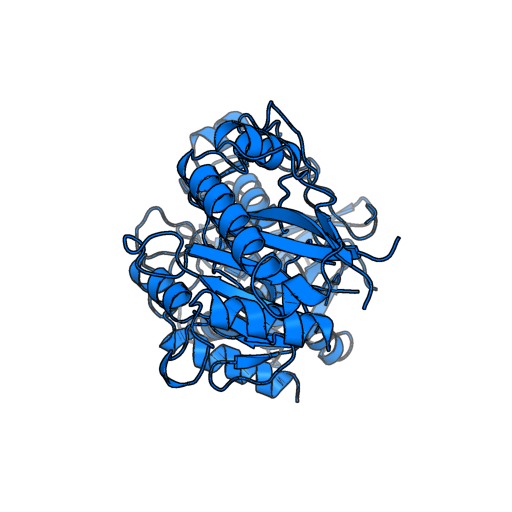 31.424 1.00 67.42 459 GLU A CA 1
ATOM 5758 C C . GLU A 1 461 ? -17.256 12.493 32.781 1.00 66.63 459 GLU A C 1
ATOM 5759 O O . GLU A 1 461 ? -16.096 12.090 32.919 1.00 62.45 459 GLU A O 1
ATOM 5771 N N . ARG A 1 462 ? -18.125 12.527 33.795 1.00 67.41 460 ARG A N 1
ATOM 5772 C CA . ARG A 1 462 ? -17.744 12.060 35.124 1.00 69.54 460 ARG A CA 1
ATOM 5773 C C . ARG A 1 462 ? -17.341 10.592 35.083 1.00 63.74 460 ARG A C 1
ATOM 5774 O O . ARG A 1 462 ? -16.277 10.211 35.585 1.00 62.72 460 ARG A O 1
ATOM 5795 N N . TYR A 1 463 ? -18.169 9.776 34.454 1.00 62.48 461 TYR A N 1
ATOM 5796 C CA . TYR A 1 463 ? -17.877 8.362 34.357 1.00 62.03 461 TYR A CA 1
ATOM 5797 C C . TYR A 1 463 ? -16.569 8.105 33.608 1.00 57.93 461 TYR A C 1
ATOM 5798 O O . TYR A 1 463 ? -15.791 7.243 34.000 1.00 58.28 461 TYR A O 1
ATOM 5816 N N . ILE A 1 464 ? -16.326 8.855 32.539 1.00 55.96 462 ILE A N 1
ATOM 5817 C CA . ILE A 1 464 ? -15.122 8.658 31.738 1.00 50.94 462 ILE A CA 1
ATOM 5818 C C . ILE A 1 464 ? -13.884 9.042 32.535 1.00 52.45 462 ILE A C 1
ATOM 5819 O O . ILE A 1 464 ? -12.887 8.312 32.556 1.00 52.10 462 ILE A O 1
ATOM 5835 N N . ARG A 1 465 ? -13.930 10.171 33.213 1.00 56.41 463 ARG A N 1
ATOM 5836 C CA . ARG A 1 465 ? -12.778 10.601 33.976 1.00 59.88 463 ARG A CA 1
ATOM 5837 C C . ARG A 1 465 ? -12.460 9.614 35.088 1.00 60.36 463 ARG A C 1
ATOM 5838 O O . ARG A 1 465 ? -11.314 9.493 35.504 1.00 59.68 463 ARG A O 1
ATOM 5859 N N . GLN A 1 466 ? -13.470 8.903 35.568 1.00 61.60 464 GLN A N 1
ATOM 5860 C CA . GLN A 1 466 ? -13.268 8.004 36.699 1.00 61.28 464 GLN A CA 1
ATOM 5861 C C . GLN A 1 466 ? -12.903 6.585 36.285 1.00 55.83 464 GLN A C 1
ATOM 5862 O O . GLN A 1 466 ? -12.232 5.885 37.053 1.00 53.79 464 GLN A O 1
ATOM 5876 N N . PHE A 1 467 ? -13.321 6.136 35.103 1.00 52.56 465 PHE A N 1
ATOM 5877 C CA . PHE A 1 467 ? -13.111 4.753 34.694 1.00 54.08 465 PHE A CA 1
ATOM 5878 C C . PHE A 1 467 ? -12.256 4.612 33.444 1.00 51.50 465 PHE A C 1
ATOM 5879 O O . PHE A 1 467 ? -11.926 3.484 33.063 1.00 53.86 465 PHE A O 1
ATOM 5896 N N . ALA A 1 468 ? -11.871 5.710 32.804 1.00 49.24 466 ALA A N 1
ATOM 5897 C CA . ALA A 1 468 ? -10.997 5.600 31.647 1.00 45.57 466 ALA A CA 1
ATOM 5898 C C . ALA A 1 468 ? -9.677 4.959 32.058 1.00 46.10 466 ALA A C 1
ATOM 5899 O O . ALA A 1 468 ? -9.231 5.078 33.202 1.00 47.13 466 ALA A O 1
ATOM 5906 N N . PHE A 1 469 ? -9.051 4.279 31.111 1.00 44.39 467 PHE A N 1
ATOM 5907 C CA . PHE A 1 469 ? -7.817 3.550 31.365 1.00 42.65 467 PHE A CA 1
ATOM 5908 C C . PHE A 1 469 ? -6.919 3.623 30.148 1.00 43.31 467 PHE A C 1
ATOM 5909 O O . PHE A 1 469 ? -7.390 3.841 29.027 1.00 40.54 467 PHE A O 1
ATOM 5926 N N . PRO A 1 470 ? -5.615 3.436 30.330 1.00 40.14 468 PRO A N 1
ATOM 5927 C CA . PRO A 1 470 ? -4.687 3.391 29.197 1.00 40.63 468 PRO A CA 1
ATOM 5928 C C . PRO A 1 470 ? -4.585 1.997 28.599 1.00 39.65 468 PRO A C 1
ATOM 5929 O O . PRO A 1 470 ? -4.664 0.979 29.290 1.00 40.55 468 PRO A O 1
ATOM 5940 N N . MET A 1 471 ? -4.394 1.959 27.284 1.00 40.98 469 MET A N 1
ATOM 5941 C CA . MET A 1 471 ? -4.365 0.692 26.564 1.00 45.41 469 MET A CA 1
ATOM 5942 C C . MET A 1 471 ? -2.965 0.102 26.433 1.00 46.13 469 MET A C 1
ATOM 5943 O O . MET A 1 471 ? -2.812 -0.961 25.823 1.00 48.31 469 MET A O 1
ATOM 5957 N N . TYR A 1 472 ? -1.946 0.754 26.999 1.00 44.30 470 TYR A N 1
ATOM 5958 C CA . TYR A 1 472 ? -0.575 0.239 27.001 1.00 44.96 470 TYR A CA 1
ATOM 5959 C C . TYR A 1 472 ? 0.054 0.335 25.610 1.00 45.38 470 TYR A C 1
ATOM 5960 O O . TYR A 1 472 ? 0.798 -0.550 25.186 1.00 46.09 470 TYR A O 1
ATOM 5978 N N . HIS A 1 473 ? -0.247 1.419 24.900 1.00 43.87 471 HIS A N 1
ATOM 5979 C CA . HIS A 1 473 ? 0.301 1.686 23.574 1.00 42.78 471 HIS A CA 1
ATOM 5980 C C . HIS A 1 473 ? 1.266 2.866 23.607 1.00 43.33 471 HIS A C 1
ATOM 5981 O O . HIS A 1 473 ? 1.324 3.679 22.685 1.00 47.82 471 HIS A O 1
ATOM 5995 N N . VAL A 1 474 ? 2.054 2.947 24.681 1.00 36.95 472 VAL A N 1
ATOM 5996 C CA . VAL A 1 474 ? 2.935 4.087 24.895 1.00 37.79 472 VAL A CA 1
ATOM 5997 C C . VAL A 1 474 ? 3.950 4.174 23.769 1.00 31.29 472 VAL A C 1
ATOM 5998 O O . VAL A 1 474 ? 4.587 3.176 23.405 1.00 31.63 472 VAL A O 1
ATOM 6011 N N . SER A 1 475 ? 4.120 5.377 23.219 1.00 33.85 473 SER A N 1
ATOM 6012 C CA . SER A 1 475 ? 5.020 5.552 22.084 1.00 33.04 473 SER A CA 1
ATOM 6013 C C . SER A 1 475 ? 5.365 7.025 21.914 1.00 32.27 473 SER A C 1
ATOM 6014 O O . SER A 1 475 ? 4.811 7.896 22.584 1.00 36.20 473 SER A O 1
ATOM 6022 N N . CYS A 1 476 ? 6.329 7.278 21.025 1.00 29.04 474 CYS A N 1
ATOM 6023 C CA . CYS A 1 476 ? 6.557 8.591 20.424 1.00 27.76 474 CYS A CA 1
ATOM 6024 C C . CYS A 1 476 ? 7.451 9.510 21.244 1.00 28.73 474 CYS A C 1
ATOM 6025 O O . CYS A 1 476 ? 7.525 10.713 20.968 1.00 31.29 474 CYS A O 1
ATOM 6033 N N . SER A 1 477 ? 8.175 8.948 22.218 1.00 28.96 475 SER A N 1
ATOM 6034 C CA . SER A 1 477 ? 9.004 9.721 23.136 1.00 31.87 475 SER A CA 1
ATOM 6035 C C . SER A 1 477 ? 10.377 10.088 22.579 1.00 34.63 475 SER A C 1
ATOM 6036 O O . SER A 1 477 ? 11.078 10.889 23.204 1.00 33.89 475 SER A O 1
ATOM 6044 N N . CYS A 1 478 ? 10.787 9.510 21.446 1.00 31.03 476 CYS A N 1
ATOM 6045 C CA . CYS A 1 478 ? 12.072 9.820 20.813 1.00 31.15 476 CYS A CA 1
ATOM 6046 C C . CYS A 1 478 ? 11.843 10.084 19.318 1.00 32.01 476 CYS A C 1
ATOM 6047 O O . CYS A 1 478 ? 12.373 9.406 18.439 1.00 33.65 476 CYS A O 1
ATOM 6055 N N . ARG A 1 479 ? 11.065 11.127 19.049 1.00 33.80 477 ARG A N 1
ATOM 6056 C CA . ARG A 1 479 ? 10.485 11.368 17.735 1.00 36.09 477 ARG A CA 1
ATOM 6057 C C . ARG A 1 479 ? 11.517 11.379 16.616 1.00 36.94 477 ARG A C 1
ATOM 6058 O O . ARG A 1 479 ? 12.533 12.075 16.696 1.00 36.98 477 ARG A O 1
ATOM 6079 N N . MET A 1 480 ? 11.241 10.608 15.563 1.00 34.03 478 MET A N 1
ATOM 6080 C CA . MET A 1 480 ? 11.969 10.780 14.309 1.00 35.64 478 MET A CA 1
ATOM 6081 C C . MET A 1 480 ? 11.313 11.891 13.499 1.00 33.99 478 MET A C 1
ATOM 6082 O O . MET A 1 480 ? 10.106 12.139 13.597 1.00 33.58 478 MET A O 1
ATOM 6096 N N . GLY A 1 481 ? 12.129 12.577 12.706 1.00 31.28 479 GLY A N 1
ATOM 6097 C CA . GLY A 1 481 ? 11.643 13.667 11.883 1.00 32.59 479 GLY A CA 1
ATOM 6098 C C . GLY A 1 481 ? 12.775 14.254 11.067 1.00 37.28 479 GLY A C 1
ATOM 6099 O O . GLY A 1 481 ? 13.926 13.813 11.150 1.00 37.03 479 GLY A O 1
ATOM 6103 N N . SER A 1 482 ? 12.425 15.266 10.272 1.00 40.40 480 SER A N 1
ATOM 6104 C CA . SER A 1 482 ? 13.376 15.976 9.422 1.00 40.95 480 SER A CA 1
ATOM 6105 C C . SER A 1 482 ? 13.806 17.319 9.992 1.00 45.37 480 SER A C 1
ATOM 6106 O O . SER A 1 482 ? 14.768 17.908 9.489 1.00 45.86 480 SER A O 1
ATOM 6114 N N . ASP A 1 483 ? 13.095 17.836 10.982 1.00 46.30 481 ASP A N 1
ATOM 6115 C CA . ASP A 1 483 ? 13.452 19.089 11.619 1.00 47.42 481 ASP A CA 1
ATOM 6116 C C . ASP A 1 483 ? 14.619 18.869 12.577 1.00 44.44 481 ASP A C 1
ATOM 6117 O O . ASP A 1 483 ? 14.817 17.759 13.081 1.00 39.98 481 ASP A O 1
ATOM 6126 N N . PRO A 1 484 ? 15.409 19.911 12.852 1.00 49.78 482 PRO A N 1
ATOM 6127 C CA . PRO A 1 484 ? 16.616 19.713 13.674 1.00 49.82 482 PRO A CA 1
ATOM 6128 C C . PRO A 1 484 ? 16.328 19.470 15.143 1.00 49.23 482 PRO A C 1
ATOM 6129 O O . PRO A 1 484 ? 17.254 19.099 15.879 1.00 46.69 482 PRO A O 1
ATOM 6140 N N . ALA A 1 485 ? 15.087 19.669 15.590 1.00 48.85 483 ALA A N 1
ATOM 6141 C CA . ALA A 1 485 ? 14.693 19.412 16.968 1.00 45.57 483 ALA A CA 1
ATOM 6142 C C . ALA A 1 485 ? 14.327 17.953 17.217 1.00 45.16 483 ALA A C 1
ATOM 6143 O O . ALA A 1 485 ? 14.187 17.558 18.378 1.00 45.62 483 ALA A O 1
ATOM 6150 N N . SER A 1 486 ? 14.176 17.149 16.169 1.00 45.19 484 SER A N 1
ATOM 6151 C CA . SER A 1 486 ? 13.780 15.761 16.348 1.00 42.19 484 SER A CA 1
ATOM 6152 C C . SER A 1 486 ? 14.904 14.973 17.013 1.00 37.40 484 SER A C 1
ATOM 6153 O O . SER A 1 486 ? 16.084 15.315 16.914 1.00 34.92 484 SER A O 1
ATOM 6161 N N . VAL A 1 487 ? 14.524 13.887 17.687 1.00 33.94 485 VAL A N 1
ATOM 6162 C CA . VAL A 1 487 ? 15.520 13.102 18.407 1.00 36.65 485 VAL A CA 1
ATOM 6163 C C . VAL A 1 487 ? 16.362 12.280 17.441 1.00 36.21 485 VAL A C 1
ATOM 6164 O O . VAL A 1 487 ? 17.584 12.203 17.582 1.00 35.47 485 VAL A O 1
ATOM 6177 N N . VAL A 1 488 ? 15.724 11.650 16.457 1.00 32.07 486 VAL A N 1
ATOM 6178 C CA . VAL A 1 488 ? 16.430 10.928 15.413 1.00 31.14 486 VAL A CA 1
ATOM 6179 C C . VAL A 1 488 ? 15.963 11.443 14.058 1.00 34.30 486 VAL A C 1
ATOM 6180 O O . VAL A 1 488 ? 14.849 11.951 13.914 1.00 33.28 486 VAL A O 1
ATOM 6193 N N . ASP A 1 489 ? 16.822 11.304 13.064 1.00 34.63 487 ASP A N 1
ATOM 6194 C CA . ASP A 1 489 ? 16.466 11.626 11.685 1.00 32.51 487 ASP A CA 1
ATOM 6195 C C . ASP A 1 489 ? 15.661 10.461 11.108 1.00 31.20 487 ASP A C 1
ATOM 6196 O O . ASP A 1 489 ? 15.452 9.430 11.755 1.00 30.09 487 ASP A O 1
ATOM 6205 N N . PRO A 1 490 ? 15.156 10.601 9.880 1.00 34.35 488 PRO A N 1
ATOM 6206 C CA . PRO A 1 490 ? 14.345 9.511 9.300 1.00 35.84 488 PRO A CA 1
ATOM 6207 C C . PRO A 1 490 ? 15.119 8.225 9.085 1.00 34.19 488 PRO A C 1
ATOM 6208 O O . PRO A 1 490 ? 14.505 7.175 8.863 1.00 30.50 488 PRO A O 1
ATOM 6219 N N . GLU A 1 491 ? 16.447 8.270 9.124 1.00 33.33 489 GLU A N 1
ATOM 6220 C CA . GLU A 1 491 ? 17.269 7.068 9.073 1.00 32.89 489 GLU A CA 1
ATOM 6221 C C . GLU A 1 491 ? 17.518 6.482 10.458 1.00 34.56 489 GLU A C 1
ATOM 6222 O O . GLU A 1 491 ? 18.324 5.554 10.592 1.00 34.87 489 GLU A O 1
ATOM 6234 N N . LEU A 1 492 ? 16.849 7.014 11.484 1.00 34.84 490 LEU A N 1
ATOM 6235 C CA . LEU A 1 492 ? 16.868 6.550 12.874 1.00 32.65 490 LEU A CA 1
ATOM 6236 C C . LEU A 1 492 ? 18.174 6.842 13.601 1.00 33.48 490 LEU A C 1
ATOM 6237 O O . LEU A 1 492 ? 18.396 6.311 14.700 1.00 28.07 490 LEU A O 1
ATOM 6253 N N . ARG A 1 493 ? 19.036 7.691 13.048 1.00 29.65 491 ARG A N 1
ATOM 6254 C CA . ARG A 1 493 ? 20.246 8.107 13.745 1.00 34.45 491 ARG A CA 1
ATOM 6255 C C . ARG A 1 493 ? 19.907 9.210 14.739 1.00 34.49 491 ARG A C 1
ATOM 6256 O O . ARG A 1 493 ? 19.223 10.178 14.393 1.00 32.24 491 ARG A O 1
ATOM 6277 N N . VAL A 1 494 ? 20.386 9.061 15.972 1.00 35.80 492 VAL A N 1
ATOM 6278 C CA . VAL A 1 494 ? 20.239 10.116 16.973 1.00 34.55 492 VAL A CA 1
ATOM 6279 C C . VAL A 1 494 ? 21.021 11.337 16.505 1.00 35.83 492 VAL A C 1
ATOM 6280 O O . VAL A 1 494 ? 22.224 11.255 16.231 1.00 37.70 492 VAL A O 1
ATOM 6293 N N . ARG A 1 495 ? 20.342 12.481 16.414 1.00 34.54 493 ARG A N 1
ATOM 6294 C CA . ARG A 1 495 ? 21.026 13.705 16.023 1.00 39.26 493 ARG A CA 1
ATOM 6295 C C . ARG A 1 495 ? 22.068 14.063 17.076 1.00 41.37 493 ARG A C 1
ATOM 6296 O O . ARG A 1 495 ? 21.830 13.929 18.279 1.00 40.71 493 ARG A O 1
ATOM 6317 N N . GLY A 1 496 ? 23.241 14.492 16.612 1.00 43.32 494 GLY A N 1
ATOM 6318 C CA . GLY A 1 496 ? 24.323 14.867 17.492 1.00 44.85 494 GLY A CA 1
ATOM 6319 C C . GLY A 1 496 ? 25.326 13.776 17.801 1.00 46.35 494 GLY A C 1
ATOM 6320 O O . GLY A 1 496 ? 26.362 14.070 18.415 1.00 48.23 494 GLY A O 1
ATOM 6324 N N . VAL A 1 497 ? 25.067 12.535 17.398 1.00 47.05 495 VAL A N 1
ATOM 6325 C CA . VAL A 1 497 ? 25.942 11.418 17.738 1.00 49.65 495 VAL A CA 1
ATOM 6326 C C . VAL A 1 497 ? 26.016 10.446 16.567 1.00 45.41 495 VAL A C 1
ATOM 6327 O O . VAL A 1 497 ? 25.020 10.225 15.867 1.00 46.74 495 VAL A O 1
ATOM 6340 N N . SER A 1 498 ? 27.187 9.857 16.368 1.00 42.36 496 SER A N 1
ATOM 6341 C CA . SER A 1 498 ? 27.381 8.839 15.349 1.00 40.77 496 SER A CA 1
ATOM 6342 C C . SER A 1 498 ? 27.329 7.444 15.964 1.00 40.71 496 SER A C 1
ATOM 6343 O O . SER A 1 498 ? 27.583 7.254 17.157 1.00 40.91 496 SER A O 1
ATOM 6351 N N . GLY A 1 499 ? 26.995 6.467 15.121 1.00 41.03 497 GLY A N 1
ATOM 6352 C CA . GLY A 1 499 ? 26.881 5.088 15.555 1.00 40.34 497 GLY A CA 1
ATOM 6353 C C . GLY A 1 499 ? 25.862 4.862 16.644 1.00 38.63 497 GLY A C 1
ATOM 6354 O O . GLY A 1 499 ? 26.038 3.967 17.477 1.00 38.95 497 GLY A O 1
ATOM 6358 N N . LEU A 1 500 ? 24.799 5.661 16.671 1.00 36.15 498 LEU A N 1
ATOM 6359 C CA . LEU A 1 500 ? 23.756 5.506 17.678 1.00 33.02 498 LEU A CA 1
ATOM 6360 C C . LEU A 1 500 ? 22.410 5.622 16.992 1.00 30.29 498 LEU A C 1
ATOM 6361 O O . LEU A 1 500 ? 22.131 6.632 16.334 1.00 31.80 498 LEU A O 1
ATOM 6377 N N . TRP A 1 501 ? 21.582 4.595 17.154 1.00 30.84 499 TRP A N 1
ATOM 6378 C CA . TRP A 1 501 ? 20.245 4.571 16.599 1.00 33.26 499 TRP A CA 1
ATOM 6379 C C . TRP A 1 501 ? 19.230 4.328 17.706 1.00 33.39 499 TRP A C 1
ATOM 6380 O O . TRP A 1 501 ? 19.554 3.786 18.765 1.00 32.86 499 TRP A O 1
ATOM 6401 N N . VAL A 1 502 ? 17.990 4.717 17.434 1.00 32.34 500 VAL A N 1
ATOM 6402 C CA . VAL A 1 502 ? 16.838 4.336 18.241 1.00 30.22 500 VAL A CA 1
ATOM 6403 C C . VAL A 1 502 ? 15.889 3.584 17.327 1.00 29.04 500 VAL A C 1
ATOM 6404 O O . VAL A 1 502 ? 15.422 4.138 16.317 1.00 29.88 500 VAL A O 1
ATOM 6417 N N . VAL A 1 503 ? 15.611 2.326 17.660 1.00 30.44 501 VAL A N 1
ATOM 6418 C CA . VAL A 1 503 ? 14.755 1.472 16.836 1.00 25.45 501 VAL A CA 1
ATOM 6419 C C . VAL A 1 503 ? 13.743 0.821 17.777 1.00 25.16 501 VAL A C 1
ATOM 6420 O O . VAL A 1 503 ? 13.982 -0.265 18.319 1.00 27.40 501 VAL A O 1
ATOM 6433 N N . ASP A 1 504 ? 12.607 1.471 17.962 1.00 25.05 502 ASP A N 1
ATOM 6434 C CA . ASP A 1 504 ? 11.498 0.941 18.770 1.00 26.42 502 ASP A CA 1
ATOM 6435 C C . ASP A 1 504 ? 10.328 1.917 18.635 1.00 28.69 502 ASP A C 1
ATOM 6436 O O . ASP A 1 504 ? 10.393 2.907 17.905 1.00 27.73 502 ASP A O 1
ATOM 6445 N N . ALA A 1 505 ? 9.259 1.654 19.403 1.00 27.25 503 ALA A N 1
ATOM 6446 C CA . ALA A 1 505 ? 8.052 2.471 19.299 1.00 29.54 503 ALA A CA 1
ATOM 6447 C C . ALA A 1 505 ? 8.270 3.934 19.691 1.00 31.33 503 ALA A C 1
ATOM 6448 O O . ALA A 1 505 ? 7.426 4.773 19.378 1.00 31.06 503 ALA A O 1
ATOM 6455 N N . SER A 1 506 ? 9.375 4.262 20.370 1.00 26.97 504 SER A N 1
ATOM 6456 C CA . SER A 1 506 ? 9.610 5.646 20.764 1.00 25.77 504 SER A CA 1
ATOM 6457 C C . SER A 1 506 ? 9.798 6.565 19.557 1.00 27.91 504 SER A C 1
ATOM 6458 O O . SER A 1 506 ? 9.557 7.771 19.666 1.00 26.53 504 SER A O 1
ATOM 6466 N N . VAL A 1 507 ? 10.196 6.034 18.402 1.00 25.83 505 VAL A N 1
ATOM 6467 C CA . VAL A 1 507 ? 10.482 6.917 17.270 1.00 26.28 505 VAL A CA 1
ATOM 6468 C C . VAL A 1 507 ? 9.231 7.333 16.516 1.00 26.63 505 VAL A C 1
ATOM 6469 O O . VAL A 1 507 ? 9.295 8.264 15.701 1.00 27.86 505 VAL A O 1
ATOM 6482 N N . MET A 1 508 ? 8.093 6.707 16.777 1.00 28.84 506 MET A N 1
ATOM 6483 C CA . MET A 1 508 ? 6.876 7.066 16.075 1.00 29.01 506 MET A CA 1
ATOM 6484 C C . MET A 1 508 ? 6.582 8.560 16.243 1.00 29.31 506 MET A C 1
ATOM 6485 O O . MET A 1 508 ? 6.584 9.064 17.376 1.00 30.64 506 MET A O 1
ATOM 6499 N N . PRO A 1 509 ? 6.330 9.290 15.152 1.00 30.54 507 PRO A N 1
ATOM 6500 C CA . PRO A 1 509 ? 5.911 10.689 15.319 1.00 30.47 507 PRO A CA 1
ATOM 6501 C C . PRO A 1 509 ? 4.537 10.825 15.948 1.00 32.31 507 PRO A C 1
ATOM 6502 O O . PRO A 1 509 ? 4.316 11.727 16.764 1.00 31.18 507 PRO A O 1
ATOM 6513 N N . THR A 1 510 ? 3.602 9.956 15.572 1.00 31.18 508 THR A N 1
ATOM 6514 C CA . THR A 1 510 ? 2.271 9.932 16.148 1.00 35.67 508 THR A CA 1
ATOM 6515 C C . THR A 1 510 ? 1.890 8.489 16.435 1.00 33.12 508 THR A C 1
ATOM 6516 O O . THR A 1 510 ? 2.376 7.555 15.786 1.00 28.42 508 THR A O 1
ATOM 6527 N N . LEU A 1 511 ? 1.023 8.317 17.414 1.00 33.95 509 LEU A N 1
ATOM 6528 C CA . LEU A 1 511 ? 0.516 6.998 17.749 1.00 34.30 509 LEU A CA 1
ATOM 6529 C C . LEU A 1 511 ? -0.522 6.593 16.714 1.00 37.61 509 LEU A C 1
ATOM 6530 O O . LEU A 1 511 ? -1.514 7.306 16.539 1.00 39.41 509 LEU A O 1
ATOM 6546 N N . PRO A 1 512 ? -0.324 5.498 15.986 1.00 37.44 510 PRO A N 1
ATOM 6547 C CA . PRO A 1 512 ? -1.356 5.064 15.041 1.00 39.67 510 PRO A CA 1
ATOM 6548 C C . PRO A 1 512 ? -2.610 4.617 15.768 1.00 45.06 510 PRO A C 1
ATOM 6549 O O . PRO A 1 512 ? -2.605 4.313 16.961 1.00 40.41 510 PRO A O 1
ATOM 6560 N N . ALA A 1 513 ? -3.710 4.590 15.019 1.00 39.78 511 ALA A N 1
ATOM 6561 C CA . ALA A 1 513 ? -4.981 4.167 15.594 1.00 41.49 511 ALA A CA 1
ATOM 6562 C C . ALA A 1 513 ? -4.946 2.712 16.044 1.00 44.11 511 ALA A C 1
ATOM 6563 O O . ALA A 1 513 ? -5.706 2.325 16.935 1.00 47.83 511 ALA A O 1
ATOM 6570 N N . GLY A 1 514 ? -4.088 1.890 15.442 1.00 41.68 512 GLY A N 1
ATOM 6571 C CA . GLY A 1 514 ? -4.039 0.498 15.848 1.00 46.10 512 GLY A CA 1
ATOM 6572 C C . GLY A 1 514 ? -2.758 -0.182 15.421 1.00 47.32 512 GLY A C 1
ATOM 6573 O O . GLY A 1 514 ? -1.856 0.434 14.849 1.00 47.13 512 GLY A O 1
ATOM 6577 N N . ASN A 1 515 ? -2.716 -1.498 15.675 1.00 49.06 513 ASN A N 1
ATOM 6578 C CA . ASN A 1 515 ? -1.573 -2.364 15.291 1.00 50.22 513 ASN A CA 1
ATOM 6579 C C . ASN A 1 515 ? -0.274 -1.812 15.874 1.00 44.02 513 ASN A C 1
ATOM 6580 O O . ASN A 1 515 ? 0.674 -1.708 15.112 1.00 42.58 513 ASN A O 1
ATOM 6591 N N . ILE A 1 516 ? -0.226 -1.494 17.168 1.00 43.39 514 ILE A N 1
ATOM 6592 C CA . ILE A 1 516 ? 0.969 -0.900 17.761 1.00 39.10 514 ILE A CA 1
ATOM 6593 C C . ILE A 1 516 ? 2.119 -1.901 17.767 1.00 34.28 514 ILE A C 1
ATOM 6594 O O . ILE A 1 516 ? 3.220 -1.600 17.288 1.00 33.01 514 ILE A O 1
ATOM 6610 N N . ASN A 1 517 ? 1.886 -3.108 18.294 1.00 35.31 515 ASN A N 1
ATOM 6611 C CA . ASN A 1 517 ? 2.970 -4.076 18.385 1.00 36.94 515 ASN A CA 1
ATOM 6612 C C . ASN A 1 517 ? 3.493 -4.442 17.000 1.00 34.21 515 ASN A C 1
ATOM 6613 O O . ASN A 1 517 ? 4.707 -4.566 16.795 1.00 34.51 515 ASN A O 1
ATOM 6624 N N . ALA A 1 518 ? 2.590 -4.629 16.037 1.00 33.84 516 ALA A N 1
ATOM 6625 C CA . ALA A 1 518 ? 3.011 -4.877 14.665 1.00 32.04 516 ALA A CA 1
ATOM 6626 C C . ALA A 1 518 ? 3.778 -3.688 14.095 1.00 28.41 516 ALA A C 1
ATOM 6627 O O . ALA A 1 518 ? 4.726 -3.865 13.321 1.00 29.22 516 ALA A O 1
ATOM 6634 N N . SER A 1 519 ? 3.386 -2.465 14.459 1.00 28.13 517 SER A N 1
ATOM 6635 C CA . SER A 1 519 ? 4.133 -1.300 13.984 1.00 28.90 517 SER A CA 1
ATOM 6636 C C . SER A 1 519 ? 5.544 -1.287 14.562 1.00 27.99 517 SER A C 1
ATOM 6637 O O . SER A 1 519 ? 6.497 -0.914 13.874 1.00 26.32 517 SER A O 1
ATOM 6645 N N . ALA A 1 520 ? 5.698 -1.697 15.823 1.00 25.87 518 ALA A N 1
ATOM 6646 C CA . ALA A 1 520 ? 7.019 -1.735 16.439 1.00 26.34 518 ALA A CA 1
ATOM 6647 C C . ALA A 1 520 ? 7.896 -2.801 15.790 1.00 27.47 518 ALA A C 1
ATOM 6648 O O . ALA A 1 520 ? 9.087 -2.574 15.549 1.00 28.62 518 ALA A O 1
ATOM 6655 N N . ILE A 1 521 ? 7.331 -3.978 15.532 1.00 30.98 519 ILE A N 1
ATOM 6656 C CA . ILE A 1 521 ? 8.051 -4.989 14.771 1.00 29.49 519 ILE A CA 1
ATOM 6657 C C . ILE A 1 521 ? 8.442 -4.440 13.410 1.00 28.40 519 ILE A C 1
ATOM 6658 O O . ILE A 1 521 ? 9.572 -4.633 12.943 1.00 28.07 519 ILE A O 1
ATOM 6674 N N . MET A 1 522 ? 7.523 -3.731 12.753 1.00 28.38 520 MET A N 1
ATOM 6675 C CA . MET A 1 522 ? 7.830 -3.200 11.434 1.00 31.12 520 MET A CA 1
ATOM 6676 C C . MET A 1 522 ? 8.988 -2.216 11.501 1.00 30.30 520 MET A C 1
ATOM 6677 O O . MET A 1 522 ? 9.845 -2.191 10.612 1.00 27.67 520 MET A O 1
ATOM 6691 N N . ILE A 1 523 ? 9.022 -1.391 12.552 1.00 25.08 521 ILE A N 1
ATOM 6692 C CA . ILE A 1 523 ? 10.118 -0.440 12.753 1.00 27.57 521 ILE A CA 1
ATOM 6693 C C . ILE A 1 523 ? 11.441 -1.180 12.897 1.00 27.14 521 ILE A C 1
ATOM 6694 O O . ILE A 1 523 ? 12.459 -0.767 12.334 1.00 29.10 521 ILE A O 1
ATOM 6710 N N . GLY A 1 524 ? 11.450 -2.278 13.654 1.00 27.50 522 GLY A N 1
ATOM 6711 C CA . GLY A 1 524 ? 12.648 -3.105 13.718 1.00 26.98 522 GLY A CA 1
ATOM 6712 C C . GLY A 1 524 ? 13.067 -3.627 12.361 1.00 30.99 522 GLY A C 1
ATOM 6713 O O . GLY A 1 524 ? 14.249 -3.618 12.022 1.00 27.67 522 GLY A O 1
ATOM 6717 N N . GLU A 1 525 ? 12.098 -4.083 11.559 1.00 26.87 523 GLU A N 1
ATOM 6718 C CA . GLU A 1 525 ? 12.399 -4.586 10.221 1.00 28.69 523 GLU A CA 1
ATOM 6719 C C . GLU A 1 525 ? 13.023 -3.499 9.353 1.00 31.04 523 GLU A C 1
ATOM 6720 O O . GLU A 1 525 ? 14.061 -3.714 8.718 1.00 29.75 523 GLU A O 1
ATOM 6732 N N . ARG A 1 526 ? 12.388 -2.329 9.283 1.00 32.57 524 ARG A N 1
ATOM 6733 C CA . ARG A 1 526 ? 12.915 -1.293 8.406 1.00 34.34 524 ARG A CA 1
ATOM 6734 C C . ARG A 1 526 ? 14.161 -0.653 8.998 1.00 33.45 524 ARG A C 1
ATOM 6735 O O . ARG A 1 526 ? 15.079 -0.286 8.251 1.00 29.39 524 ARG A O 1
ATOM 6756 N N . GLY A 1 527 ? 14.222 -0.541 10.323 1.00 33.44 525 GLY A N 1
ATOM 6757 C CA . GLY A 1 527 ? 15.418 -0.019 10.959 1.00 32.83 525 GLY A CA 1
ATOM 6758 C C . GLY A 1 527 ? 16.638 -0.884 10.707 1.00 32.60 525 GLY A C 1
ATOM 6759 O O . GLY A 1 527 ? 17.743 -0.375 10.519 1.00 32.93 525 GLY A O 1
ATOM 6763 N N . ALA A 1 528 ? 16.457 -2.202 10.708 1.00 34.73 526 ALA A N 1
ATOM 6764 C CA . ALA A 1 528 ? 17.588 -3.077 10.425 1.00 30.95 526 ALA A CA 1
ATOM 6765 C C . ALA A 1 528 ? 18.097 -2.858 9.003 1.00 34.43 526 ALA A C 1
ATOM 6766 O O . ALA A 1 528 ? 19.310 -2.801 8.778 1.00 32.96 526 ALA A O 1
ATOM 6773 N N . ASP A 1 529 ? 17.187 -2.716 8.035 1.00 33.89 527 ASP A N 1
ATOM 6774 C CA . ASP A 1 529 ? 17.596 -2.398 6.668 1.00 34.40 527 ASP A CA 1
ATOM 6775 C C . ASP A 1 529 ? 18.355 -1.075 6.613 1.00 32.54 527 ASP A C 1
ATOM 6776 O O . ASP A 1 529 ? 19.365 -0.958 5.910 1.00 29.84 527 ASP A O 1
ATOM 6785 N N . LEU A 1 530 ? 17.872 -0.061 7.337 1.00 29.89 528 LEU A N 1
ATOM 6786 C CA . LEU A 1 530 ? 18.530 1.242 7.322 1.00 31.17 528 LEU A CA 1
ATOM 6787 C C . LEU A 1 530 ? 19.939 1.155 7.885 1.00 35.37 528 LEU A C 1
ATOM 6788 O O . LEU A 1 530 ? 20.875 1.749 7.337 1.00 37.02 528 LEU A O 1
ATOM 6804 N N . ILE A 1 531 ? 20.110 0.415 8.984 1.00 33.34 529 ILE A N 1
ATOM 6805 C CA . ILE A 1 531 ? 21.431 0.261 9.580 1.00 33.10 529 ILE A CA 1
ATOM 6806 C C . ILE A 1 531 ? 22.347 -0.508 8.635 1.00 36.61 529 ILE A C 1
ATOM 6807 O O . ILE A 1 531 ? 23.518 -0.156 8.463 1.00 39.47 529 ILE A O 1
ATOM 6823 N N . LYS A 1 532 ? 21.823 -1.551 7.989 1.00 37.03 530 LYS A N 1
ATOM 6824 C CA . LYS A 1 532 ? 22.619 -2.291 7.019 1.00 37.19 530 LYS A CA 1
ATOM 6825 C C . LYS A 1 532 ? 23.010 -1.411 5.841 1.00 40.35 530 LYS A C 1
ATOM 6826 O O . LYS A 1 532 ? 24.105 -1.551 5.285 1.00 41.22 530 LYS A O 1
ATOM 6845 N N . GLN A 1 533 ? 22.119 -0.511 5.428 1.00 37.30 531 GLN A N 1
ATOM 6846 C CA . GLN A 1 533 ? 22.447 0.380 4.321 1.00 44.08 531 GLN A CA 1
ATOM 6847 C C . GLN A 1 533 ? 23.554 1.345 4.719 1.00 41.68 531 GLN A C 1
ATOM 6848 O O . GLN A 1 533 ? 24.498 1.567 3.954 1.00 41.82 531 GLN A O 1
ATOM 6862 N N . GLN A 1 534 ? 23.455 1.922 5.917 1.00 38.91 532 GLN A N 1
ATOM 6863 C CA . GLN A 1 534 ? 24.461 2.878 6.374 1.00 43.73 532 GLN A CA 1
ATOM 6864 C C . GLN A 1 534 ? 25.832 2.231 6.509 1.00 44.93 532 GLN A C 1
ATOM 6865 O O . GLN A 1 534 ? 26.855 2.911 6.386 1.00 46.87 532 GLN A O 1
ATOM 6879 N N . ALA A 1 535 ? 25.883 0.914 6.743 1.00 41.91 533 ALA A N 1
ATOM 6880 C CA . ALA A 1 535 ? 27.161 0.228 6.906 1.00 49.58 533 ALA A CA 1
ATOM 6881 C C . ALA A 1 535 ? 27.899 0.015 5.590 1.00 57.11 533 ALA A C 1
ATOM 6882 O O . ALA A 1 535 ? 29.102 -0.274 5.613 1.00 57.13 533 ALA A O 1
ATOM 6889 N N . LYS A 1 536 ? 27.208 0.140 4.451 1.00 68.60 534 LYS A N 1
ATOM 6890 C CA . LYS A 1 536 ? 27.863 -0.006 3.155 1.00 72.10 534 LYS A CA 1
ATOM 6891 C C . LYS A 1 536 ? 28.722 1.205 2.803 1.00 76.37 534 LYS A C 1
ATOM 6892 O O . LYS A 1 536 ? 29.641 1.082 1.985 1.00 80.12 534 LYS A O 1
ATOM 6911 N N . THR A 1 537 ? 28.439 2.355 3.397 1.00 79.21 535 THR A N 1
ATOM 6912 C CA . THR A 1 537 ? 29.074 3.630 3.080 1.00 84.73 535 THR A CA 1
ATOM 6913 C C . THR A 1 537 ? 29.590 4.257 4.360 1.00 84.11 535 THR A C 1
ATOM 6914 O O . THR A 1 537 ? 29.102 3.949 5.453 1.00 79.91 535 THR A O 1
ATOM 6925 N N . PRO A 1 538 ? 30.598 5.125 4.269 1.00 89.20 536 PRO A N 1
ATOM 6926 C CA . PRO A 1 538 ? 31.064 5.820 5.473 1.00 90.61 536 PRO A CA 1
ATOM 6927 C C . PRO A 1 538 ? 30.022 6.793 6.002 1.00 91.92 536 PRO A C 1
ATOM 6928 O O . PRO A 1 538 ? 29.202 7.338 5.259 1.00 92.00 536 PRO A O 1
ATOM 6939 N N . GLU A 1 539 ? 30.072 7.010 7.313 1.00 93.15 537 GLU A N 1
ATOM 6940 C CA . GLU A 1 539 ? 29.050 7.769 8.017 1.00 94.11 537 GLU A CA 1
ATOM 6941 C C . GLU A 1 539 ? 28.874 9.185 7.488 1.00 97.34 537 GLU A C 1
ATOM 6942 O O . GLU A 1 539 ? 27.953 9.895 7.895 1.00 95.89 537 GLU A O 1
#

Foldseek 3Di:
DVAEFAEEEEAQELQSLLLLLLQLVDQPHFYEYEAQAEADVDVNFWVQFKAFQFVLQVGDIDTFTDGRHHQGDPAKFLAQQVQQLVQVVQFLPQRHPVNLVVLLVVQQVLVCDVLLVFLLVLQVVVPFDDDAPVVPSHNAGKDFQPDDHPRMGDGDTSVSSCVVDPVNRPSYHYDYSWAWQEFDADPQARFWTWTDHPRDIDIYTHNQFYEYAHAQAVSLVRCLLHQHEAPVQNVVQVRHHLYHQHQSFKQKDFKKKFKWKFAWDVPPLQPHAGMKHQYDLDPVDPGRQWIKHWHCVVRMTIIMIMGLFDPWMWGWGDPHSPRVDGIHIYTNNCPDVVSLVVSLSSVVSSVSSCCGPPNVVTTDATPPLHPVQDDSVSSSNSCSPGMDTNSLIAQRQAERCDQNGQAHSLQHGPSHGRYGYQARHHRNTRGSDPSSVVSSSSSSVNSVSSVVCVVDDD

B-factor: mean 68.61, std 34.29, range [6.41, 201.74]

Organism: NCBI:txid1961849

Sequence (458 aa):
GSKQFDYIIIGGGSAGAVVANRLSEDSGTSVLLLEAGGSDASPKFNWMYDVEPDPSRDGRVDIWPAGKVLGGGSMFVRGNAWDYDLWAQKGATGWDYAGVLPYFRKMESYALNELTDLWVKSAEKIGIRRNDDLNGASQEGVGYCDASQKDGWRHSTAQAYIRGIKGKRANFTLELKAFVERIIIEGGRAVGVRYSKNGRGMEVRARKGVVLSAGAIASPKLLLLSGIGPAEELAQHEIPMVVDSPDVGANLQEHPAVIMSFHVNKPLTTGIGHAQALVKTDDRYAAPNVQLIISPFKPSVGLAVGLARPESRGTVRLKSADPKDKPLINYPLLGEQSEVDQMVAGCRILRKIAHAEPFRDVLVDERLPGAEVESDAELERYIRQFAFPMYHVSCSCRMGSDPASVVDPELRVRGVSGLWVVDASVMPTLPAGNINASAIMIGERGADLIKQQAKTPE

Nearest PDB structures (foldseek):
  8b7s-assembly1_A  TM=1.002E+00  e=0.000E+00  Novosphingobium sp. B 225
  8rpf-assembly1_A  TM=8.877E-01  e=2.520E-44  Sphingobacterium daejeonense
  8bxl-assembly3_E  TM=8.838E-01  e=1.919E-41  Penicillium expansum
  4h7u-assembly1_A  TM=8.840E-01  e=1.981E-38  Macropsalliota meleagris
  8il5-assembly1_B  TM=8.466E-01  e=1.257E-35  Phanerodontia chrysosporium

Solvent-accessible surface area: 18838 Å² total; per-residue (Å²): 55,104,134,88,28,8,8,0,0,6,10,0,25,27,4,0,0,0,0,0,1,16,2,2,80,70,104,72,21,28,0,4,0,1,12,25,2,3,42,156,114,37,94,144,57,8,44,57,9,57,6,50,74,2,115,11,13,123,31,108,77,27,80,5,42,31,58,53,15,12,2,18,62,166,128,64,0,20,0,9,16,105,1,2,55,32,0,34,144,99,16,0,92,31,0,48,40,74,16,0,50,68,35,0,139,62,0,62,82,58,9,185,125,110,34,2,53,18,0,2,112,0,0,67,145,65,60,20,119,110,17,66,87,155,40,44,20,23,9,59,5,0,3,53,22,125,49,104,38,177,14,11,19,118,7,14,49,1,73,40,0,8,195,42,0,91,78,161,66,115,25,15,54,32,48,37,121,1,45,12,16,94,3,15,30,93,87,40,66,0,24,0,0,77,17,14,50,136,82,174,41,68,63,6,64,4,113,86,0,0,0,0,7,29,23,7,12,19,0,0,20,9,0,1,14,8,0,0,0,30,33,139,23,1,72,142,31,156,19,111,80,69,19,90,4,69,31,6,2,32,32,0,2,0,2,0,1,0,38,0,3,1,46,10,109,168,135,13,42,56,15,110,8,50,0,22,0,5,15,75,28,64,139,198,52,84,11,7,12,0,24,0,4,0,26,12,174,226,69,13,0,14,0,2,0,3,1,2,46,8,81,4,100,4,44,1,92,6,87,35,49,72,34,127,54,75,2,38,0,46,7,33,2,2,40,77,93,40,0,0,73,9,0,10,29,0,0,74,36,0,16,102,0,0,104,24,100,29,0,114,104,13,30,88,77,20,125,74,10,8,58,140,12,91,54,93,75,63,0,46,141,15,0,49,68,112,7,36,9,16,94,30,22,0,0,0,0,38,0,0,63,53,121,36,1,0,0,18,13,59,0,91,2,68,56,14,47,5,1,16,0,0,5,14,0,0,0,4,14,2,2,9,28,46,17,61,3,0,9,0,0,0,0,0,38,0,0,46,28,1,41,116,30,60,166,76,128,145

Radius of gyration: 22.51 Å; Cα contacts (8 Å, |Δi|>4): 1164; chains: 1; bounding box: 71×43×43 Å

InterPro domains:
  IPR000172 Glucose-methanol-choline oxidoreductase, N-terminal [PF00732] (8-300)
  IPR000172 Glucose-methanol-choline oxidoreductase, N-terminal [PS00623] (85-108)
  IPR000172 Glucose-methanol-choline oxidoreductase, N-terminal [PS00624] (258-272)
  IPR007867 Glucose-methanol-choline oxidoreductase, C-terminal [PF05199] (391-524)
  IPR012132 Glucose-methanol-choline oxidoreductase [PIRSF000137] (5-535)
  IPR012132 Glucose-methanol-choline oxidoreductase [PTHR11552] (7-538)
  IPR036188 FAD/NAD(P)-binding domain superfamily [G3DSA:3.50.50.60] (9-525)
  IPR036188 FAD/NAD(P)-binding domain superfamily [SSF51905] (3-536)

Secondary structure (DSSP, 8-state):
---EEEEEEE--SHHHHHHHHHHTTSTT--EEEE-SSB----TTTB--EE---BGGGTTB--EE--B-BSS----EEE--HHHHHHHHHTT-TT-SHHHHHHHHHHHHHHT--HHHHHHHHHHHHHT-PBP-GGG-S--BEEEESSS--TTEEE---HHHHHHTTTTT-TTEEEESS-EEEEEEEETTEEEEEEEEETTEEEEEEEEEEEEE-SHHHHHHHHHHHTTEE-HHHHHHTTPPPSEE-TTTT-SBB--EEEEEEEEE---TTTT--SEEEEE-SSTT-SS--EEEEEE----EEEEEEEESS----BEEE-SSS-TTSPPEEE--TT-SHHHHHHHHHHHHHHHHHHHSTTGGGGEEEE-SS-TT--SHHHHHHHHHHH-EE-S--B-TT-B-SSTTSSB-TT-BBTT-BSEEE-SGGG-SS--SS-HHHHHHHHHHHHHHHHHHHHHS--